Protein AF-A0A8J8IVT0-F1 (afdb_monomer)

Structure (mmCIF, N/CA/C/O backbone):
data_AF-A0A8J8IVT0-F1
#
_entry.id   AF-A0A8J8IVT0-F1
#
loop_
_atom_site.group_PDB
_atom_site.id
_atom_site.type_symbol
_atom_site.label_atom_id
_atom_site.label_alt_id
_atom_site.label_comp_id
_atom_site.label_asym_id
_atom_site.label_entity_id
_atom_site.label_seq_id
_atom_site.pdbx_PDB_ins_code
_atom_site.Cartn_x
_atom_site.Cartn_y
_atom_site.Cartn_z
_atom_site.occupancy
_atom_site.B_iso_or_equiv
_atom_site.auth_seq_id
_atom_site.auth_comp_id
_atom_site.auth_asym_id
_atom_site.auth_atom_id
_atom_site.pdbx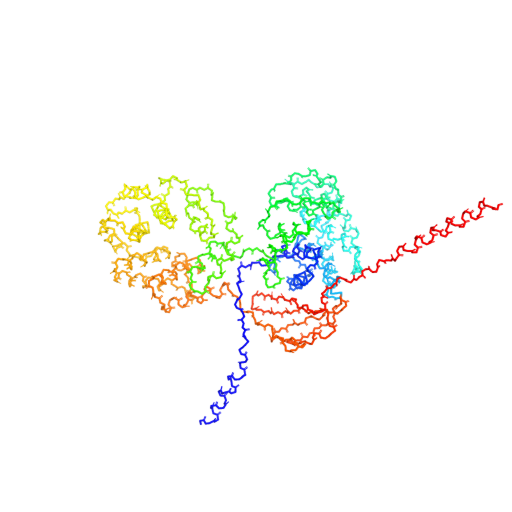_PDB_model_num
ATOM 1 N N . MET A 1 1 ? 50.350 -3.636 23.442 1.00 50.91 1 MET A N 1
ATOM 2 C CA . MET A 1 1 ? 49.594 -4.492 22.495 1.00 50.91 1 MET A CA 1
ATOM 3 C C . MET A 1 1 ? 48.552 -5.393 23.167 1.00 50.91 1 MET A C 1
ATOM 5 O O . MET A 1 1 ? 47.395 -5.283 22.792 1.00 50.91 1 MET A O 1
ATOM 9 N N . LYS A 1 2 ? 48.872 -6.195 24.201 1.00 48.41 2 LYS A N 1
ATOM 10 C CA . LYS A 1 2 ? 47.879 -7.081 24.868 1.00 48.41 2 LYS A CA 1
ATOM 11 C C . LYS A 1 2 ? 46.655 -6.365 25.487 1.00 48.41 2 LYS A C 1
ATOM 13 O O . LYS A 1 2 ? 45.554 -6.888 25.402 1.00 48.41 2 LYS A O 1
ATOM 18 N N . LYS A 1 3 ? 46.810 -5.146 26.027 1.00 49.12 3 LYS A N 1
ATOM 19 C CA . LYS A 1 3 ? 45.680 -4.342 26.553 1.00 49.12 3 LYS A CA 1
ATOM 20 C C . LYS A 1 3 ? 44.766 -3.750 25.463 1.00 49.12 3 LYS A C 1
ATOM 22 O O . LYS A 1 3 ? 43.590 -3.547 25.722 1.00 49.12 3 LYS A O 1
ATOM 27 N N . ILE A 1 4 ? 45.275 -3.523 24.247 1.00 54.12 4 ILE A N 1
ATOM 28 C CA . ILE A 1 4 ? 44.488 -2.982 23.119 1.00 54.12 4 ILE A CA 1
ATOM 29 C C . ILE A 1 4 ? 43.656 -4.097 22.467 1.00 54.12 4 ILE A C 1
ATOM 31 O O . ILE A 1 4 ? 42.489 -3.886 22.160 1.00 54.12 4 ILE A O 1
ATOM 35 N N . ALA A 1 5 ? 44.212 -5.309 22.353 1.00 50.53 5 ALA A N 1
ATOM 36 C CA . ALA A 1 5 ? 43.475 -6.481 21.875 1.00 50.53 5 ALA A CA 1
ATOM 37 C C . ALA A 1 5 ? 42.312 -6.870 22.811 1.00 50.53 5 ALA A C 1
ATOM 39 O O . ALA A 1 5 ? 41.246 -7.247 22.339 1.00 50.53 5 ALA A O 1
ATOM 40 N N . PHE A 1 6 ? 42.482 -6.714 24.129 1.00 46.53 6 PHE A N 1
ATOM 41 C CA . PHE A 1 6 ? 41.420 -6.989 25.102 1.00 46.53 6 PHE A CA 1
ATOM 42 C C . PHE A 1 6 ? 40.270 -5.969 25.027 1.00 46.53 6 PHE A C 1
ATOM 44 O O . PHE A 1 6 ? 39.111 -6.356 25.119 1.00 46.53 6 PHE A O 1
ATOM 51 N N . ILE A 1 7 ? 40.572 -4.687 24.775 1.00 53.31 7 ILE A N 1
ATOM 52 C CA . ILE A 1 7 ? 39.556 -3.644 24.548 1.00 53.31 7 ILE A CA 1
ATOM 53 C C . ILE A 1 7 ? 38.794 -3.893 23.236 1.00 53.31 7 ILE A C 1
ATOM 55 O O . ILE A 1 7 ? 37.579 -3.728 23.209 1.00 53.31 7 ILE A O 1
ATOM 59 N N . PHE A 1 8 ? 39.467 -4.355 22.176 1.00 50.19 8 PHE A N 1
ATOM 60 C CA . PHE A 1 8 ? 38.811 -4.701 20.907 1.00 50.19 8 PHE A CA 1
ATOM 61 C C . PHE A 1 8 ? 37.899 -5.934 21.030 1.00 50.19 8 PHE A C 1
ATOM 63 O O . PHE A 1 8 ? 36.804 -5.937 20.482 1.00 50.19 8 PHE A O 1
ATOM 70 N N . ILE A 1 9 ? 38.299 -6.952 21.800 1.00 50.56 9 ILE A N 1
ATOM 71 C CA . ILE A 1 9 ? 37.466 -8.138 22.064 1.00 50.56 9 ILE A CA 1
ATOM 72 C C . ILE A 1 9 ? 36.262 -7.780 22.956 1.00 50.56 9 ILE A C 1
ATOM 74 O O . ILE A 1 9 ? 35.156 -8.239 22.689 1.00 50.56 9 ILE A O 1
ATOM 78 N N . LEU A 1 10 ? 36.424 -6.894 23.947 1.00 44.91 10 LEU A N 1
ATOM 79 C CA . LEU A 1 10 ? 35.306 -6.374 24.751 1.00 44.91 10 LEU A CA 1
ATOM 80 C C . LEU A 1 10 ? 34.341 -5.482 23.949 1.00 44.91 10 LEU A C 1
ATOM 82 O O . LEU A 1 10 ? 33.144 -5.504 24.221 1.00 44.91 10 LEU A O 1
ATOM 86 N N . LEU A 1 11 ? 34.832 -4.743 22.947 1.00 44.47 11 LEU A N 1
ATOM 87 C CA . LEU A 1 11 ? 34.001 -3.965 22.014 1.00 44.47 11 LEU A CA 1
ATOM 88 C C . LEU A 1 11 ? 33.234 -4.842 21.013 1.00 44.47 11 LEU A C 1
ATOM 90 O O . LEU A 1 11 ? 32.144 -4.467 20.599 1.00 44.47 11 LEU A O 1
ATOM 94 N N . ILE A 1 12 ? 33.768 -6.012 20.648 1.00 42.94 12 ILE A N 1
ATOM 95 C CA . ILE A 1 12 ? 33.077 -6.974 19.771 1.00 42.94 12 ILE A CA 1
ATOM 96 C C . ILE A 1 12 ? 32.039 -7.797 20.559 1.00 42.94 12 ILE A C 1
ATOM 98 O O . ILE A 1 12 ? 30.990 -8.135 20.018 1.00 42.94 12 ILE A O 1
ATOM 102 N N . ILE A 1 13 ? 32.274 -8.067 21.851 1.00 41.00 13 ILE A N 1
ATOM 103 C CA . ILE A 1 13 ? 31.310 -8.765 22.727 1.00 41.00 13 ILE A CA 1
ATOM 104 C C . ILE A 1 13 ? 30.177 -7.829 23.197 1.00 41.00 13 ILE A C 1
ATOM 106 O O . ILE A 1 13 ? 29.086 -8.300 23.512 1.00 41.00 13 ILE A O 1
ATOM 110 N N . SER A 1 14 ? 30.375 -6.505 23.205 1.00 36.25 14 SER A N 1
ATOM 111 C CA . SER A 1 14 ? 29.313 -5.548 23.562 1.00 36.25 14 SER A CA 1
ATOM 112 C C . SER A 1 14 ? 28.356 -5.218 22.413 1.00 36.25 14 SER A C 1
ATOM 114 O O . SER A 1 14 ? 27.262 -4.706 22.656 1.00 36.25 14 SER A O 1
ATOM 116 N N . THR A 1 15 ? 28.694 -5.575 21.173 1.00 39.53 15 THR A N 1
ATOM 117 C CA . THR A 1 15 ? 27.726 -5.596 20.077 1.00 39.53 15 THR A CA 1
ATOM 118 C C . THR A 1 15 ? 27.062 -6.963 20.040 1.00 39.53 15 THR A C 1
ATOM 120 O O . THR A 1 15 ? 27.426 -7.822 19.241 1.00 39.53 15 THR A O 1
ATOM 123 N N . ASN A 1 16 ? 26.063 -7.168 20.902 1.00 43.44 16 ASN A N 1
ATOM 124 C CA . ASN A 1 16 ? 25.023 -8.154 20.627 1.00 43.44 16 ASN A CA 1
ATOM 125 C C . ASN A 1 16 ? 24.436 -7.791 19.258 1.00 43.44 16 ASN A C 1
ATOM 127 O O . ASN A 1 16 ? 23.570 -6.915 19.178 1.00 43.44 16 ASN A O 1
ATOM 131 N N . LEU A 1 17 ? 24.948 -8.405 18.183 1.00 47.59 17 LEU A N 1
ATOM 132 C CA . LEU A 1 17 ? 24.314 -8.369 16.875 1.00 47.59 17 LEU A CA 1
ATOM 133 C C . LEU A 1 17 ? 22.939 -8.992 17.085 1.00 47.59 17 LEU A C 1
ATOM 135 O O . LEU A 1 17 ? 22.773 -10.206 17.180 1.00 47.59 17 LEU A O 1
ATOM 139 N N . THR A 1 18 ? 21.961 -8.120 17.283 1.00 55.09 18 THR A N 1
ATOM 140 C CA . THR A 1 18 ? 20.563 -8.494 17.251 1.00 55.09 18 THR A CA 1
ATOM 141 C C . THR A 1 18 ? 20.328 -8.966 15.828 1.00 55.09 18 THR A C 1
ATOM 143 O O . THR A 1 18 ? 20.495 -8.197 14.884 1.00 55.09 18 THR A O 1
ATOM 146 N N . LEU A 1 19 ? 20.057 -10.264 15.674 1.00 68.00 19 LEU A N 1
ATOM 147 C CA . LEU A 1 19 ? 19.594 -10.803 14.405 1.00 68.00 19 LEU A CA 1
ATOM 148 C C . LEU A 1 19 ? 18.310 -10.039 14.083 1.00 68.00 19 LEU A C 1
ATOM 150 O O . LEU A 1 19 ? 17.350 -10.072 14.855 1.00 68.00 19 LEU A O 1
ATOM 154 N N . ALA A 1 20 ? 18.367 -9.231 13.032 1.00 77.00 20 ALA A N 1
ATOM 155 C CA . ALA A 1 20 ? 17.236 -8.477 12.537 1.00 77.00 20 ALA A CA 1
ATOM 156 C C . ALA A 1 20 ? 16.738 -9.150 11.267 1.00 77.00 20 ALA A C 1
ATOM 158 O O . ALA A 1 20 ? 17.532 -9.517 10.401 1.00 77.00 20 ALA A O 1
ATOM 159 N N . ILE A 1 21 ? 15.424 -9.309 11.180 1.00 83.62 21 ILE A N 1
ATOM 160 C CA . ILE A 1 21 ? 14.755 -9.762 9.973 1.00 83.62 21 ILE A CA 1
ATOM 161 C C . ILE A 1 21 ? 14.550 -8.539 9.090 1.00 83.62 21 ILE A C 1
ATOM 163 O O . ILE A 1 21 ? 14.029 -7.510 9.534 1.00 83.62 21 ILE A O 1
ATOM 167 N N . GLU A 1 22 ? 14.945 -8.672 7.829 1.00 85.06 22 GLU A N 1
ATOM 168 C CA . GLU A 1 22 ? 14.612 -7.703 6.795 1.00 85.06 22 GLU A CA 1
ATOM 169 C C . GLU A 1 22 ? 13.141 -7.895 6.415 1.00 85.06 22 GLU A C 1
ATOM 171 O O . GLU A 1 22 ? 12.747 -8.956 5.933 1.00 85.06 22 GLU A O 1
ATOM 176 N N . VAL A 1 23 ? 12.313 -6.880 6.651 1.00 87.19 23 VAL A N 1
ATOM 177 C CA . VAL A 1 23 ? 10.878 -6.933 6.347 1.00 87.19 23 VAL A CA 1
ATOM 178 C C . VAL A 1 23 ? 10.535 -5.884 5.291 1.00 87.19 23 VAL A C 1
ATOM 180 O O . VAL A 1 23 ? 10.878 -4.710 5.486 1.00 87.19 23 VAL A O 1
ATOM 183 N N . PRO A 1 24 ? 9.842 -6.255 4.196 1.00 89.06 24 PRO A N 1
ATOM 184 C CA . PRO A 1 24 ? 9.394 -5.302 3.188 1.00 89.06 24 PRO A CA 1
ATOM 185 C C . PRO A 1 24 ? 8.571 -4.143 3.776 1.00 89.06 24 PRO A C 1
ATOM 187 O O . PRO A 1 24 ? 7.580 -4.336 4.478 1.00 89.06 24 PRO A O 1
ATOM 190 N N . ASN A 1 25 ? 8.961 -2.917 3.436 1.00 89.06 25 ASN A N 1
ATOM 191 C CA . ASN A 1 25 ? 8.355 -1.650 3.844 1.00 89.06 25 ASN A CA 1
ATOM 192 C C . ASN A 1 25 ? 7.691 -0.943 2.653 1.00 89.06 25 ASN A C 1
ATOM 194 O O . ASN A 1 25 ? 8.058 0.159 2.240 1.00 89.06 25 ASN A O 1
ATOM 198 N N . VAL A 1 26 ? 6.715 -1.629 2.075 1.00 86.88 26 VAL A N 1
ATOM 199 C CA . VAL A 1 26 ? 6.023 -1.241 0.834 1.00 86.88 26 VAL A CA 1
ATOM 200 C C . VAL A 1 26 ? 4.595 -0.734 1.070 1.00 86.88 26 VAL A C 1
ATOM 202 O O . VAL A 1 26 ? 3.831 -0.545 0.122 1.00 86.88 26 VAL A O 1
ATOM 205 N N . TRP A 1 27 ? 4.256 -0.465 2.331 1.00 85.56 27 TRP A N 1
ATOM 206 C CA . TRP A 1 27 ? 2.925 -0.080 2.792 1.00 85.56 27 TRP A CA 1
ATOM 207 C C . TRP A 1 27 ? 2.934 1.286 3.446 1.00 85.56 27 TRP A C 1
ATOM 209 O O . TRP A 1 27 ? 3.843 1.619 4.207 1.00 85.56 27 TRP A O 1
ATOM 219 N N . GLU A 1 28 ? 1.924 2.081 3.119 1.00 89.38 28 GLU A N 1
ATOM 220 C CA . GLU A 1 28 ? 1.628 3.318 3.810 1.00 89.38 28 GLU A CA 1
ATOM 221 C C . GLU A 1 28 ? 0.510 3.034 4.814 1.00 89.38 28 GLU A C 1
ATOM 223 O O . GLU A 1 28 ? -0.574 2.596 4.413 1.00 89.38 28 GLU A O 1
ATOM 228 N N . PRO A 1 29 ? 0.770 3.219 6.115 1.00 88.69 29 PRO A N 1
ATOM 229 C CA . PRO A 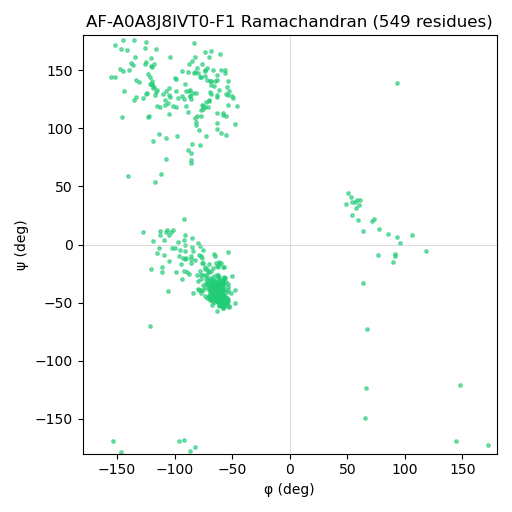1 29 ? -0.246 2.993 7.121 1.00 88.69 29 PRO A CA 1
ATOM 230 C C . PRO A 1 29 ? -1.388 3.997 7.001 1.00 88.69 29 PRO A C 1
ATOM 232 O O . PRO A 1 29 ? -1.151 5.203 6.899 1.00 88.69 29 PRO A O 1
ATOM 235 N N . THR A 1 30 ? -2.618 3.509 7.118 1.00 95.00 30 THR A N 1
ATOM 236 C CA . THR A 1 30 ? -3.815 4.348 7.077 1.00 95.00 30 THR A CA 1
ATOM 237 C C . THR A 1 30 ? -4.777 3.990 8.205 1.00 95.00 30 THR A C 1
ATOM 239 O O . THR A 1 30 ? -4.959 2.825 8.577 1.00 95.00 30 THR A O 1
ATOM 242 N N . THR A 1 31 ? -5.397 5.022 8.778 1.00 97.06 31 THR A N 1
ATOM 243 C CA . THR A 1 31 ? -6.287 4.882 9.937 1.00 97.06 31 THR A CA 1
ATOM 244 C C . THR A 1 31 ? -7.535 4.080 9.591 1.00 97.06 31 THR A C 1
ATOM 246 O O . THR A 1 31 ? -7.970 3.256 10.393 1.00 97.06 31 THR A O 1
ATOM 249 N N . LEU A 1 32 ? -8.111 4.303 8.406 1.00 97.00 32 LEU A N 1
ATOM 250 C CA . LEU A 1 32 ? -9.384 3.700 8.013 1.00 97.00 32 LEU A CA 1
ATOM 251 C C . LEU A 1 32 ? -9.254 2.182 7.826 1.00 97.00 32 LEU A C 1
ATOM 253 O O . LEU A 1 32 ? -9.993 1.416 8.442 1.00 97.00 32 LEU A O 1
ATOM 257 N N . GLU A 1 33 ? -8.275 1.747 7.031 1.00 97.56 33 GLU A N 1
ATOM 258 C CA . GLU A 1 33 ? -7.964 0.338 6.795 1.00 97.56 33 GLU A CA 1
ATOM 259 C C . GLU A 1 33 ? -7.612 -0.380 8.097 1.00 97.56 33 GLU A C 1
ATOM 261 O O . GLU A 1 33 ? -8.143 -1.461 8.341 1.00 97.56 33 GLU A O 1
ATOM 266 N N . THR A 1 34 ? -6.773 0.218 8.955 1.00 98.12 34 THR A N 1
ATOM 267 C CA . THR A 1 34 ? -6.423 -0.395 10.248 1.00 98.12 34 THR A CA 1
ATOM 268 C C . THR A 1 34 ? -7.639 -0.510 11.162 1.00 98.12 34 THR A C 1
ATOM 270 O O . THR A 1 34 ? -7.871 -1.573 11.731 1.00 98.12 34 THR A O 1
ATOM 273 N N . SER A 1 35 ? -8.456 0.539 11.268 1.00 98.62 35 SER A N 1
ATOM 274 C CA . SER A 1 35 ? -9.662 0.533 12.106 1.00 98.62 35 SER A CA 1
ATOM 275 C C . SER A 1 35 ? -10.647 -0.561 11.697 1.00 98.62 35 SER A C 1
ATOM 277 O O . SER A 1 35 ? -11.077 -1.357 12.531 1.00 98.62 35 SER A O 1
ATOM 279 N N . PHE A 1 36 ? -10.973 -0.656 10.406 1.00 98.56 36 PHE A N 1
ATOM 280 C CA . PHE A 1 36 ? -11.892 -1.689 9.929 1.00 98.56 36 PHE A CA 1
ATOM 281 C C . PHE A 1 36 ? -11.276 -3.089 9.955 1.00 98.56 36 PHE A C 1
ATOM 283 O O . PHE A 1 36 ? -12.005 -4.050 10.203 1.00 98.56 36 PHE A O 1
ATOM 290 N N . ALA A 1 37 ? -9.959 -3.229 9.760 1.00 98.62 37 ALA A N 1
ATOM 291 C CA . ALA A 1 37 ? -9.274 -4.507 9.934 1.00 98.62 37 ALA A CA 1
ATOM 292 C C . ALA A 1 37 ? -9.387 -5.000 11.380 1.00 98.62 37 ALA A C 1
ATOM 294 O O . ALA A 1 37 ? -9.788 -6.139 11.596 1.00 98.62 37 ALA A O 1
ATOM 295 N N . VAL A 1 38 ? -9.137 -4.130 12.364 1.00 98.69 38 VAL A N 1
ATOM 296 C CA . VAL A 1 38 ? -9.323 -4.443 13.789 1.00 98.69 38 VAL A CA 1
ATOM 297 C C . VAL A 1 38 ? -10.755 -4.889 14.073 1.00 98.69 38 VAL A C 1
ATOM 299 O O . VAL A 1 38 ? -10.957 -5.921 14.709 1.00 98.69 38 VAL A O 1
ATOM 302 N N . ILE A 1 39 ? -11.748 -4.132 13.598 1.00 98.62 39 ILE A N 1
ATOM 303 C CA . ILE A 1 39 ? -13.166 -4.451 13.813 1.00 98.62 39 ILE A CA 1
ATOM 304 C C . ILE A 1 39 ? -13.508 -5.819 13.199 1.00 98.62 39 ILE A C 1
ATOM 306 O O . ILE A 1 39 ? -14.129 -6.650 13.859 1.00 98.62 39 ILE A O 1
ATOM 310 N N . GLY A 1 40 ? -13.062 -6.085 11.967 1.00 98.19 40 GLY A N 1
ATOM 311 C CA . GLY A 1 40 ? -13.273 -7.367 11.292 1.00 98.19 40 GLY A CA 1
ATOM 312 C C . GLY A 1 40 ? -12.582 -8.543 11.990 1.00 98.19 40 GLY A C 1
ATOM 313 O O . GLY A 1 40 ? -13.204 -9.583 12.187 1.00 98.19 40 GLY A O 1
ATOM 314 N N . LEU A 1 41 ? -11.325 -8.377 12.409 1.00 98.62 41 LEU A N 1
ATOM 315 C CA . LEU A 1 41 ? -10.544 -9.406 13.108 1.00 98.62 41 LEU A CA 1
ATOM 316 C C . LEU A 1 41 ? -11.113 -9.720 14.490 1.00 98.62 41 LEU A C 1
ATOM 318 O O . LEU A 1 41 ? -11.203 -10.887 14.865 1.00 98.62 41 LEU A O 1
ATOM 322 N N . TYR A 1 42 ? -11.555 -8.696 15.223 1.00 98.25 42 TYR A N 1
ATOM 323 C CA . TYR A 1 42 ? -12.229 -8.878 16.504 1.00 98.25 42 TYR A CA 1
ATOM 324 C C . TYR A 1 42 ? -13.512 -9.701 16.348 1.00 98.25 42 TYR A C 1
ATOM 326 O O . TYR A 1 42 ? -13.726 -10.654 17.095 1.00 98.25 42 TYR A O 1
ATOM 334 N N . GLU A 1 43 ? -14.348 -9.370 15.359 1.00 96.88 43 GLU A N 1
ATOM 335 C CA . GLU A 1 43 ? -15.582 -10.118 15.095 1.00 96.88 43 GLU A CA 1
ATOM 336 C C . GLU A 1 43 ? -15.343 -11.543 14.602 1.00 96.88 43 GLU A C 1
ATOM 338 O O . GLU A 1 43 ? -16.178 -12.423 14.844 1.00 96.88 43 GLU A O 1
ATOM 343 N N . TYR A 1 44 ? -14.232 -11.763 13.899 1.00 97.44 44 TYR A N 1
ATOM 344 C CA . TYR A 1 44 ? -13.788 -13.083 13.472 1.00 97.44 44 TYR A CA 1
ATOM 345 C C . TYR A 1 44 ? -13.263 -13.928 14.645 1.00 97.44 44 TYR A C 1
ATOM 347 O O . TYR A 1 44 ? -13.475 -15.138 14.670 1.00 97.44 44 TYR A O 1
ATOM 355 N N . GLY A 1 45 ? -12.634 -13.287 15.636 1.00 97.19 45 GLY A N 1
ATOM 356 C CA . GLY A 1 45 ? -12.027 -13.930 16.804 1.00 97.19 45 GLY A CA 1
ATOM 357 C C . GLY A 1 45 ? -10.495 -13.969 16.792 1.00 97.19 45 GLY A C 1
ATOM 358 O O . GLY A 1 45 ? -9.910 -14.601 17.667 1.00 97.19 45 GLY A O 1
ATOM 359 N N . ASP A 1 46 ? -9.827 -13.288 15.852 1.00 97.88 46 ASP A N 1
ATOM 360 C CA . ASP A 1 46 ? -8.360 -13.148 15.844 1.00 97.88 46 ASP A CA 1
ATOM 361 C C . ASP A 1 46 ? -7.924 -11.955 16.713 1.00 97.88 46 ASP A C 1
ATOM 363 O O . ASP A 1 46 ? -7.495 -10.891 16.252 1.00 97.88 46 ASP A O 1
ATOM 367 N N . TYR A 1 47 ? -8.091 -12.133 18.022 1.00 97.81 47 TYR A N 1
ATOM 368 C CA . TYR A 1 47 ? -7.806 -11.123 19.039 1.00 97.81 47 TYR A CA 1
ATOM 369 C C . TYR A 1 47 ? -6.347 -10.630 19.089 1.00 97.81 47 TYR A C 1
ATOM 371 O O . TYR A 1 47 ? -6.166 -9.426 19.298 1.00 97.81 47 TYR A O 1
ATOM 379 N N . PRO A 1 48 ? -5.306 -11.465 18.875 1.00 97.62 48 PRO A N 1
ATOM 380 C CA . PRO A 1 48 ? -3.927 -10.983 18.789 1.00 97.62 48 PRO A CA 1
ATOM 381 C C . PRO A 1 48 ? -3.752 -9.890 17.733 1.00 97.62 48 PRO A C 1
ATOM 383 O O . PRO A 1 48 ? -3.212 -8.825 18.028 1.00 97.62 48 PRO A O 1
ATOM 386 N N . ARG A 1 49 ? -4.252 -10.124 16.513 1.00 98.06 49 ARG A N 1
ATOM 387 C CA . ARG A 1 49 ? -4.073 -9.199 15.382 1.00 98.06 49 ARG A CA 1
ATOM 388 C C . ARG A 1 49 ? -4.938 -7.955 15.558 1.00 98.06 49 ARG A C 1
ATOM 390 O O . ARG A 1 49 ? -4.506 -6.853 15.222 1.00 98.06 49 ARG A O 1
ATOM 397 N N . ALA A 1 50 ? -6.119 -8.094 16.165 1.00 98.12 50 ALA A N 1
ATOM 398 C CA . ALA A 1 50 ? -6.924 -6.945 16.575 1.00 98.12 50 ALA A CA 1
ATOM 399 C C . ALA A 1 50 ? -6.175 -6.046 17.583 1.00 98.12 50 ALA A C 1
ATOM 401 O O . ALA A 1 50 ? -6.140 -4.827 17.413 1.00 98.12 50 ALA A O 1
ATOM 402 N N . LEU A 1 51 ? -5.519 -6.628 18.596 1.00 98.25 51 LEU A N 1
ATOM 403 C CA . LEU A 1 51 ? -4.728 -5.870 19.574 1.00 98.25 51 LEU A CA 1
ATOM 404 C C . LEU A 1 51 ? -3.506 -5.178 18.955 1.00 98.25 51 LEU A C 1
ATOM 406 O O . LEU A 1 51 ? -3.190 -4.052 19.349 1.00 98.25 51 LEU A O 1
ATOM 410 N N . GLU A 1 52 ? -2.837 -5.812 17.986 1.00 98.12 52 GLU A N 1
ATOM 411 C CA . GLU A 1 52 ? -1.743 -5.185 17.232 1.00 98.12 52 GLU A CA 1
ATOM 412 C C . GLU A 1 52 ? -2.211 -3.886 16.564 1.00 98.12 52 GLU A C 1
ATOM 414 O O . GLU A 1 52 ? -1.621 -2.826 16.799 1.00 98.12 52 GLU A O 1
ATOM 419 N N . GLY A 1 53 ? -3.325 -3.948 15.825 1.00 97.88 53 GLY A N 1
ATOM 420 C CA . GLY A 1 53 ? -3.914 -2.780 15.167 1.00 97.88 53 GLY A CA 1
ATOM 421 C C . GLY A 1 53 ? -4.388 -1.708 16.147 1.00 97.88 53 GLY A C 1
ATOM 422 O O . GLY A 1 53 ? -4.173 -0.520 15.917 1.00 97.88 53 GLY A O 1
ATOM 423 N N . CYS A 1 54 ? -4.976 -2.099 17.278 1.00 98.00 54 CYS A N 1
ATOM 424 C CA . CYS A 1 54 ? -5.415 -1.158 18.308 1.00 98.00 54 CYS A CA 1
ATOM 425 C C . CYS A 1 54 ? -4.271 -0.406 18.973 1.00 98.00 54 CYS A C 1
ATOM 427 O O . CYS A 1 54 ? -4.348 0.808 19.160 1.00 98.00 54 CYS A O 1
ATOM 429 N N . GLU A 1 55 ? -3.196 -1.101 19.334 1.00 97.81 55 GLU A N 1
ATOM 430 C CA . GLU A 1 55 ? -2.038 -0.423 19.902 1.00 97.81 55 GLU A CA 1
ATOM 431 C C . GLU A 1 55 ? -1.343 0.451 18.855 1.00 97.81 55 GLU A C 1
ATOM 433 O O . GLU A 1 55 ? -0.886 1.545 19.190 1.00 97.81 55 GLU A O 1
ATOM 438 N N . TRP A 1 56 ? -1.337 0.039 17.585 1.00 96.69 56 TRP A N 1
ATOM 439 C CA . TRP A 1 56 ? -0.871 0.892 16.501 1.00 96.69 56 TRP A CA 1
ATOM 440 C C . TRP A 1 56 ? -1.702 2.184 16.388 1.00 96.69 56 TRP A C 1
ATOM 442 O O . TRP A 1 56 ? -1.136 3.279 16.451 1.00 96.69 56 TRP A O 1
ATOM 452 N N . LEU A 1 57 ? -3.038 2.087 16.339 1.00 97.81 57 LEU A N 1
ATOM 453 C CA . LEU A 1 57 ? -3.947 3.245 16.327 1.00 97.81 57 LEU A CA 1
ATOM 454 C C . LEU A 1 57 ? -3.715 4.150 17.541 1.00 97.81 57 LEU A C 1
ATOM 456 O O . LEU A 1 57 ? -3.600 5.368 17.409 1.00 97.81 57 LEU A O 1
ATOM 460 N N . ASN A 1 58 ? -3.562 3.559 18.724 1.00 97.12 58 ASN A N 1
ATOM 461 C CA . ASN A 1 58 ? -3.293 4.289 19.955 1.00 97.12 58 ASN A CA 1
ATOM 462 C C . ASN A 1 58 ? -1.951 5.047 19.925 1.00 97.12 58 ASN A C 1
ATOM 464 O O . ASN A 1 58 ? -1.788 6.051 20.621 1.00 97.12 58 ASN A O 1
ATOM 468 N N . LYS A 1 59 ? -0.970 4.591 19.140 1.00 95.12 59 LYS A N 1
ATOM 469 C CA . LYS A 1 59 ? 0.342 5.242 19.021 1.00 95.12 59 LYS A CA 1
ATOM 470 C C . LYS A 1 59 ? 0.398 6.338 17.967 1.00 95.12 59 LYS A C 1
ATOM 472 O O . LYS A 1 59 ? 1.245 7.218 18.099 1.00 95.12 59 LYS A O 1
ATOM 477 N N . ILE A 1 60 ? -0.463 6.286 16.955 1.00 93.50 60 ILE A N 1
ATOM 478 C CA . ILE A 1 60 ? -0.450 7.246 15.842 1.00 93.50 60 ILE A CA 1
ATOM 479 C C . ILE A 1 60 ? -1.482 8.368 15.957 1.00 93.50 60 ILE A C 1
ATOM 481 O O . ILE A 1 60 ? -1.509 9.244 15.095 1.00 93.50 60 ILE A O 1
ATOM 485 N N . LYS A 1 61 ? -2.318 8.349 17.001 1.00 95.62 61 LYS A N 1
ATOM 486 C CA . LYS A 1 61 ? -3.248 9.441 17.302 1.00 95.62 61 LYS A CA 1
ATOM 487 C C . LYS A 1 61 ? -2.517 10.776 17.462 1.00 95.62 61 LYS A C 1
ATOM 489 O O . LYS A 1 61 ? -1.367 10.822 17.909 1.00 95.62 61 LYS A O 1
ATOM 494 N N . THR A 1 62 ? -3.204 11.863 17.138 1.00 95.88 62 THR A N 1
ATOM 495 C CA . THR A 1 62 ? -2.708 13.221 17.370 1.00 95.88 62 THR A CA 1
ATOM 496 C C . THR A 1 62 ? -2.646 13.529 18.875 1.00 95.88 62 THR A C 1
ATOM 498 O O . THR A 1 62 ? -3.252 12.816 19.682 1.00 95.88 62 THR A O 1
ATOM 501 N N . PRO A 1 63 ? -1.961 14.612 19.291 1.00 95.38 63 PRO A N 1
ATOM 502 C CA . PRO A 1 63 ? -2.023 15.096 20.674 1.00 95.38 63 PRO A CA 1
ATOM 503 C C . PRO A 1 63 ? -3.445 15.417 21.168 1.00 95.38 63 PRO A C 1
ATOM 505 O O . PRO A 1 63 ? -3.674 15.450 22.370 1.00 95.38 63 PRO A O 1
ATOM 508 N N . GLU A 1 64 ? -4.394 15.622 20.251 1.00 94.50 64 GLU A N 1
ATOM 509 C CA . GLU A 1 64 ? -5.817 15.855 20.534 1.00 94.50 64 GLU A CA 1
ATOM 510 C C . GLU A 1 64 ? -6.617 14.554 20.712 1.00 94.50 64 GLU A C 1
ATOM 512 O O . GLU A 1 64 ? -7.835 14.598 20.842 1.00 94.50 64 GLU A O 1
ATOM 517 N N . PHE A 1 65 ? -5.949 13.393 20.708 1.00 96.31 65 PHE A N 1
ATOM 518 C CA . PHE A 1 65 ? -6.573 12.068 20.790 1.00 96.31 65 PHE A CA 1
ATOM 519 C C . PHE A 1 65 ? -7.552 11.772 19.644 1.00 96.31 65 PHE A C 1
ATOM 521 O O . PHE A 1 65 ? -8.534 11.051 19.812 1.00 96.31 65 PHE A O 1
ATOM 528 N N . ALA A 1 66 ? -7.242 12.297 18.461 1.00 97.88 66 ALA A N 1
ATOM 529 C CA . ALA A 1 66 ? -8.009 12.116 17.238 1.00 97.88 66 ALA A CA 1
ATOM 530 C C . ALA A 1 66 ? -7.120 11.563 16.111 1.00 97.88 66 ALA A C 1
ATOM 532 O O . ALA A 1 66 ? -5.903 11.422 16.274 1.00 97.88 66 ALA A O 1
ATOM 533 N N . TRP A 1 67 ? -7.712 11.231 14.961 1.00 98.44 67 TRP A N 1
ATOM 534 C CA . TRP A 1 67 ? -6.988 10.639 13.835 1.00 98.44 67 TRP A CA 1
ATOM 535 C C . TRP A 1 67 ? -7.290 11.342 12.522 1.00 98.44 67 TRP A C 1
ATOM 537 O O . TRP A 1 67 ? -8.433 11.684 12.231 1.00 98.44 67 TRP A O 1
ATOM 547 N N . GLY A 1 68 ? -6.248 11.514 11.711 1.00 97.12 68 GLY A N 1
ATOM 548 C CA . GLY A 1 68 ? -6.365 11.832 10.291 1.00 97.12 68 GLY A CA 1
ATOM 549 C C . GLY A 1 68 ? -6.278 10.574 9.428 1.00 97.12 68 GLY A C 1
ATOM 550 O O . GLY A 1 68 ? -6.272 9.450 9.938 1.00 97.12 68 GLY A O 1
ATOM 551 N N . SER A 1 69 ? -6.145 10.753 8.112 1.00 94.06 69 SER A N 1
ATOM 552 C CA . SER A 1 69 ? -5.986 9.628 7.173 1.00 94.06 69 SER A CA 1
ATOM 553 C C . SER A 1 69 ? -4.763 8.744 7.485 1.00 94.06 69 SER A C 1
ATOM 555 O O . SER A 1 69 ? -4.814 7.523 7.331 1.00 94.06 69 SER A O 1
ATOM 557 N N . ASN A 1 70 ? -3.694 9.362 7.996 1.00 91.50 70 ASN A N 1
ATOM 558 C CA . ASN A 1 70 ? -2.459 8.750 8.482 1.00 91.50 70 ASN A CA 1
ATOM 559 C C . ASN A 1 70 ? -1.891 9.575 9.662 1.00 91.50 70 ASN A C 1
ATOM 561 O O . ASN A 1 70 ? -2.463 10.596 10.048 1.00 91.50 70 ASN A O 1
ATOM 565 N N . SER A 1 71 ? -0.737 9.173 10.207 1.00 86.19 71 SER A N 1
ATOM 566 C CA . SER A 1 71 ? -0.112 9.804 11.387 1.00 86.19 71 SER A CA 1
ATOM 567 C C . SER A 1 71 ? 0.363 11.254 11.198 1.00 86.19 71 SER A C 1
ATOM 569 O O . SER A 1 71 ? 0.779 11.882 12.166 1.00 86.19 71 SER A O 1
ATOM 571 N N . HIS A 1 72 ? 0.378 11.771 9.966 1.00 88.38 72 HIS A N 1
ATOM 572 C CA . HIS A 1 72 ? 0.842 13.128 9.643 1.00 88.38 72 HIS A CA 1
ATOM 573 C C . HIS A 1 72 ? -0.290 14.037 9.151 1.00 88.38 72 HIS A C 1
ATOM 575 O O . HIS A 1 72 ? -0.056 15.210 8.865 1.00 88.38 72 HIS A O 1
ATOM 581 N N . SER A 1 73 ? -1.500 13.495 9.016 1.00 93.12 73 SER A N 1
ATOM 582 C CA . SER A 1 73 ? -2.666 14.231 8.539 1.00 93.12 73 SER A CA 1
ATOM 583 C C . SER A 1 73 ? -3.396 14.906 9.702 1.00 93.12 73 SER A C 1
ATOM 585 O O . SER A 1 73 ? -3.414 14.350 10.804 1.00 93.12 73 SER A O 1
ATOM 587 N N . PRO A 1 74 ? -4.033 16.069 9.473 1.00 96.19 74 PRO A N 1
ATOM 588 C CA . PRO A 1 74 ? -4.924 16.661 10.463 1.00 96.19 74 PRO A CA 1
ATOM 589 C C . PRO A 1 74 ? -6.085 15.703 10.786 1.00 96.19 74 PRO A C 1
ATOM 591 O O . PRO A 1 74 ? -6.468 14.902 9.926 1.00 96.19 74 PRO A O 1
ATOM 594 N N . PRO A 1 75 ? -6.629 15.752 12.012 1.00 97.44 75 PRO A N 1
ATOM 595 C CA . PRO A 1 75 ? -7.699 14.856 12.412 1.00 97.44 75 PRO A CA 1
ATOM 596 C C . PRO A 1 75 ? -9.034 15.196 11.735 1.00 97.44 75 PRO A C 1
ATOM 598 O O . PRO A 1 75 ? -9.376 16.365 11.576 1.00 97.44 75 PRO A O 1
ATOM 601 N N . GLU A 1 76 ? -9.800 14.169 11.356 1.00 98.12 76 GLU A N 1
ATOM 602 C CA . GLU A 1 76 ? -11.126 14.298 10.726 1.00 98.12 76 GLU A CA 1
ATOM 603 C C . GLU A 1 76 ? -12.095 13.245 11.292 1.00 98.12 76 GLU A C 1
ATOM 605 O O . GLU A 1 76 ? -11.692 12.133 11.649 1.00 98.12 76 GLU A O 1
ATOM 610 N N . ALA A 1 77 ? -13.393 13.564 11.337 1.00 98.31 77 ALA A N 1
ATOM 611 C CA . ALA A 1 77 ? -14.410 12.699 11.937 1.00 98.31 77 ALA A CA 1
ATOM 612 C C . ALA A 1 77 ? -14.468 11.305 11.289 1.00 98.31 77 ALA A C 1
ATOM 614 O O . ALA A 1 77 ? -14.486 10.303 12.007 1.00 98.31 77 ALA A O 1
ATOM 615 N N . LYS A 1 78 ? -14.402 11.215 9.952 1.00 97.81 78 LYS A N 1
ATOM 616 C CA . LYS A 1 78 ? -14.402 9.936 9.215 1.00 97.81 78 LYS A CA 1
ATOM 617 C C . LYS A 1 78 ? -13.229 8.998 9.524 1.00 97.81 78 LYS A C 1
ATOM 619 O O . LYS A 1 78 ? -13.310 7.822 9.180 1.00 97.81 78 LYS A O 1
ATOM 624 N N . TYR A 1 79 ? -12.159 9.475 10.165 1.00 98.38 79 TYR A N 1
ATOM 625 C CA . TYR A 1 79 ? -11.039 8.634 10.611 1.00 98.38 79 TYR A CA 1
ATOM 626 C C . TYR A 1 79 ? -11.055 8.416 12.125 1.00 98.38 79 TYR A C 1
ATOM 628 O O . TYR A 1 79 ? -10.836 7.291 12.577 1.00 98.38 79 TYR A O 1
ATOM 636 N N . THR A 1 80 ? -11.375 9.452 12.906 1.00 98.75 80 THR A N 1
ATOM 637 C CA . THR A 1 80 ? -11.506 9.348 14.366 1.00 98.75 80 THR A CA 1
ATOM 638 C C . THR A 1 80 ? -12.619 8.385 14.772 1.00 98.75 80 THR A C 1
ATOM 640 O O . THR A 1 80 ? -12.430 7.585 15.684 1.00 98.75 80 THR A O 1
ATOM 643 N N . ALA A 1 81 ? -13.763 8.4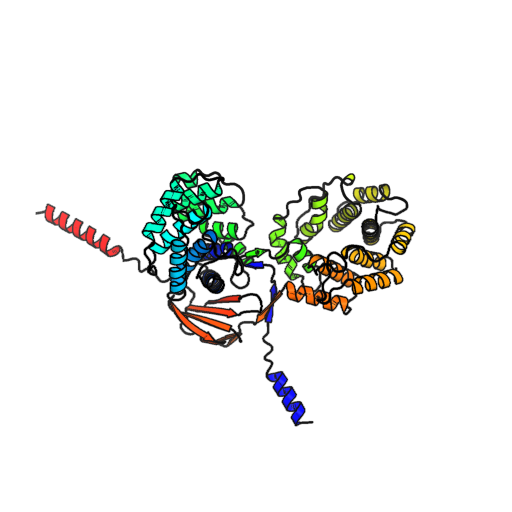10 14.085 1.00 98.75 81 ALA A N 1
ATOM 644 C CA . ALA A 1 81 ? -14.907 7.584 14.450 1.00 98.75 81 ALA A CA 1
ATOM 645 C C . ALA A 1 81 ? -14.651 6.070 14.272 1.00 98.75 81 ALA A C 1
ATOM 647 O O . ALA A 1 81 ? -14.830 5.333 15.243 1.00 98.75 81 ALA A O 1
ATOM 648 N N . PRO A 1 82 ? -14.143 5.568 13.127 1.00 98.69 82 PRO A N 1
ATOM 649 C CA . PRO A 1 82 ? -13.738 4.164 13.019 1.00 98.69 82 PRO A CA 1
ATOM 650 C C . PRO A 1 82 ? -12.622 3.768 13.996 1.00 98.69 82 PRO A C 1
ATOM 652 O O . PRO A 1 82 ? -12.653 2.654 14.520 1.00 98.69 82 PRO A O 1
ATOM 655 N N . ALA A 1 83 ? -11.664 4.659 14.286 1.00 98.81 83 ALA A N 1
ATOM 656 C CA . ALA A 1 83 ? -10.610 4.383 15.264 1.00 98.81 83 ALA A CA 1
ATOM 657 C C . ALA A 1 83 ? -11.181 4.230 16.682 1.00 98.81 83 ALA A C 1
ATOM 659 O O . ALA A 1 83 ? -10.825 3.289 17.392 1.00 98.81 83 ALA A O 1
ATOM 660 N N . LEU A 1 84 ? -12.129 5.090 17.069 1.00 98.75 84 LEU A N 1
ATOM 661 C CA . LEU A 1 84 ? -12.892 4.962 18.310 1.00 98.75 84 LEU A CA 1
ATOM 662 C C . LEU A 1 84 ? -13.632 3.617 18.366 1.00 98.75 84 LEU A C 1
ATOM 664 O O . LEU A 1 84 ? -13.485 2.880 19.341 1.00 98.75 84 LEU A O 1
ATOM 668 N N . MET A 1 85 ? -14.356 3.249 17.304 1.00 98.69 85 MET A N 1
ATOM 669 C CA . MET A 1 85 ? -15.039 1.952 17.208 1.00 98.69 85 MET A CA 1
ATOM 670 C C . MET A 1 85 ? -14.060 0.780 17.388 1.00 98.69 85 MET A C 1
ATOM 672 O O . MET A 1 85 ? -14.330 -0.143 18.158 1.00 98.69 85 MET A O 1
ATOM 676 N N . ALA A 1 86 ? -12.904 0.813 16.727 1.00 98.69 86 ALA A N 1
ATOM 677 C CA . ALA A 1 86 ? -11.868 -0.208 16.853 1.00 98.69 86 ALA A CA 1
ATOM 678 C C . ALA A 1 86 ? -11.345 -0.326 18.299 1.00 98.69 86 ALA A C 1
ATOM 680 O O . ALA A 1 86 ? -11.307 -1.423 18.863 1.00 98.69 86 ALA A O 1
ATOM 681 N N . LEU A 1 87 ? -11.020 0.801 18.939 1.00 98.62 87 LEU A N 1
ATOM 682 C CA . LEU A 1 87 ? -10.520 0.822 20.315 1.00 98.62 87 LEU A CA 1
ATOM 683 C C . LEU A 1 87 ? -11.559 0.340 21.335 1.00 98.62 87 LEU A C 1
ATOM 685 O O . LEU A 1 87 ? -11.184 -0.353 22.279 1.00 98.62 87 LEU A O 1
ATOM 689 N N . LEU A 1 88 ? -12.855 0.606 21.123 1.00 98.19 88 LEU A N 1
ATOM 690 C CA . LEU A 1 88 ? -13.929 0.065 21.968 1.00 98.19 88 LEU A CA 1
ATOM 691 C C . LEU A 1 88 ? -13.905 -1.472 22.030 1.00 98.19 88 LEU A C 1
ATOM 693 O O . LEU A 1 88 ? -14.142 -2.047 23.093 1.00 98.19 88 LEU A O 1
ATOM 697 N N . ARG A 1 89 ? -13.578 -2.153 20.921 1.00 97.12 89 ARG A N 1
ATOM 698 C CA . ARG A 1 89 ? -13.425 -3.620 20.903 1.00 97.12 89 ARG A CA 1
ATOM 699 C C . ARG A 1 89 ? -12.207 -4.042 21.711 1.00 97.12 89 ARG A C 1
ATOM 701 O O . ARG A 1 89 ? -12.302 -4.933 22.551 1.00 97.12 89 ARG A O 1
ATOM 708 N N . CYS A 1 90 ? -11.070 -3.395 21.493 1.00 96.19 90 CYS A N 1
ATOM 709 C CA . CYS A 1 90 ? -9.825 -3.763 22.162 1.00 96.19 90 CYS A CA 1
ATOM 710 C C . CYS A 1 90 ? -9.796 -3.429 23.651 1.00 96.19 90 CYS A C 1
ATOM 712 O O . CYS A 1 90 ? -9.102 -4.107 24.403 1.00 96.19 90 CYS A O 1
ATOM 714 N N . GLU A 1 91 ? -10.598 -2.472 24.109 1.00 97.19 91 GLU A N 1
ATOM 715 C CA . GLU A 1 91 ? -10.811 -2.247 25.538 1.00 97.19 91 GLU A CA 1
ATOM 716 C C . GLU A 1 91 ? -11.431 -3.476 26.221 1.00 97.19 91 GLU A C 1
ATOM 718 O O . GLU A 1 91 ? -11.141 -3.748 27.380 1.00 97.19 91 GLU A O 1
ATOM 723 N N . SER A 1 92 ? -12.198 -4.302 25.496 1.00 94.56 92 SER A N 1
ATOM 724 C CA . SER A 1 92 ? -12.665 -5.590 26.028 1.00 94.56 92 SER A CA 1
ATOM 725 C C . SER A 1 92 ? -11.567 -6.661 26.108 1.00 94.56 92 SER A C 1
ATOM 727 O O . SER A 1 92 ? -11.718 -7.612 26.872 1.00 94.56 92 SER A O 1
ATOM 729 N N . LEU A 1 93 ? -10.480 -6.520 25.340 1.00 95.88 93 LEU A N 1
ATOM 730 C CA . LEU A 1 93 ? -9.343 -7.453 25.302 1.00 95.88 93 LEU A CA 1
ATOM 731 C C . LEU A 1 93 ? -8.212 -7.046 26.258 1.00 95.88 93 LEU A C 1
ATOM 733 O O . LEU A 1 93 ? -7.472 -7.898 26.740 1.00 95.88 93 LEU A O 1
ATOM 737 N N . ALA A 1 94 ? -8.064 -5.746 26.516 1.00 96.38 94 ALA A N 1
ATOM 738 C CA . ALA A 1 94 ? -7.017 -5.168 27.350 1.00 96.38 94 ALA A CA 1
ATOM 739 C C . ALA A 1 94 ? -7.585 -4.029 28.210 1.00 96.38 94 ALA A C 1
ATOM 741 O O . ALA A 1 94 ? -7.143 -2.884 28.131 1.00 96.38 94 ALA A O 1
ATOM 742 N N . ASN A 1 95 ? -8.577 -4.346 29.039 1.00 95.50 95 ASN A N 1
ATOM 743 C CA . ASN A 1 95 ? -9.300 -3.371 29.851 1.00 95.50 95 ASN A CA 1
ATOM 744 C C . ASN A 1 95 ? -8.350 -2.495 30.681 1.00 95.50 95 ASN A C 1
ATOM 746 O O . ASN A 1 95 ? -7.463 -3.002 31.374 1.00 95.50 95 ASN A O 1
ATOM 750 N N . GLY A 1 96 ? -8.588 -1.187 30.634 1.00 94.56 96 GLY A N 1
ATOM 751 C CA . GLY A 1 96 ? -7.776 -0.125 31.214 1.00 94.56 96 GLY A CA 1
ATOM 752 C C . GLY A 1 96 ? -6.712 0.442 30.268 1.00 94.56 96 GLY A C 1
ATOM 753 O O . GLY A 1 96 ? -6.108 1.459 30.601 1.00 94.56 96 GLY A O 1
ATOM 754 N N . ARG A 1 97 ? -6.451 -0.173 29.103 1.00 96.25 97 ARG A N 1
ATOM 755 C CA . ARG A 1 97 ? -5.379 0.270 28.193 1.00 96.25 97 ARG A CA 1
ATOM 756 C C . ARG A 1 97 ? -5.766 1.479 27.352 1.00 96.25 97 ARG A C 1
ATOM 758 O O . ARG A 1 97 ? -4.894 2.316 27.091 1.00 96.25 97 ARG A O 1
ATOM 765 N N . TYR A 1 98 ? -7.010 1.528 26.882 1.00 97.75 98 TYR A N 1
ATOM 766 C CA . TYR A 1 98 ? -7.463 2.471 25.861 1.00 97.75 98 TYR A CA 1
ATOM 767 C C . TYR A 1 98 ? -8.521 3.451 26.377 1.00 97.75 98 TYR A C 1
ATOM 769 O O . TYR A 1 98 ? -8.818 4.404 25.662 1.00 97.75 98 TYR A O 1
ATOM 777 N N . SER A 1 99 ? -9.035 3.279 27.604 1.00 96.62 99 SER A N 1
ATOM 778 C CA . SER A 1 99 ? -10.105 4.110 28.188 1.00 96.62 99 SER A CA 1
ATOM 779 C C . SER A 1 99 ? -9.887 5.622 28.033 1.00 96.62 99 SER A C 1
ATOM 781 O O . SER A 1 99 ? -10.761 6.310 27.514 1.00 96.62 99 SER A O 1
ATOM 783 N N . GLU A 1 100 ? -8.711 6.146 28.400 1.00 97.31 100 GLU A N 1
ATOM 784 C CA . GLU A 1 100 ? -8.398 7.580 28.247 1.00 97.31 100 GLU A CA 1
ATOM 785 C C . GLU A 1 100 ? -8.546 8.025 26.787 1.00 97.31 100 GLU A C 1
ATOM 787 O O . GLU A 1 100 ? -9.234 8.989 26.479 1.00 97.31 100 GLU A O 1
ATOM 792 N N . THR A 1 101 ? -7.960 7.261 25.865 1.00 98.31 101 THR A N 1
ATOM 793 C CA . THR A 1 101 ? -8.002 7.575 24.435 1.00 98.31 101 THR A CA 1
ATOM 794 C C . THR A 1 101 ? -9.416 7.467 23.862 1.00 98.31 101 THR A C 1
ATOM 796 O O . THR A 1 101 ? -9.795 8.294 23.041 1.00 98.31 101 THR A O 1
ATOM 799 N N . ILE A 1 102 ? -10.210 6.493 24.308 1.00 98.62 102 ILE A N 1
ATOM 800 C CA . ILE A 1 102 ? -11.614 6.320 23.915 1.00 98.62 102 ILE A CA 1
ATOM 801 C C . ILE A 1 102 ? -12.446 7.529 24.358 1.00 98.62 102 ILE A C 1
ATOM 803 O O . ILE A 1 102 ? -13.167 8.107 23.545 1.00 98.62 102 ILE A O 1
ATOM 807 N N . ASN A 1 103 ? -12.320 7.939 25.622 1.00 98.50 103 ASN A N 1
ATOM 808 C CA . ASN A 1 103 ? -13.059 9.076 26.170 1.00 98.50 103 ASN A CA 1
ATOM 809 C C . ASN A 1 103 ? -12.642 10.400 25.518 1.00 98.50 103 ASN A C 1
ATOM 811 O O . ASN A 1 103 ? -13.503 11.188 25.129 1.00 98.50 103 ASN A O 1
ATOM 815 N N . SER A 1 104 ? -11.343 10.628 25.311 1.00 98.56 104 SER A N 1
ATOM 816 C CA . SER A 1 104 ? -10.859 11.833 24.630 1.00 98.56 104 SER A CA 1
ATOM 817 C C . SER A 1 104 ? -11.257 11.882 23.151 1.00 98.56 104 SER A C 1
ATOM 819 O O . SER A 1 104 ? -11.599 12.952 22.658 1.00 98.56 104 SER A O 1
ATOM 821 N N . ALA A 1 105 ? -11.290 10.746 22.449 1.00 98.69 105 ALA A N 1
ATOM 822 C CA . ALA A 1 105 ? -11.762 10.687 21.066 1.00 98.69 105 ALA A CA 1
ATOM 823 C C . ALA A 1 105 ? -13.266 10.987 20.953 1.00 98.69 105 ALA A C 1
ATOM 825 O O . ALA A 1 105 ? -13.685 11.725 20.060 1.00 98.69 105 ALA A O 1
ATOM 826 N N . ALA A 1 106 ? -14.079 10.452 21.873 1.00 98.69 106 ALA A N 1
ATOM 827 C CA . ALA A 1 106 ? -15.502 10.773 21.955 1.00 98.69 106 ALA A CA 1
ATOM 828 C C . ALA A 1 106 ? -15.721 12.266 22.255 1.00 98.69 106 ALA A C 1
ATOM 830 O O . ALA A 1 106 ? -16.528 12.911 21.588 1.00 98.69 106 ALA A O 1
ATOM 831 N N . TYR A 1 107 ? -14.947 12.836 23.187 1.00 98.50 107 TYR A N 1
ATOM 832 C CA . TYR A 1 107 ? -14.958 14.273 23.463 1.00 98.50 107 TYR A CA 1
ATOM 833 C C . TYR A 1 107 ? -14.597 15.103 22.229 1.00 98.50 107 TYR A C 1
ATOM 835 O O . TYR A 1 107 ? -15.302 16.054 21.904 1.00 98.50 107 TYR A O 1
ATOM 843 N N . TRP A 1 108 ? -13.526 14.734 21.519 1.00 98.62 108 TRP A N 1
ATOM 844 C CA . TRP A 1 108 ? -13.091 15.438 20.314 1.00 98.62 108 TRP A CA 1
ATOM 845 C C . TRP A 1 108 ? -14.185 15.449 19.242 1.00 98.62 108 TRP A C 1
ATOM 847 O O . TRP A 1 108 ? -14.445 16.493 18.651 1.00 98.62 108 TRP A O 1
ATOM 857 N N . LEU A 1 109 ? -14.881 14.321 19.037 1.00 98.69 109 LEU A N 1
ATOM 858 C CA . LEU A 1 109 ? -16.023 14.260 18.121 1.00 98.69 109 LEU A CA 1
ATOM 859 C C . LEU A 1 109 ? -17.125 15.245 18.531 1.00 98.69 109 LEU A C 1
ATOM 861 O O . LEU A 1 109 ? -17.596 15.995 17.685 1.00 98.69 109 LEU A O 1
ATOM 865 N N . ILE A 1 110 ? -17.513 15.292 19.808 1.00 98.25 110 ILE A N 1
ATOM 866 C CA . ILE A 1 110 ? -18.507 16.273 20.281 1.00 98.25 110 ILE A CA 1
ATOM 867 C C . ILE A 1 110 ? -18.010 17.705 20.042 1.00 98.25 110 ILE A C 1
ATOM 869 O O . ILE A 1 110 ? -18.764 18.553 19.575 1.00 98.25 110 ILE A O 1
ATOM 873 N N . TYR A 1 111 ? -16.737 17.971 20.340 1.00 98.06 111 TYR A N 1
ATOM 874 C CA . TYR A 1 111 ? -16.137 19.300 20.245 1.00 98.06 111 TYR A CA 1
ATOM 875 C C . TYR A 1 111 ? -16.111 19.853 18.813 1.00 98.06 111 TYR A C 1
ATOM 877 O O . TYR A 1 111 ? -16.348 21.041 18.613 1.00 98.06 111 TYR A O 1
ATOM 885 N N . ILE A 1 112 ? -15.837 19.008 17.816 1.00 98.19 112 ILE A N 1
ATOM 886 C CA . ILE A 1 112 ? -15.785 19.427 16.406 1.00 98.19 112 ILE A CA 1
ATOM 887 C C . ILE A 1 112 ? -17.157 19.449 15.717 1.00 98.19 112 ILE A C 1
ATOM 889 O O . ILE A 1 112 ? -17.244 19.861 14.556 1.00 98.19 112 ILE A O 1
ATOM 893 N N . GLN A 1 113 ? -18.223 18.998 16.390 1.00 98.69 113 GLN A N 1
ATOM 894 C CA . GLN A 1 113 ? -19.574 19.055 15.843 1.00 98.69 113 GLN A CA 1
ATOM 895 C C . GLN A 1 113 ? -19.983 20.516 15.621 1.00 98.69 113 GLN A C 1
ATOM 897 O O . GLN A 1 113 ? -19.922 21.348 16.525 1.00 98.69 113 GLN A O 1
ATOM 902 N N . LYS A 1 114 ? -20.427 20.835 14.406 1.00 98.56 114 LYS A N 1
ATOM 903 C CA . LYS A 1 114 ? -20.861 22.184 14.033 1.00 98.56 114 LYS A CA 1
ATOM 904 C C . LYS A 1 114 ? -22.220 22.518 14.645 1.00 98.56 114 LYS A C 1
ATOM 906 O O . LYS A 1 114 ? -22.980 21.640 15.054 1.00 98.56 114 LYS A O 1
ATOM 911 N N . ASP A 1 115 ? -22.575 23.800 14.626 1.00 98.06 115 ASP A N 1
ATOM 912 C CA . ASP A 1 115 ? -23.870 24.297 15.113 1.00 98.06 115 ASP A CA 1
ATOM 913 C C . ASP A 1 115 ? -25.070 23.646 14.402 1.00 98.06 115 ASP A C 1
ATOM 915 O O . ASP A 1 115 ? -26.099 23.396 15.029 1.00 98.06 115 ASP A O 1
ATOM 919 N N . ASP A 1 116 ? -24.917 23.278 13.125 1.00 98.25 116 ASP A N 1
ATOM 920 C CA . ASP A 1 116 ? -25.948 22.590 12.339 1.00 98.25 116 ASP A CA 1
ATOM 921 C C . ASP A 1 116 ? -26.125 21.100 12.692 1.00 98.25 116 ASP A C 1
ATOM 923 O O . ASP A 1 116 ? -27.030 20.457 12.167 1.00 98.25 116 ASP A O 1
ATOM 927 N N . GLY A 1 117 ? -25.289 20.553 13.582 1.00 98.44 117 GLY A N 1
ATOM 928 C CA . GLY A 1 117 ? -25.301 19.150 14.001 1.00 98.44 117 GLY A CA 1
ATOM 929 C C . GLY A 1 117 ? -24.396 18.231 13.175 1.00 98.44 117 GLY A C 1
ATOM 930 O O . GLY A 1 117 ? -24.178 17.086 13.573 1.00 98.44 117 GLY A O 1
ATOM 931 N N . SER A 1 118 ? -23.820 18.707 12.068 1.00 98.62 118 SER A N 1
ATOM 932 C CA . SER A 1 118 ? -22.885 17.919 11.258 1.00 98.62 118 SER A CA 1
ATOM 933 C C . SER A 1 118 ? -21.496 17.818 11.891 1.00 98.62 118 SER A C 1
ATOM 935 O O . SER A 1 118 ? -21.061 18.701 12.629 1.00 98.62 118 SER A O 1
ATOM 937 N N . PHE A 1 119 ? -20.754 16.766 11.540 1.00 98.44 119 PHE A N 1
ATOM 938 C CA . PHE A 1 119 ? -19.336 16.596 11.909 1.00 98.44 119 PHE A CA 1
ATOM 939 C C . PHE A 1 119 ? -18.390 16.865 10.723 1.00 98.44 119 PHE A C 1
ATOM 941 O O . PHE A 1 119 ? -17.195 16.593 10.799 1.00 98.44 119 PHE A O 1
ATOM 948 N N . GLY A 1 120 ? -18.916 17.368 9.602 1.00 96.62 120 GLY A N 1
ATOM 949 C CA . GLY A 1 120 ? -18.192 17.454 8.335 1.00 96.62 120 GLY A CA 1
ATOM 950 C C . GLY A 1 120 ? -19.146 17.295 7.161 1.00 96.62 120 GLY A C 1
ATOM 951 O O . GLY A 1 120 ? -20.074 18.093 7.017 1.00 96.62 120 GLY A O 1
ATOM 952 N N . ASP A 1 121 ? -18.906 16.283 6.332 1.00 97.75 121 ASP A N 1
ATOM 953 C CA . ASP A 1 121 ? -19.835 15.822 5.301 1.00 97.75 121 ASP A CA 1
ATOM 954 C C . ASP A 1 121 ? -20.766 14.688 5.801 1.00 97.75 121 ASP A C 1
ATOM 956 O O . ASP A 1 121 ? -20.889 14.423 7.004 1.00 97.75 121 ASP A O 1
ATOM 960 N N . ILE A 1 122 ? -21.482 14.031 4.879 1.00 98.50 122 ILE A N 1
ATOM 961 C CA . ILE A 1 122 ? -22.386 12.915 5.205 1.00 98.50 122 ILE A CA 1
ATOM 962 C C . ILE A 1 122 ? -21.618 11.700 5.729 1.00 98.50 122 ILE A C 1
ATOM 964 O O . ILE A 1 122 ? -22.112 11.030 6.633 1.00 98.50 122 ILE A O 1
ATOM 968 N N . ILE A 1 123 ? -20.432 11.409 5.196 1.00 98.12 123 ILE A N 1
ATOM 969 C CA . ILE A 1 123 ? -19.604 10.276 5.623 1.00 98.12 123 ILE A CA 1
ATOM 970 C C . ILE A 1 123 ? -19.068 10.545 7.030 1.00 98.12 123 ILE A C 1
ATOM 972 O O . ILE A 1 123 ? -19.219 9.691 7.905 1.00 98.12 123 ILE A O 1
ATOM 976 N N . ASP A 1 124 ? -18.517 11.740 7.256 1.00 98.56 124 ASP A N 1
ATOM 977 C CA . ASP A 1 124 ? -18.052 12.209 8.564 1.00 98.56 124 ASP A CA 1
ATOM 978 C C . ASP A 1 124 ? -19.153 12.079 9.622 1.00 98.56 124 ASP A C 1
ATOM 980 O O . ASP A 1 124 ? -18.967 11.429 10.651 1.00 98.56 124 ASP A O 1
ATOM 984 N N . THR A 1 125 ? -20.328 12.646 9.338 1.00 98.81 125 THR A N 1
ATOM 985 C CA . THR A 1 125 ? -21.460 12.670 10.274 1.00 98.81 125 THR A CA 1
ATOM 986 C C . THR A 1 125 ? -22.017 11.269 10.520 1.00 98.81 125 THR A C 1
ATOM 988 O O . THR A 1 125 ? -22.273 10.907 11.666 1.00 98.81 125 THR A O 1
ATOM 991 N N . SER A 1 126 ? -22.154 10.445 9.476 1.00 98.75 126 SER A N 1
ATOM 992 C CA . SER A 1 126 ? -22.673 9.077 9.610 1.00 98.75 126 SER A CA 1
ATOM 993 C C . SER A 1 126 ? -21.773 8.209 10.487 1.00 98.75 126 SER A C 1
ATOM 995 O O . SER A 1 126 ? -22.257 7.535 11.396 1.00 98.75 126 SER A O 1
ATOM 997 N N . LEU A 1 127 ? -20.459 8.235 10.242 1.00 98.69 127 LEU A N 1
ATOM 998 C CA . LEU A 1 127 ? -19.505 7.448 11.024 1.00 98.69 127 LEU A CA 1
ATOM 999 C C . LEU A 1 127 ? -19.392 7.971 12.461 1.00 98.69 127 LEU A C 1
ATOM 1001 O O . LEU A 1 127 ? -19.360 7.160 13.384 1.00 98.69 127 LEU A O 1
ATOM 1005 N N . ALA A 1 128 ? -19.390 9.293 12.667 1.00 98.81 128 ALA A N 1
ATOM 1006 C CA . ALA A 1 128 ? -19.370 9.890 14.002 1.00 98.81 128 ALA A CA 1
ATOM 1007 C C . ALA A 1 128 ? -20.597 9.489 14.831 1.00 98.81 128 ALA A C 1
ATOM 1009 O O . ALA A 1 128 ? -20.439 8.996 15.947 1.00 98.81 128 ALA A O 1
ATOM 1010 N N . VAL A 1 129 ? -21.807 9.613 14.273 1.00 98.88 129 VAL A N 1
ATOM 1011 C CA . VAL A 1 129 ? -23.048 9.181 14.937 1.00 98.88 129 VAL A CA 1
ATOM 1012 C C . VAL A 1 129 ? -22.989 7.692 15.284 1.00 98.88 129 VAL A C 1
ATOM 1014 O O . VAL A 1 129 ? -23.325 7.310 16.405 1.00 98.88 129 VAL A O 1
ATOM 1017 N N . LEU A 1 130 ? -22.509 6.850 14.363 1.00 98.50 130 LEU A N 1
ATOM 1018 C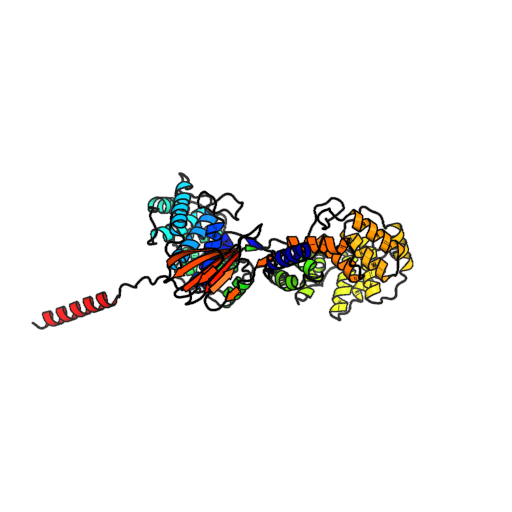 CA . LEU A 1 130 ? -22.357 5.412 14.595 1.00 98.50 130 LEU A CA 1
ATOM 1019 C C . LEU A 1 130 ? -21.405 5.115 15.766 1.00 98.50 130 LEU A C 1
ATOM 1021 O O . LEU A 1 130 ? -21.756 4.365 16.676 1.00 98.50 130 LEU A O 1
ATOM 1025 N N . ALA A 1 131 ? -20.227 5.741 15.776 1.00 98.75 131 ALA A N 1
ATOM 1026 C CA . ALA A 1 131 ? -19.227 5.545 16.820 1.00 98.75 131 ALA A CA 1
ATOM 1027 C C . ALA A 1 131 ? -19.705 6.054 18.189 1.00 98.75 131 ALA A C 1
ATOM 1029 O O . ALA A 1 131 ? -19.527 5.367 19.196 1.00 98.75 131 ALA A O 1
ATOM 1030 N N . LEU A 1 132 ? -20.367 7.215 18.238 1.00 98.81 132 LEU A N 1
ATOM 1031 C CA . LEU A 1 132 ? -20.920 7.771 19.476 1.00 98.81 132 LEU A CA 1
ATOM 1032 C C . LEU A 1 132 ? -22.057 6.902 20.038 1.00 98.81 132 LEU A C 1
ATOM 1034 O O . LEU A 1 132 ? -22.134 6.712 21.252 1.00 98.81 132 LEU A O 1
ATOM 1038 N N . LYS A 1 133 ? -22.896 6.302 19.181 1.00 98.62 133 LYS A N 1
ATOM 1039 C CA . LYS A 1 133 ? -23.928 5.331 19.595 1.00 98.62 133 LYS A CA 1
ATOM 1040 C C . LYS A 1 133 ? -23.354 4.060 20.211 1.00 98.62 133 LYS A C 1
ATOM 1042 O O . LYS A 1 133 ? -24.011 3.434 21.042 1.00 98.62 133 LYS A O 1
ATOM 1047 N N . GLU A 1 134 ? -22.183 3.617 19.772 1.00 98.00 134 GLU A N 1
ATOM 1048 C CA . GLU A 1 134 ? -21.503 2.484 20.402 1.00 98.00 134 GLU A CA 1
ATOM 1049 C C . GLU A 1 134 ? -20.823 2.884 21.699 1.00 98.00 134 GLU A C 1
ATOM 1051 O O . GLU A 1 134 ? -20.915 2.160 22.692 1.00 98.00 134 GLU A O 1
ATOM 1056 N N . TYR A 1 135 ? -20.177 4.049 21.697 1.00 98.44 135 TYR A N 1
ATOM 1057 C CA . TYR A 1 135 ? -19.558 4.612 22.882 1.00 98.44 135 TYR A CA 1
ATOM 1058 C C . TYR A 1 135 ? -20.588 4.770 24.012 1.00 98.44 135 TYR A C 1
ATOM 1060 O O . TYR A 1 135 ? -20.364 4.272 25.108 1.00 98.44 135 TYR A O 1
ATOM 1068 N N . SER A 1 136 ? -21.781 5.311 23.748 1.00 98.12 136 SER A N 1
ATOM 1069 C CA . SER A 1 136 ? -22.819 5.476 24.782 1.00 98.12 136 SER A CA 1
ATOM 1070 C C . SER A 1 136 ? -23.312 4.166 25.415 1.00 98.12 136 SER A C 1
ATOM 1072 O O . SER A 1 136 ? -23.922 4.183 26.482 1.00 98.12 136 SER A O 1
ATOM 1074 N N . LYS A 1 137 ? -23.048 3.016 24.781 1.00 96.31 137 LYS A N 1
ATOM 1075 C CA . LYS A 1 137 ? -23.428 1.683 25.273 1.00 96.31 137 LYS A CA 1
ATOM 1076 C C . LYS A 1 137 ? -22.302 0.975 26.029 1.00 96.31 137 LYS A C 1
ATOM 1078 O O . LYS A 1 137 ? -22.544 -0.091 26.602 1.00 96.31 137 LYS A O 1
ATOM 1083 N N . THR A 1 138 ? -21.075 1.499 26.007 1.00 93.25 138 THR A N 1
ATOM 1084 C CA . THR A 1 138 ? -19.938 0.862 26.683 1.00 93.25 138 THR A CA 1
ATOM 1085 C C . THR A 1 138 ? -19.852 1.246 28.159 1.00 93.25 138 THR A C 1
ATOM 1087 O O . THR A 1 138 ? -20.348 2.278 28.595 1.00 93.25 138 THR A O 1
ATOM 1090 N N . LYS A 1 139 ? -19.178 0.407 28.952 1.00 91.56 139 LYS A N 1
ATOM 1091 C CA . LYS A 1 139 ? -18.943 0.654 30.384 1.00 91.56 139 LYS A CA 1
ATOM 1092 C C . LYS A 1 139 ? -17.847 1.683 30.655 1.00 91.56 139 LYS A C 1
ATOM 1094 O O . LYS A 1 139 ? -17.742 2.138 31.786 1.00 91.56 139 LYS A O 1
ATOM 1099 N N . VAL A 1 140 ? -17.018 1.989 29.656 1.00 93.19 140 VAL A N 1
ATOM 1100 C CA . VAL A 1 140 ? -15.923 2.966 29.781 1.00 93.19 140 VAL A CA 1
ATOM 1101 C C . VAL A 1 140 ? -16.337 4.379 29.372 1.00 93.19 140 VAL A C 1
ATOM 1103 O O . VAL A 1 140 ? -15.487 5.258 29.340 1.00 93.19 140 VAL A O 1
ATOM 1106 N N . ALA A 1 141 ? -17.611 4.598 29.031 1.00 95.31 141 ALA A N 1
ATOM 1107 C CA . ALA A 1 141 ? -18.108 5.919 28.680 1.00 95.31 141 ALA A CA 1
ATOM 1108 C C . ALA A 1 141 ? -18.233 6.803 29.924 1.00 95.31 141 ALA A C 1
ATOM 1110 O O . ALA A 1 141 ? -19.000 6.502 30.838 1.00 95.31 141 ALA A O 1
ATOM 1111 N N . GLU A 1 142 ? -17.477 7.896 29.937 1.00 96.81 142 GLU A N 1
ATOM 1112 C CA . GLU A 1 142 ? -17.464 8.893 31.011 1.00 96.81 142 GLU A CA 1
ATOM 1113 C C . GLU A 1 142 ? -18.206 10.184 30.631 1.00 96.81 142 GLU A C 1
ATOM 1115 O O . GLU A 1 142 ? -18.510 11.000 31.501 1.00 96.81 142 GLU A O 1
ATOM 1120 N N . ILE A 1 143 ? -18.507 10.377 29.343 1.00 96.44 143 ILE A N 1
ATOM 1121 C CA . ILE A 1 143 ? -19.084 11.609 28.795 1.00 96.44 143 ILE A CA 1
ATOM 1122 C C . ILE A 1 143 ? -20.454 11.302 28.190 1.00 96.44 143 ILE A C 1
ATOM 1124 O O . ILE A 1 143 ? -20.617 10.318 27.467 1.00 96.44 143 ILE A O 1
ATOM 1128 N N . ASP A 1 144 ? -21.443 12.155 28.457 1.00 97.62 144 ASP A N 1
ATOM 1129 C CA . ASP A 1 144 ? -22.740 12.064 27.788 1.00 97.62 144 ASP A CA 1
ATOM 1130 C C . ASP A 1 144 ? -22.641 12.600 26.353 1.00 97.62 144 ASP A C 1
ATOM 1132 O O . ASP A 1 144 ? -22.292 13.755 26.116 1.00 97.62 144 ASP A O 1
ATOM 1136 N N . VAL A 1 145 ? -22.945 11.731 25.392 1.00 98.50 145 VAL A N 1
ATOM 1137 C CA . VAL A 1 145 ? -22.912 12.007 23.949 1.00 98.50 145 VAL A CA 1
ATOM 1138 C C . VAL A 1 145 ? -24.316 12.075 23.337 1.00 98.50 145 VAL A C 1
ATOM 1140 O O . VAL A 1 145 ? -24.446 12.203 22.120 1.00 98.50 145 VAL A O 1
ATOM 1143 N N . GLY A 1 146 ? -25.378 11.967 24.145 1.00 98.56 146 GLY A N 1
ATOM 1144 C CA . GLY A 1 146 ? -26.757 11.844 23.664 1.00 98.56 146 GLY A CA 1
ATOM 1145 C C . GLY A 1 146 ? -27.228 13.031 22.819 1.00 98.56 146 GLY A C 1
ATOM 1146 O O . GLY A 1 146 ? -27.842 12.839 21.766 1.00 98.56 146 GLY A O 1
ATOM 1147 N N . GLU A 1 147 ? -26.888 14.256 23.228 1.00 98.38 147 GLU A N 1
ATOM 1148 C CA . GLU A 1 147 ? -27.214 15.465 22.461 1.00 98.38 147 GLU A CA 1
ATOM 1149 C C . GLU A 1 147 ? -26.496 15.482 21.105 1.00 98.38 147 GLU A C 1
ATOM 1151 O O . GLU A 1 147 ? -27.121 15.736 20.073 1.00 98.38 147 GLU A O 1
ATOM 1156 N N . ALA A 1 148 ? -25.202 15.148 21.089 1.00 98.69 148 ALA A N 1
ATOM 1157 C CA . ALA A 1 148 ? -24.408 15.120 19.865 1.00 98.69 148 ALA A CA 1
ATOM 1158 C C . ALA A 1 148 ? -24.941 14.084 18.862 1.00 98.69 148 ALA A C 1
ATOM 1160 O O . ALA A 1 148 ? -25.051 14.385 17.671 1.00 98.69 148 ALA A O 1
ATOM 1161 N N . ILE A 1 149 ? -25.340 12.899 19.345 1.00 98.81 149 ILE A N 1
ATOM 1162 C CA . ILE A 1 149 ? -26.009 11.869 18.535 1.00 98.81 149 ILE A CA 1
ATOM 1163 C C . ILE A 1 149 ? -27.300 12.433 17.933 1.00 98.81 149 ILE A C 1
ATOM 1165 O O . ILE A 1 149 ? -27.451 12.417 16.715 1.00 98.81 149 ILE A O 1
ATOM 1169 N N . THR A 1 150 ? -28.179 12.997 18.767 1.00 98.81 150 THR A N 1
ATOM 1170 C CA . THR A 1 150 ? -29.496 13.507 18.342 1.00 98.81 150 THR A CA 1
ATOM 1171 C C . THR A 1 150 ? -29.364 14.593 17.271 1.00 98.81 150 THR A C 1
ATOM 1173 O O . THR A 1 150 ? -30.060 14.569 16.257 1.00 98.81 150 THR A O 1
ATOM 1176 N N . ARG A 1 151 ? -28.438 15.542 17.455 1.00 98.69 151 ARG A N 1
ATOM 1177 C CA . ARG A 1 151 ? -28.182 16.617 16.482 1.00 98.69 151 ARG A CA 1
ATOM 1178 C C . ARG A 1 151 ? -27.604 16.081 15.170 1.00 98.69 151 ARG A C 1
ATOM 1180 O O . ARG A 1 151 ? -27.992 16.549 14.101 1.00 98.69 151 ARG A O 1
ATOM 1187 N N . GLY A 1 152 ? -26.718 15.087 15.245 1.00 98.81 152 GLY A N 1
ATOM 1188 C CA . GLY A 1 152 ? -26.152 14.425 14.070 1.00 98.81 152 GLY A CA 1
ATOM 1189 C C . GLY A 1 152 ? -27.196 13.646 13.271 1.00 98.81 152 GLY A C 1
ATOM 1190 O O . GLY A 1 152 ? -27.245 13.768 12.050 1.00 98.81 152 GLY A O 1
ATOM 1191 N N . GLU A 1 153 ? -28.067 12.894 13.947 1.00 98.81 153 GLU A N 1
ATOM 1192 C CA . GLU A 1 153 ? -29.200 12.200 13.321 1.00 98.81 153 GLU A CA 1
ATOM 1193 C C . GLU A 1 153 ? -30.160 13.186 12.657 1.00 98.81 153 GLU A C 1
ATOM 1195 O O . GLU A 1 153 ? -30.477 13.024 11.480 1.00 98.81 153 GLU A O 1
ATOM 1200 N N . PHE A 1 154 ? -30.538 14.258 13.358 1.00 98.62 154 PHE A N 1
ATOM 1201 C CA . PHE A 1 154 ? -31.402 15.298 12.803 1.00 98.62 154 PHE A CA 1
ATOM 1202 C C . PHE A 1 154 ? -30.805 15.924 11.535 1.00 98.62 154 PHE A C 1
ATOM 1204 O O . PHE A 1 154 ? -31.492 16.090 10.526 1.00 98.62 154 PHE A O 1
ATOM 1211 N N . TRP A 1 155 ? -29.509 16.243 11.535 1.00 98.75 155 TRP A N 1
ATOM 1212 C CA . TRP A 1 155 ? -28.847 16.742 10.330 1.00 98.75 155 TRP A CA 1
ATOM 1213 C C . TRP A 1 155 ? -28.860 15.699 9.201 1.00 98.75 155 TRP A C 1
ATOM 1215 O O . TRP A 1 155 ? -29.183 16.026 8.053 1.00 98.75 155 TRP A O 1
ATOM 1225 N N . LEU A 1 156 ? -28.570 14.432 9.525 1.00 98.69 156 LEU A N 1
ATOM 1226 C CA . LEU A 1 156 ? -28.586 13.331 8.563 1.00 98.69 156 LEU A CA 1
ATOM 1227 C C . LEU A 1 156 ? -29.964 13.141 7.942 1.00 98.69 156 LEU A C 1
ATOM 1229 O O . LEU A 1 156 ? -30.027 12.947 6.735 1.00 98.69 156 LEU A O 1
ATOM 1233 N N . GLU A 1 157 ? -31.061 13.240 8.689 1.00 98.31 157 GLU A N 1
ATOM 1234 C CA . GLU A 1 157 ? -32.426 13.144 8.153 1.00 98.31 157 GLU A CA 1
ATOM 1235 C C . GLU A 1 157 ? -32.684 14.193 7.059 1.00 98.31 157 GLU A C 1
ATOM 1237 O O . GLU A 1 157 ? -33.238 13.873 6.001 1.00 98.31 157 GLU A O 1
ATOM 1242 N N . ASN A 1 158 ? -32.184 15.415 7.258 1.00 98.06 158 ASN A N 1
ATOM 1243 C CA . ASN A 1 158 ? -32.478 16.574 6.413 1.00 98.06 158 ASN A CA 1
ATOM 1244 C C . ASN A 1 158 ? -31.521 16.756 5.220 1.00 98.06 158 ASN A C 1
ATOM 1246 O O . ASN A 1 158 ? -31.891 17.372 4.214 1.00 98.06 158 ASN A O 1
ATOM 1250 N N . VAL A 1 159 ? -30.300 16.221 5.285 1.00 98.06 159 VAL A N 1
ATOM 1251 C CA . VAL A 1 159 ? -29.314 16.367 4.203 1.00 98.06 159 VAL A CA 1
ATOM 1252 C C . VAL A 1 159 ? -29.585 15.417 3.025 1.00 98.06 159 VAL A C 1
ATOM 1254 O O . VAL A 1 159 ? -30.000 14.262 3.188 1.00 98.06 159 VAL A O 1
ATOM 1257 N N . LYS A 1 160 ? -29.321 15.885 1.798 1.00 97.44 160 LYS A N 1
ATOM 1258 C CA . LYS A 1 160 ? -29.419 15.077 0.570 1.00 97.44 160 LYS A CA 1
ATOM 1259 C C . LYS A 1 160 ? -28.076 14.433 0.229 1.00 97.44 160 LYS A C 1
ATOM 1261 O O . LYS A 1 160 ? -27.090 15.141 0.052 1.00 97.44 160 LYS A O 1
ATOM 1266 N N . SER A 1 161 ? -28.068 13.112 0.065 1.00 97.06 161 SER A N 1
ATOM 1267 C CA . SER A 1 161 ? -26.902 12.353 -0.408 1.00 97.06 161 SER A CA 1
ATOM 1268 C C . SER A 1 161 ? -26.594 12.637 -1.878 1.00 97.06 161 SER A C 1
ATOM 1270 O O . SER A 1 161 ? -27.507 12.727 -2.701 1.00 97.06 161 SER A O 1
ATOM 1272 N N . GLN A 1 162 ? -25.310 12.733 -2.215 1.00 96.12 162 GLN A N 1
ATOM 1273 C CA . GLN A 1 162 ? -24.830 12.970 -3.580 1.00 96.12 162 GLN A CA 1
ATOM 1274 C C . GLN A 1 162 ? -24.546 11.669 -4.337 1.00 96.12 162 GLN A C 1
ATOM 1276 O O . GLN A 1 162 ? -24.529 11.647 -5.568 1.00 96.12 162 GLN A O 1
ATOM 1281 N N . ASN A 1 163 ? -24.311 10.576 -3.612 1.00 96.69 163 ASN A N 1
ATOM 1282 C CA . ASN A 1 163 ? -24.007 9.267 -4.175 1.00 96.69 163 ASN A CA 1
ATOM 1283 C C . ASN A 1 163 ? -24.566 8.127 -3.301 1.00 96.69 163 ASN A C 1
ATOM 1285 O O . ASN A 1 163 ? -25.001 8.330 -2.166 1.00 96.69 163 ASN A O 1
ATOM 1289 N N . GLU A 1 164 ? -24.550 6.905 -3.840 1.00 97.50 164 GLU A N 1
ATOM 1290 C CA . GLU A 1 164 ? -25.106 5.724 -3.165 1.00 97.50 164 GLU A CA 1
ATOM 1291 C C . GLU A 1 164 ? -24.338 5.335 -1.888 1.00 97.50 164 GLU A C 1
ATOM 1293 O O . GLU A 1 164 ? -24.936 4.764 -0.981 1.00 97.50 164 GLU A O 1
ATOM 1298 N N . LEU A 1 165 ? -23.039 5.648 -1.781 1.00 97.12 165 LEU A N 1
ATOM 1299 C CA . LEU A 1 165 ? -22.256 5.346 -0.575 1.00 97.12 165 LEU A CA 1
ATOM 1300 C C . LEU A 1 165 ? -22.657 6.261 0.588 1.00 97.12 165 LEU A C 1
ATOM 1302 O O . LEU A 1 165 ? -22.908 5.774 1.686 1.00 97.12 165 LEU A O 1
ATOM 1306 N N . GLU A 1 166 ? -22.788 7.564 0.340 1.00 98.00 166 GLU A N 1
ATOM 1307 C CA . GLU A 1 166 ? -23.320 8.517 1.323 1.00 98.00 166 GLU A CA 1
ATOM 1308 C C . GLU A 1 166 ? -24.731 8.138 1.768 1.00 98.00 166 GLU A C 1
ATOM 1310 O O . GLU A 1 166 ? -25.037 8.171 2.956 1.00 98.00 166 GLU A O 1
ATOM 1315 N N . LYS A 1 167 ? -25.585 7.740 0.818 1.00 98.06 167 LYS A N 1
ATOM 1316 C CA . LYS A 1 167 ? -26.950 7.287 1.103 1.00 98.06 167 LYS A CA 1
ATOM 1317 C C . LYS A 1 167 ? -26.959 6.051 2.004 1.00 98.06 167 LYS A C 1
ATOM 1319 O O . LYS A 1 167 ? -27.702 6.013 2.979 1.00 98.06 167 LYS A O 1
ATOM 1324 N N . LEU A 1 168 ? -26.109 5.068 1.705 1.00 98.38 168 LEU A N 1
ATOM 1325 C CA . LEU A 1 168 ? -25.951 3.864 2.518 1.00 98.38 168 LEU A CA 1
ATOM 1326 C C . LEU A 1 168 ? -25.496 4.186 3.945 1.00 98.38 168 LEU A C 1
ATOM 1328 O O . LEU A 1 168 ? -26.098 3.691 4.894 1.00 98.38 168 LEU A O 1
ATOM 1332 N N . LEU A 1 169 ? -24.437 4.987 4.097 1.00 98.12 169 LEU A N 1
ATOM 1333 C CA . LEU A 1 169 ? -23.877 5.311 5.411 1.00 98.12 169 LEU A CA 1
ATOM 1334 C C . LEU A 1 169 ? -24.840 6.161 6.244 1.00 98.12 169 LEU A C 1
ATOM 1336 O O . LEU A 1 169 ? -24.983 5.895 7.435 1.00 98.12 169 LEU A O 1
ATOM 1340 N N . LYS A 1 170 ? -25.567 7.092 5.612 1.00 98.31 170 LYS A N 1
ATOM 1341 C CA . LYS A 1 170 ? -26.660 7.839 6.247 1.00 98.31 170 LYS A CA 1
ATOM 1342 C C . LYS A 1 170 ? -27.705 6.887 6.833 1.00 98.31 170 LYS A C 1
ATOM 1344 O O . LYS A 1 170 ? -28.010 6.974 8.017 1.00 98.31 170 LYS A O 1
ATOM 1349 N N . PHE A 1 171 ? -28.226 5.955 6.033 1.00 98.44 171 PHE A N 1
ATOM 1350 C CA . PHE A 1 171 ? -29.238 5.003 6.505 1.00 98.44 171 PHE A CA 1
ATOM 1351 C C . PHE A 1 171 ? -28.709 4.058 7.584 1.00 98.44 171 PHE A C 1
ATOM 1353 O O . PHE A 1 171 ? -29.422 3.770 8.541 1.00 98.44 171 PHE A O 1
ATOM 1360 N N . LEU A 1 172 ? -27.451 3.620 7.478 1.00 98.19 172 LEU A N 1
ATOM 1361 C CA . LEU A 1 172 ? -26.797 2.838 8.527 1.00 98.19 172 LEU A CA 1
ATOM 1362 C C . LEU A 1 172 ? -26.746 3.614 9.850 1.00 98.19 172 LEU A C 1
ATOM 1364 O O . LEU A 1 172 ? -27.127 3.078 10.888 1.00 98.19 172 LEU A O 1
ATOM 1368 N N . ALA A 1 173 ? -26.309 4.875 9.813 1.00 98.06 173 ALA A N 1
ATOM 1369 C CA . ALA A 1 173 ? -26.212 5.719 10.998 1.00 98.06 173 ALA A CA 1
ATOM 1370 C C . ALA A 1 173 ? -27.581 5.975 11.646 1.00 98.06 173 ALA A C 1
ATOM 1372 O O . ALA A 1 173 ? -27.668 5.991 12.872 1.00 98.06 173 ALA A O 1
ATOM 1373 N N . LEU A 1 174 ? -28.645 6.099 10.846 1.00 98.12 174 LEU A N 1
ATOM 1374 C CA . LEU A 1 174 ? -30.032 6.243 11.309 1.00 98.12 174 LEU A CA 1
ATOM 1375 C C . LEU A 1 174 ? -30.680 4.911 11.740 1.00 98.12 174 LEU A C 1
ATOM 1377 O O . LEU A 1 174 ? -31.749 4.915 12.341 1.00 98.12 174 LEU A O 1
ATOM 1381 N N . GLY A 1 175 ? -30.039 3.765 11.488 1.00 96.50 175 GLY A N 1
ATOM 1382 C CA . GLY A 1 175 ? -30.602 2.447 11.802 1.00 96.50 175 GLY A CA 1
ATOM 1383 C C . GLY A 1 175 ? -31.741 2.012 10.870 1.00 96.50 175 GLY A C 1
ATOM 1384 O O . GLY A 1 175 ? -32.553 1.168 11.240 1.00 96.50 175 GLY A O 1
ATOM 1385 N N . GLU A 1 176 ? -31.819 2.573 9.662 1.00 96.56 176 GLU A N 1
ATOM 1386 C CA . GLU A 1 176 ? -32.887 2.305 8.694 1.00 96.56 176 GLU A CA 1
ATOM 1387 C C . GLU A 1 176 ? -32.590 1.057 7.843 1.00 96.56 176 GLU A C 1
ATOM 1389 O O . GLU A 1 176 ? -32.185 1.138 6.681 1.00 96.56 176 GLU A O 1
ATOM 1394 N N . GLU A 1 177 ? -32.816 -0.126 8.409 1.00 93.94 177 GLU A N 1
ATOM 1395 C CA . GLU A 1 177 ? -32.505 -1.420 7.778 1.00 93.94 177 GLU A CA 1
ATOM 1396 C C . GLU A 1 177 ? -33.122 -1.595 6.373 1.00 93.94 177 GLU A C 1
ATOM 1398 O O . GLU A 1 177 ? -32.426 -1.922 5.405 1.00 93.94 177 GLU A O 1
ATOM 1403 N N . VAL A 1 178 ? -34.421 -1.305 6.223 1.00 93.44 178 VAL A N 1
ATOM 1404 C CA . VAL A 1 178 ? -35.135 -1.410 4.934 1.00 93.44 178 VAL A CA 1
ATOM 1405 C C . VAL A 1 178 ? -34.509 -0.486 3.886 1.00 93.44 178 VAL A C 1
ATOM 1407 O O . VAL A 1 178 ? -34.354 -0.861 2.717 1.00 93.44 178 VAL A O 1
ATOM 1410 N N . ALA A 1 179 ? -34.104 0.714 4.306 1.00 95.31 179 ALA A N 1
ATOM 1411 C CA . ALA A 1 179 ? -33.490 1.696 3.431 1.00 95.31 179 ALA A CA 1
ATOM 1412 C C . ALA A 1 179 ? -32.081 1.250 3.010 1.00 95.31 179 ALA A C 1
ATOM 1414 O O . ALA A 1 179 ? -31.789 1.269 1.811 1.00 95.31 179 ALA A O 1
ATOM 1415 N N . VAL A 1 180 ? -31.259 0.740 3.940 1.00 95.75 180 VAL A N 1
ATOM 1416 C CA . VAL A 1 180 ? -29.942 0.126 3.666 1.00 95.75 180 VAL A CA 1
ATOM 1417 C C . VAL A 1 180 ? -30.052 -0.983 2.616 1.00 95.75 180 VAL A C 1
ATOM 1419 O O . VAL A 1 180 ? -29.283 -1.007 1.647 1.00 95.75 180 VAL A O 1
ATOM 1422 N N . ASN A 1 181 ? -31.035 -1.878 2.751 1.00 94.31 181 ASN A N 1
ATOM 1423 C CA . ASN A 1 181 ? -31.217 -2.977 1.805 1.00 94.31 181 ASN A CA 1
ATOM 1424 C C . ASN A 1 181 ? -31.582 -2.484 0.390 1.00 94.31 181 ASN A C 1
ATOM 1426 O O . ASN A 1 181 ? -31.139 -3.064 -0.608 1.00 94.31 181 ASN A O 1
ATOM 1430 N N . SER A 1 182 ? -32.321 -1.375 0.289 1.00 95.62 182 SER A N 1
ATOM 1431 C CA . SER A 1 182 ? -32.754 -0.794 -0.989 1.00 95.62 182 SER A CA 1
ATOM 1432 C C . SER A 1 182 ? -31.634 -0.118 -1.799 1.00 95.62 182 SER A C 1
ATOM 1434 O O . SER A 1 182 ? -31.765 0.025 -3.017 1.00 95.62 182 SER A O 1
ATOM 1436 N N . VAL A 1 183 ? -30.523 0.278 -1.160 1.00 96.31 183 VAL A N 1
ATOM 1437 C CA . VAL A 1 183 ? -29.422 0.992 -1.833 1.00 96.31 183 VAL A CA 1
ATOM 1438 C C . VAL A 1 183 ? -28.707 0.073 -2.829 1.00 96.31 183 VAL A C 1
ATOM 1440 O O . VAL A 1 183 ? -28.291 -1.045 -2.494 1.00 96.31 183 VAL A O 1
ATOM 1443 N N . GLN A 1 184 ? -28.527 0.540 -4.067 1.00 94.88 184 GLN A N 1
ATOM 1444 C CA . GLN A 1 184 ? -27.872 -0.229 -5.125 1.00 94.88 184 GLN A CA 1
ATOM 1445 C C . GLN A 1 184 ? -26.405 0.177 -5.269 1.00 94.88 184 GLN A C 1
ATOM 1447 O O . GLN A 1 184 ? -26.057 1.075 -6.032 1.00 94.88 184 GLN A O 1
ATOM 1452 N N . ILE A 1 185 ? -25.520 -0.541 -4.579 1.00 94.56 185 ILE A N 1
ATOM 1453 C CA . ILE A 1 185 ? -24.076 -0.306 -4.660 1.00 94.56 185 ILE A CA 1
ATOM 1454 C C . ILE A 1 185 ? -23.390 -1.288 -5.623 1.00 94.56 185 ILE A C 1
ATOM 1456 O O . ILE A 1 185 ? -23.738 -2.468 -5.708 1.00 94.56 185 ILE A O 1
ATOM 1460 N N . LYS A 1 186 ? -22.391 -0.789 -6.362 1.00 92.69 186 LYS A N 1
ATOM 1461 C CA . LYS A 1 186 ? -21.570 -1.548 -7.316 1.00 92.69 186 LYS A CA 1
ATOM 1462 C C . LYS A 1 186 ? -20.088 -1.506 -6.930 1.00 92.69 186 LYS A C 1
ATOM 1464 O O . LYS A 1 186 ? -19.647 -0.600 -6.228 1.00 92.69 186 LYS A O 1
ATOM 1469 N N . GLY A 1 187 ? -19.318 -2.461 -7.454 1.00 91.25 187 GLY A N 1
ATOM 1470 C CA . GLY A 1 187 ? -17.861 -2.515 -7.287 1.00 91.25 187 GLY A CA 1
ATOM 1471 C C . GLY A 1 187 ? -17.419 -2.738 -5.839 1.00 91.25 187 GLY A C 1
ATOM 1472 O O . GLY A 1 187 ? -18.137 -3.365 -5.062 1.00 91.25 187 GLY A O 1
ATOM 1473 N N . GLU A 1 188 ? -16.247 -2.204 -5.483 1.00 92.06 188 GLU A N 1
ATOM 1474 C CA . GLU A 1 188 ? -15.648 -2.340 -4.141 1.00 92.06 188 GLU A CA 1
ATOM 1475 C C . GLU A 1 188 ? -16.560 -1.803 -3.028 1.00 92.06 188 GLU A C 1
ATOM 1477 O O . GLU A 1 188 ? -16.605 -2.372 -1.941 1.00 92.06 188 GLU A O 1
ATOM 1482 N N . ASN A 1 189 ? -17.377 -0.783 -3.314 1.00 94.88 189 ASN A N 1
ATOM 1483 C CA . ASN A 1 189 ? -18.284 -0.202 -2.325 1.00 94.88 189 ASN A CA 1
ATOM 1484 C C . ASN A 1 189 ? -19.357 -1.196 -1.839 1.00 94.88 189 ASN A C 1
ATOM 1486 O O . ASN A 1 189 ? -19.969 -0.959 -0.800 1.00 94.88 189 ASN A O 1
ATOM 1490 N N . LYS A 1 190 ? -19.593 -2.322 -2.536 1.00 96.56 190 LYS A N 1
ATOM 1491 C CA . LYS A 1 190 ? -20.498 -3.372 -2.037 1.00 96.56 190 LYS A CA 1
ATOM 1492 C C . LYS A 1 190 ? -20.072 -3.906 -0.669 1.00 96.56 190 LYS A C 1
ATOM 1494 O O . LYS A 1 190 ? -20.941 -4.289 0.108 1.00 96.56 190 LYS A O 1
ATOM 1499 N N . ALA A 1 191 ? -18.775 -3.877 -0.352 1.00 97.38 191 ALA A N 1
ATOM 1500 C CA . ALA A 1 191 ? -18.272 -4.273 0.958 1.00 97.38 191 ALA A CA 1
ATOM 1501 C C . ALA A 1 191 ? -18.906 -3.445 2.090 1.00 97.38 191 ALA A C 1
ATOM 1503 O O . ALA A 1 191 ? -19.292 -4.007 3.111 1.00 97.38 191 ALA A O 1
ATOM 1504 N N . PHE A 1 192 ? -19.119 -2.139 1.878 1.00 97.31 192 PHE A N 1
ATOM 1505 C CA . PHE A 1 192 ? -19.834 -1.291 2.837 1.00 97.31 192 PHE A CA 1
ATOM 1506 C C . PHE A 1 192 ? -21.291 -1.711 3.009 1.00 97.31 192 PHE A C 1
ATOM 1508 O O . PHE A 1 192 ? -21.800 -1.656 4.123 1.00 97.31 192 PHE A O 1
ATOM 1515 N N . LYS A 1 193 ? -21.970 -2.147 1.939 1.00 97.25 193 LYS A N 1
ATOM 1516 C CA . LYS A 1 193 ? -23.356 -2.628 2.043 1.00 97.25 193 LYS A CA 1
ATOM 1517 C C . LYS A 1 193 ? -23.430 -3.893 2.894 1.00 97.25 193 LYS A C 1
ATOM 1519 O O . LYS A 1 193 ? -24.298 -3.993 3.753 1.00 97.25 193 LYS A O 1
ATOM 1524 N N . TYR A 1 194 ? -22.512 -4.833 2.676 1.00 97.75 194 TYR A N 1
ATOM 1525 C CA . TYR A 1 194 ? -22.441 -6.051 3.482 1.00 97.75 194 TYR A CA 1
ATOM 1526 C C . TYR A 1 194 ? -22.127 -5.755 4.942 1.00 97.75 194 TYR A C 1
ATOM 1528 O O . TYR A 1 194 ? -22.814 -6.267 5.820 1.00 97.75 194 TYR A O 1
ATOM 1536 N N . PHE A 1 195 ? -21.163 -4.869 5.190 1.00 97.75 195 PHE A N 1
ATOM 1537 C CA . PHE A 1 195 ? -20.882 -4.374 6.530 1.00 97.75 195 PHE A CA 1
ATOM 1538 C C . PHE A 1 195 ? -22.125 -3.754 7.177 1.00 97.75 195 PHE A C 1
ATOM 1540 O O . PHE A 1 195 ? -22.481 -4.155 8.275 1.00 97.75 195 PHE A O 1
ATOM 1547 N N . ALA A 1 196 ? -22.815 -2.836 6.492 1.00 97.75 196 ALA A N 1
ATOM 1548 C CA . ALA A 1 196 ? -23.989 -2.143 7.019 1.00 97.75 196 ALA A CA 1
ATOM 1549 C C . ALA A 1 196 ? -25.124 -3.107 7.397 1.00 97.75 196 ALA A C 1
ATOM 1551 O O . ALA A 1 196 ? -25.699 -2.980 8.473 1.00 97.75 196 ALA A O 1
ATOM 1552 N N . LEU A 1 197 ? -25.418 -4.093 6.544 1.00 96.62 197 LEU A N 1
ATOM 1553 C CA . LEU A 1 197 ? -26.421 -5.121 6.837 1.00 96.62 197 LEU A CA 1
ATOM 1554 C C . LEU A 1 197 ? -26.026 -5.934 8.076 1.00 96.62 197 LEU A C 1
ATOM 1556 O O . LEU A 1 197 ? -26.795 -6.014 9.029 1.00 96.62 197 LEU A O 1
ATOM 1560 N N . SER A 1 198 ? -24.801 -6.465 8.111 1.00 96.88 198 SER A N 1
ATOM 1561 C CA . SER A 1 198 ? -24.322 -7.245 9.260 1.00 96.88 198 SER A CA 1
ATOM 1562 C C . SER A 1 198 ? -24.230 -6.442 10.546 1.00 96.88 198 SER A C 1
ATOM 1564 O O . SER A 1 198 ? -24.519 -6.973 11.615 1.00 96.88 198 SER A O 1
ATOM 1566 N N . TYR A 1 199 ? -23.900 -5.159 10.445 1.00 96.50 199 TYR A N 1
ATOM 1567 C CA . TYR A 1 199 ? -23.867 -4.244 11.575 1.00 96.50 199 TYR A CA 1
ATOM 1568 C C . TYR A 1 199 ? -25.257 -4.052 12.198 1.00 96.50 199 TYR A C 1
ATOM 1570 O O . TYR A 1 199 ? -25.389 -3.998 13.418 1.00 96.50 199 TYR A O 1
ATOM 1578 N N . LEU A 1 200 ? -26.305 -4.001 11.370 1.00 96.06 200 LEU A N 1
ATOM 1579 C CA . LEU A 1 200 ? -27.699 -3.921 11.818 1.00 96.06 200 LEU A CA 1
ATOM 1580 C C . LEU A 1 200 ? -28.277 -5.278 12.265 1.00 96.06 200 LEU A C 1
ATOM 1582 O O . LEU A 1 200 ? -29.426 -5.337 12.688 1.00 96.06 200 LEU A O 1
ATOM 1586 N N . GLY A 1 201 ? -27.482 -6.354 12.235 1.00 94.25 201 GLY A N 1
ATOM 1587 C CA . GLY A 1 201 ? -27.887 -7.697 12.662 1.00 94.25 201 GLY A CA 1
ATOM 1588 C C . GLY A 1 201 ? -28.370 -8.613 11.533 1.00 94.25 201 GLY A C 1
ATOM 1589 O O . GLY A 1 201 ? -28.694 -9.772 11.796 1.00 94.25 201 GLY A O 1
ATOM 1590 N N . GLU A 1 202 ? -28.360 -8.141 10.285 1.00 93.62 202 GLU A N 1
ATOM 1591 C CA . GLU A 1 202 ? -28.794 -8.911 9.121 1.00 93.62 202 GLU A CA 1
ATOM 1592 C C . GLU A 1 202 ? -27.692 -9.828 8.573 1.00 93.62 202 GLU A C 1
ATOM 1594 O O . GLU A 1 202 ? -26.495 -9.524 8.583 1.00 93.62 202 GLU A O 1
ATOM 1599 N N . LYS A 1 203 ? -28.086 -10.980 8.024 1.00 89.75 203 LYS A N 1
ATOM 1600 C CA . LYS A 1 203 ? -27.124 -11.885 7.380 1.00 89.75 203 LYS A CA 1
ATOM 1601 C C . LYS A 1 203 ? -26.750 -11.363 5.994 1.00 89.75 203 LYS A C 1
ATOM 1603 O O . LYS A 1 203 ? -27.576 -11.345 5.085 1.00 89.75 203 LYS A O 1
ATOM 1608 N N . ALA A 1 204 ? -25.480 -11.014 5.811 1.00 89.69 204 ALA A N 1
ATOM 1609 C CA . ALA A 1 204 ? -24.928 -10.640 4.516 1.00 89.69 204 ALA A CA 1
ATOM 1610 C C . ALA A 1 204 ? -24.375 -11.871 3.776 1.00 89.69 204 ALA A C 1
ATOM 1612 O O . ALA A 1 204 ? -23.439 -12.523 4.237 1.00 89.69 204 ALA A O 1
ATOM 1613 N N . ASP A 1 205 ? -24.926 -12.174 2.601 1.00 90.75 205 ASP A N 1
ATOM 1614 C CA . ASP A 1 205 ? -24.392 -13.199 1.695 1.00 90.75 205 ASP A CA 1
ATOM 1615 C C . ASP A 1 205 ? -23.287 -12.590 0.815 1.00 90.75 205 ASP A C 1
ATOM 1617 O O . ASP A 1 205 ? -23.542 -12.051 -0.267 1.00 90.75 205 ASP A O 1
ATOM 1621 N N . VAL A 1 206 ? -22.057 -12.601 1.334 1.00 94.31 206 VAL A N 1
ATOM 1622 C CA . VAL A 1 206 ? -20.883 -12.020 0.670 1.00 94.31 206 VAL A CA 1
ATOM 1623 C C . VAL A 1 206 ? -20.324 -13.006 -0.357 1.00 94.31 206 VAL A C 1
ATOM 1625 O O . VAL A 1 206 ? -19.722 -14.016 0.010 1.00 94.31 206 VAL A O 1
ATOM 1628 N N . LYS A 1 207 ? -20.494 -12.709 -1.652 1.00 90.69 207 LYS A N 1
ATOM 1629 C CA . LYS A 1 207 ? -20.050 -13.586 -2.755 1.00 90.69 207 LYS A CA 1
ATOM 1630 C C . LYS A 1 207 ? -18.878 -13.024 -3.554 1.00 90.69 207 LYS A C 1
ATOM 1632 O O . LYS A 1 207 ? -18.158 -13.776 -4.207 1.00 90.69 207 LYS A O 1
ATOM 1637 N N . GLU A 1 208 ? -18.700 -11.710 -3.543 1.00 91.75 208 GLU A N 1
ATOM 1638 C CA . GLU A 1 208 ? -17.732 -10.998 -4.368 1.00 91.75 208 GLU A CA 1
ATOM 1639 C C . GLU A 1 208 ? -16.310 -11.053 -3.814 1.00 91.75 208 GLU A C 1
ATOM 1641 O O . GLU A 1 208 ? -16.073 -11.008 -2.612 1.00 91.75 208 GLU A O 1
ATOM 1646 N N . ASP A 1 209 ? -15.325 -11.053 -4.705 1.00 90.62 209 ASP A N 1
ATOM 1647 C CA . ASP A 1 209 ? -13.939 -10.820 -4.321 1.00 90.62 209 ASP A CA 1
ATOM 1648 C C . ASP A 1 209 ? -13.619 -9.323 -4.274 1.00 90.62 209 ASP A C 1
ATOM 1650 O O . ASP A 1 209 ? -13.791 -8.607 -5.260 1.00 90.62 209 ASP A O 1
ATOM 1654 N N . PHE A 1 210 ? -13.118 -8.873 -3.123 1.00 92.44 210 PHE A N 1
ATOM 1655 C CA . PHE A 1 210 ? -12.641 -7.509 -2.909 1.00 92.44 210 PHE A CA 1
ATOM 1656 C C . PHE A 1 210 ? -11.121 -7.445 -3.008 1.00 92.44 210 PHE A C 1
ATOM 1658 O O . PHE A 1 210 ? -10.417 -8.364 -2.573 1.00 92.44 210 PHE A O 1
ATOM 1665 N N . ASN A 1 211 ? -10.623 -6.349 -3.580 1.00 88.19 211 ASN A N 1
ATOM 1666 C CA . ASN A 1 211 ? -9.199 -6.140 -3.825 1.00 88.19 211 ASN A CA 1
ATOM 1667 C C . ASN A 1 211 ? -8.592 -5.051 -2.947 1.00 88.19 211 ASN A C 1
ATOM 1669 O O . ASN A 1 211 ? -7.371 -5.012 -2.810 1.00 88.19 211 ASN A O 1
ATOM 1673 N N . SER A 1 212 ? -9.390 -4.153 -2.371 1.00 91.31 212 SER A N 1
ATOM 1674 C CA . SER A 1 212 ? -8.902 -3.152 -1.417 1.00 91.31 212 SER A CA 1
ATOM 1675 C C . SER A 1 212 ? -8.785 -3.738 -0.007 1.00 91.31 212 SER A C 1
ATOM 1677 O O . SER A 1 212 ? -9.543 -4.629 0.368 1.00 91.31 212 SER A O 1
ATOM 1679 N N . THR A 1 213 ? -7.825 -3.249 0.785 1.00 94.06 213 THR A N 1
ATOM 1680 C CA . THR A 1 213 ? -7.641 -3.700 2.177 1.00 94.06 213 THR A CA 1
ATOM 1681 C C . THR A 1 213 ? -8.894 -3.405 3.001 1.00 94.06 213 THR A C 1
ATOM 1683 O O . THR A 1 213 ? -9.386 -4.278 3.710 1.00 94.06 213 THR A O 1
ATOM 1686 N N . LEU A 1 214 ? -9.476 -2.219 2.804 1.00 96.31 214 LEU A N 1
ATOM 1687 C CA . LEU A 1 214 ? -10.746 -1.820 3.399 1.00 96.31 214 LEU A CA 1
ATOM 1688 C C . LEU A 1 214 ? -11.905 -2.744 2.993 1.00 96.31 214 LEU A C 1
ATOM 1690 O O . LEU A 1 214 ? -12.635 -3.222 3.855 1.00 96.31 214 LEU A O 1
ATOM 1694 N N . GLY A 1 215 ? -12.056 -3.049 1.699 1.00 96.75 215 GLY A N 1
ATOM 1695 C CA . GLY A 1 215 ? -13.110 -3.945 1.216 1.00 96.75 215 GLY A CA 1
ATOM 1696 C C . GLY A 1 215 ? -13.000 -5.359 1.791 1.00 96.75 215 GLY A C 1
ATOM 1697 O O . GLY A 1 215 ? -14.009 -5.944 2.176 1.00 96.75 215 GLY A O 1
ATOM 1698 N N . ILE A 1 216 ? -11.777 -5.887 1.919 1.00 96.69 216 ILE A N 1
ATOM 1699 C CA . ILE A 1 216 ? -11.515 -7.189 2.553 1.00 96.69 216 ILE A CA 1
ATOM 1700 C C . ILE A 1 216 ? -11.874 -7.156 4.043 1.00 96.69 216 ILE A C 1
ATOM 1702 O O . ILE A 1 216 ? -12.528 -8.078 4.520 1.00 96.69 216 ILE A O 1
ATOM 1706 N N . ALA A 1 217 ? -11.496 -6.101 4.769 1.00 98.25 217 ALA A N 1
ATOM 1707 C CA . ALA A 1 217 ? -11.804 -5.958 6.191 1.00 98.25 217 ALA A CA 1
ATOM 1708 C C . ALA A 1 217 ? -13.319 -5.876 6.464 1.00 98.25 217 ALA A C 1
ATOM 1710 O O . ALA A 1 217 ? -13.842 -6.576 7.331 1.00 98.25 217 ALA A O 1
ATOM 1711 N N . LEU A 1 218 ? -14.043 -5.081 5.671 1.00 98.38 218 LEU A N 1
ATOM 1712 C CA . LEU A 1 218 ? -15.505 -4.974 5.733 1.00 98.38 218 LEU A CA 1
ATOM 1713 C C . LEU A 1 218 ? -16.190 -6.308 5.387 1.00 98.38 218 LEU A C 1
ATOM 1715 O O . LEU A 1 218 ? -17.152 -6.708 6.042 1.00 98.38 218 LEU A O 1
ATOM 1719 N N . ALA A 1 219 ? -15.677 -7.028 4.385 1.00 98.06 219 ALA A N 1
ATOM 1720 C CA . ALA A 1 219 ? -16.174 -8.350 4.017 1.00 98.06 219 ALA A CA 1
ATOM 1721 C C . ALA A 1 219 ? -15.894 -9.408 5.096 1.00 98.06 219 ALA A C 1
ATOM 1723 O O . ALA A 1 219 ? -16.747 -10.265 5.336 1.00 98.06 219 ALA A O 1
ATOM 1724 N N . LEU A 1 220 ? -14.739 -9.344 5.770 1.00 98.38 220 LEU A N 1
ATOM 1725 C CA . LEU A 1 220 ? -14.416 -10.202 6.911 1.00 98.38 220 LEU A CA 1
ATOM 1726 C C . LEU A 1 220 ? -15.414 -9.989 8.049 1.00 98.38 220 LEU A C 1
ATOM 1728 O O . LEU A 1 220 ? -15.972 -10.966 8.538 1.00 98.38 220 LEU A O 1
ATOM 1732 N N . TYR A 1 221 ? -15.693 -8.734 8.411 1.00 98.00 221 TYR A N 1
ATOM 1733 C CA . TYR A 1 221 ? -16.703 -8.409 9.420 1.00 98.00 221 TYR A CA 1
ATOM 1734 C C . TYR A 1 221 ? -18.065 -9.030 9.081 1.00 98.00 221 TYR A C 1
ATOM 1736 O O . TYR A 1 221 ? -18.667 -9.712 9.907 1.00 98.00 221 TYR A O 1
ATOM 1744 N N . ALA A 1 222 ? -18.529 -8.825 7.846 1.00 97.56 222 ALA A N 1
ATOM 1745 C CA . ALA A 1 222 ? -19.866 -9.233 7.429 1.00 97.56 222 ALA A CA 1
ATOM 1746 C C . ALA A 1 222 ? -20.029 -10.757 7.289 1.00 97.56 222 ALA A C 1
ATOM 1748 O O . ALA A 1 222 ? -21.068 -11.316 7.630 1.00 97.56 222 ALA A O 1
ATOM 1749 N N . SER A 1 223 ? -19.004 -11.442 6.776 1.00 97.00 223 SER A N 1
ATOM 1750 C CA . SER A 1 223 ? -19.083 -12.874 6.452 1.00 97.00 223 SER A CA 1
ATOM 1751 C C . SER A 1 223 ? -18.483 -13.797 7.508 1.00 97.00 223 SER A C 1
ATOM 1753 O O . SER A 1 223 ? -18.805 -14.984 7.522 1.00 97.00 223 SER A O 1
ATOM 1755 N N . LYS A 1 224 ? -17.561 -13.288 8.336 1.00 96.50 224 LYS A N 1
ATOM 1756 C CA . LYS A 1 224 ? -16.673 -14.080 9.202 1.00 96.50 224 LYS A CA 1
ATOM 1757 C C . LYS A 1 224 ? -15.983 -15.227 8.445 1.00 96.50 224 LYS A C 1
ATOM 1759 O O . LYS A 1 224 ? -15.806 -16.318 8.974 1.00 96.50 224 LYS A O 1
ATOM 1764 N N . SER A 1 225 ? -15.640 -15.003 7.173 1.00 97.00 225 SER A N 1
ATOM 1765 C CA . SER A 1 225 ? -15.052 -16.024 6.302 1.00 97.00 225 SER A CA 1
ATOM 1766 C C . SER A 1 225 ? -13.531 -16.082 6.421 1.00 97.00 225 SER A C 1
ATOM 1768 O O . SER A 1 225 ? -12.844 -15.073 6.241 1.00 97.00 225 SER A O 1
ATOM 1770 N N . GLU A 1 226 ? -13.004 -17.300 6.576 1.00 97.19 226 GLU A N 1
ATOM 1771 C CA . GLU A 1 226 ? -11.564 -17.588 6.572 1.00 97.19 226 GLU A CA 1
ATOM 1772 C C . GLU A 1 226 ? -10.866 -17.092 5.291 1.00 97.19 226 GLU A C 1
ATOM 1774 O O . GLU A 1 226 ? -9.709 -16.680 5.320 1.00 97.19 226 GLU A O 1
ATOM 1779 N N . LYS A 1 227 ? -11.586 -17.034 4.159 1.00 96.25 227 LYS A N 1
ATOM 1780 C CA . LYS A 1 227 ? -11.059 -16.490 2.897 1.00 96.25 227 LYS A CA 1
ATOM 1781 C C . LYS A 1 227 ? -10.621 -15.030 3.042 1.00 96.25 227 LYS A C 1
ATOM 1783 O O . LYS A 1 227 ? -9.545 -14.667 2.571 1.00 96.25 227 LYS A O 1
ATOM 1788 N N . TYR A 1 228 ? -11.458 -14.177 3.639 1.00 97.12 228 TYR A N 1
ATOM 1789 C CA . TYR A 1 228 ? -11.112 -12.762 3.821 1.00 97.12 228 TYR A CA 1
ATOM 1790 C C . TYR A 1 228 ? -10.134 -12.571 4.973 1.00 97.12 228 TYR A C 1
ATOM 1792 O O . TYR A 1 228 ? -9.308 -11.670 4.894 1.00 97.12 228 TYR A O 1
ATOM 1800 N N . HIS A 1 229 ? -10.179 -13.440 5.985 1.00 97.75 229 HIS A N 1
ATOM 1801 C CA . HIS A 1 229 ? -9.202 -13.458 7.067 1.00 97.75 229 HIS A CA 1
ATOM 1802 C C . HIS A 1 229 ? -7.780 -13.657 6.520 1.00 97.75 229 HIS A C 1
ATOM 1804 O O . HIS A 1 229 ? -6.939 -12.779 6.695 1.00 97.75 229 HIS A O 1
ATOM 1810 N N . GLN A 1 230 ? -7.540 -14.717 5.741 1.00 96.25 230 GLN A N 1
ATOM 1811 C CA . GLN A 1 230 ? -6.227 -14.975 5.137 1.00 96.25 230 GLN A CA 1
ATOM 1812 C C . GLN A 1 230 ? -5.768 -13.832 4.224 1.00 96.25 230 GLN A C 1
ATOM 1814 O O . GLN A 1 230 ? -4.654 -13.330 4.365 1.00 96.25 230 GLN A O 1
ATOM 1819 N N . LYS A 1 231 ? -6.658 -13.326 3.357 1.00 93.38 231 LYS A N 1
ATOM 1820 C CA . LYS A 1 231 ? -6.349 -12.163 2.509 1.00 93.38 231 LYS A CA 1
ATOM 1821 C C . LYS A 1 231 ? -6.003 -10.904 3.307 1.00 93.38 231 LYS A C 1
ATOM 1823 O O . LYS A 1 231 ? -5.254 -10.067 2.813 1.00 93.38 231 LYS A O 1
ATOM 1828 N N . LEU A 1 232 ? -6.587 -10.720 4.491 1.00 95.00 232 LEU A N 1
ATOM 1829 C CA . LEU A 1 232 ? -6.306 -9.572 5.347 1.00 95.00 232 LEU A CA 1
ATOM 1830 C C . LEU A 1 232 ? -4.961 -9.733 6.066 1.00 95.00 232 LEU A C 1
ATOM 1832 O O . LEU A 1 232 ? -4.212 -8.760 6.156 1.00 95.00 232 LEU A O 1
ATOM 1836 N N . LEU A 1 233 ? -4.625 -10.944 6.523 1.00 94.00 233 LEU A N 1
ATOM 1837 C CA . LEU A 1 233 ? -3.331 -11.249 7.146 1.00 94.00 233 LEU A CA 1
ATOM 1838 C C . LEU A 1 233 ? -2.162 -11.093 6.169 1.00 94.00 233 LEU A C 1
ATOM 1840 O O . LEU A 1 233 ? -1.124 -10.551 6.536 1.00 94.00 233 LEU A O 1
ATOM 1844 N N . GLU A 1 234 ? -2.350 -11.466 4.902 1.00 89.50 234 GLU A N 1
ATOM 1845 C CA . GLU A 1 234 ? -1.367 -11.237 3.830 1.00 89.50 234 GLU A CA 1
ATOM 1846 C C . GLU A 1 234 ? -1.027 -9.752 3.603 1.00 89.50 234 GLU A C 1
ATOM 1848 O O . GLU A 1 234 ? -0.038 -9.442 2.937 1.00 89.50 234 GLU A O 1
ATOM 1853 N N . ARG A 1 235 ? -1.852 -8.841 4.136 1.00 89.56 235 ARG A N 1
ATOM 1854 C CA . ARG A 1 235 ? -1.727 -7.379 4.020 1.00 89.56 235 ARG A CA 1
ATOM 1855 C C . ARG A 1 235 ? -1.413 -6.694 5.340 1.00 89.56 235 ARG A C 1
ATOM 1857 O O . ARG A 1 235 ? -1.494 -5.467 5.428 1.00 89.56 235 ARG A O 1
ATOM 1864 N N . GLN A 1 236 ? -1.127 -7.473 6.374 1.00 91.56 236 GLN A N 1
ATOM 1865 C CA . GLN A 1 236 ? -0.709 -6.940 7.651 1.00 91.56 236 GLN A CA 1
ATOM 1866 C C . GLN A 1 236 ? 0.780 -6.601 7.605 1.00 91.56 236 GLN A C 1
ATOM 1868 O O . GLN A 1 236 ? 1.614 -7.432 7.245 1.00 91.56 236 GLN A O 1
ATOM 1873 N N . HIS A 1 237 ? 1.133 -5.394 8.042 1.00 89.38 237 HIS A N 1
ATOM 1874 C CA . HIS A 1 237 ? 2.523 -4.953 8.103 1.00 89.38 237 HIS A CA 1
ATOM 1875 C C . HIS A 1 237 ? 2.787 -4.258 9.424 1.00 89.38 237 HIS A C 1
ATOM 1877 O O . HIS A 1 237 ? 2.109 -3.299 9.760 1.00 89.38 237 HIS A O 1
ATOM 1883 N N . PHE A 1 238 ? 3.780 -4.730 10.183 1.00 91.62 238 PHE A N 1
ATOM 1884 C CA . PHE A 1 238 ? 4.211 -4.085 11.431 1.00 91.62 238 PHE A CA 1
ATOM 1885 C C . PHE A 1 238 ? 3.067 -3.862 12.455 1.00 91.62 238 PHE A C 1
ATOM 1887 O O . PHE A 1 238 ? 3.150 -2.961 13.288 1.00 91.62 238 PHE A O 1
ATOM 1894 N N . GLY A 1 239 ? 2.000 -4.666 12.393 1.00 91.62 239 GLY A N 1
ATOM 1895 C CA . GLY A 1 239 ? 0.813 -4.531 13.243 1.00 91.62 239 GLY A CA 1
ATOM 1896 C C . GLY A 1 239 ? -0.253 -3.551 12.737 1.00 91.62 239 GLY A C 1
ATOM 1897 O O . GLY A 1 239 ? -1.190 -3.267 13.472 1.00 91.62 239 GLY A O 1
ATOM 1898 N N . PHE A 1 240 ? -0.147 -3.039 11.506 1.00 94.12 240 PHE A N 1
ATOM 1899 C CA . PHE A 1 240 ? -1.153 -2.176 10.877 1.00 94.12 240 PHE A CA 1
ATOM 1900 C C . PHE A 1 240 ? -1.621 -2.713 9.518 1.00 94.12 240 PHE A C 1
ATOM 1902 O O . PHE A 1 240 ? -1.007 -3.609 8.932 1.00 94.12 240 PHE A O 1
ATOM 1909 N N . TRP A 1 241 ? -2.690 -2.103 9.002 1.00 95.00 241 TRP A N 1
ATOM 1910 C CA . TRP A 1 241 ? -3.184 -2.289 7.638 1.00 95.00 241 TRP A CA 1
ATOM 1911 C C . TRP A 1 241 ? -3.201 -0.957 6.904 1.00 95.00 241 TRP A C 1
ATOM 1913 O O . TRP A 1 241 ? -3.434 0.100 7.489 1.00 95.00 241 TRP A O 1
ATOM 1923 N N . GLY A 1 242 ? -2.907 -1.000 5.612 1.00 90.12 242 GLY A N 1
ATOM 1924 C CA . GLY A 1 242 ? -2.684 0.219 4.858 1.00 90.12 242 GLY A CA 1
ATOM 1925 C C . GLY A 1 242 ? -2.983 0.098 3.380 1.00 90.12 242 GLY A C 1
ATOM 1926 O O . GLY A 1 242 ? -3.529 -0.899 2.887 1.00 90.12 242 GLY A O 1
ATOM 1927 N N . VAL A 1 243 ? -2.559 1.137 2.673 1.00 88.56 243 VAL A N 1
ATOM 1928 C CA . VAL A 1 243 ? -2.535 1.193 1.215 1.00 88.56 243 VAL A CA 1
ATOM 1929 C C . VAL A 1 243 ? -1.108 1.008 0.717 1.00 88.56 243 VAL A C 1
ATOM 1931 O O . VAL A 1 243 ? -0.135 1.151 1.456 1.00 88.56 243 VAL A O 1
ATOM 1934 N N . LYS A 1 244 ? -0.958 0.660 -0.558 1.00 86.88 244 LYS A N 1
ATOM 1935 C CA . LYS A 1 244 ? 0.372 0.492 -1.147 1.00 86.88 244 LYS A CA 1
ATOM 1936 C C . LYS A 1 244 ? 1.121 1.820 -1.131 1.00 86.88 244 LYS A C 1
ATOM 1938 O O . LYS A 1 244 ? 0.620 2.804 -1.667 1.00 86.88 244 LYS A O 1
ATOM 1943 N N . ARG A 1 245 ? 2.346 1.807 -0.607 1.00 87.25 245 ARG A N 1
ATOM 1944 C CA . ARG A 1 245 ? 3.255 2.962 -0.623 1.00 87.25 245 ARG A CA 1
ATOM 1945 C C . ARG A 1 245 ? 3.870 3.199 -1.997 1.00 87.25 245 ARG A C 1
ATOM 1947 O O . ARG A 1 245 ? 4.124 4.335 -2.381 1.00 87.25 245 ARG A O 1
ATOM 1954 N N . PHE A 1 246 ? 4.141 2.115 -2.720 1.00 90.75 246 PHE A N 1
ATOM 1955 C CA . PHE A 1 246 ? 4.785 2.143 -4.031 1.00 90.75 246 PHE A CA 1
ATOM 1956 C C . PHE A 1 246 ? 3.883 1.522 -5.089 1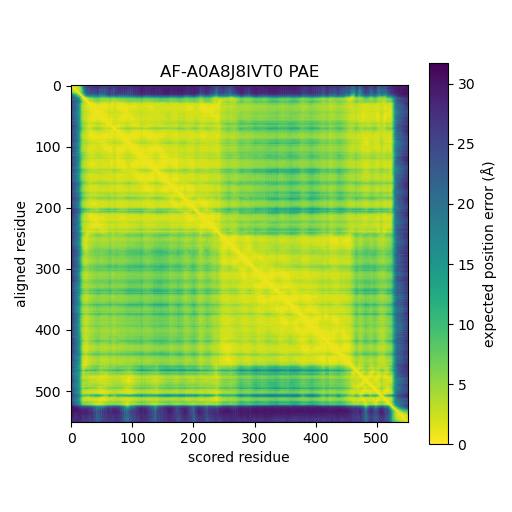.00 90.75 246 PHE A C 1
ATOM 1958 O O . PHE A 1 246 ? 3.035 0.670 -4.798 1.00 90.75 246 PHE A O 1
ATOM 1965 N N . ASN A 1 247 ? 4.062 1.938 -6.342 1.00 91.62 247 ASN A N 1
ATOM 1966 C CA . ASN A 1 247 ? 3.311 1.341 -7.433 1.00 91.62 247 ASN A CA 1
ATOM 1967 C C . ASN A 1 247 ? 3.715 -0.136 -7.581 1.00 91.62 247 ASN A C 1
ATOM 1969 O O . ASN A 1 247 ? 4.891 -0.486 -7.493 1.00 91.62 247 ASN A O 1
ATOM 1973 N N . THR A 1 248 ? 2.740 -1.004 -7.856 1.00 92.75 248 THR A N 1
ATOM 1974 C CA . THR A 1 248 ? 2.949 -2.436 -8.116 1.00 92.75 248 THR A CA 1
ATOM 1975 C C . THR A 1 248 ? 4.077 -2.691 -9.114 1.00 92.75 248 THR A C 1
ATOM 1977 O O . THR A 1 248 ? 4.881 -3.594 -8.913 1.00 92.75 248 THR A O 1
ATOM 1980 N N . VAL A 1 249 ? 4.184 -1.870 -10.158 1.00 95.12 249 VAL A N 1
ATOM 1981 C CA . VAL A 1 249 ? 5.234 -2.018 -11.167 1.00 95.12 249 VAL A CA 1
ATOM 1982 C C . VAL A 1 249 ? 6.628 -1.711 -10.618 1.00 95.12 249 VAL A C 1
ATOM 1984 O O . VAL A 1 249 ? 7.578 -2.397 -10.971 1.00 95.12 249 VAL A O 1
ATOM 1987 N N . GLU A 1 250 ? 6.764 -0.730 -9.728 1.00 95.88 250 GLU A N 1
ATOM 1988 C CA . GLU A 1 250 ? 8.056 -0.400 -9.116 1.00 95.88 250 GLU A CA 1
ATOM 1989 C C . GLU A 1 250 ? 8.545 -1.528 -8.208 1.00 95.88 250 GLU A C 1
ATOM 1991 O O . GLU A 1 250 ? 9.723 -1.877 -8.243 1.00 95.88 250 GLU A O 1
ATOM 1996 N N . ILE A 1 251 ? 7.628 -2.131 -7.446 1.00 95.75 251 ILE A N 1
ATOM 1997 C CA . ILE A 1 251 ? 7.907 -3.294 -6.595 1.00 95.75 251 ILE A CA 1
ATOM 1998 C C . ILE A 1 251 ? 8.370 -4.478 -7.458 1.00 95.75 251 ILE A C 1
ATOM 2000 O O . ILE A 1 251 ? 9.380 -5.107 -7.153 1.00 95.75 251 ILE A O 1
ATOM 2004 N N . LEU A 1 252 ? 7.675 -4.747 -8.569 1.00 97.38 252 LEU A N 1
ATOM 2005 C CA . LEU A 1 252 ? 8.034 -5.828 -9.493 1.00 97.38 252 LEU A CA 1
ATOM 2006 C C . LEU A 1 252 ? 9.306 -5.538 -10.307 1.00 97.38 252 LEU A C 1
ATOM 2008 O O . LEU A 1 252 ? 9.994 -6.466 -10.718 1.00 97.38 252 LEU A O 1
ATOM 2012 N N . ASP A 1 253 ? 9.640 -4.275 -10.573 1.00 97.62 253 ASP A N 1
ATOM 2013 C CA . ASP A 1 253 ? 10.932 -3.927 -11.168 1.00 97.62 253 ASP A CA 1
ATOM 2014 C C . ASP A 1 253 ? 12.066 -4.148 -10.163 1.00 97.62 253 ASP A C 1
ATOM 2016 O O . ASP A 1 253 ? 13.075 -4.758 -10.516 1.00 97.62 253 ASP A O 1
ATOM 2020 N N . ALA A 1 254 ? 11.886 -3.733 -8.905 1.00 97.88 254 ALA A N 1
ATOM 2021 C CA . ALA A 1 254 ? 12.850 -3.998 -7.839 1.00 97.88 254 ALA A CA 1
ATOM 2022 C C . ALA A 1 254 ? 13.060 -5.501 -7.616 1.00 97.88 254 ALA A C 1
ATOM 2024 O O . ALA A 1 254 ? 14.199 -5.923 -7.446 1.00 97.88 254 ALA A O 1
ATOM 2025 N N . SER A 1 255 ? 12.007 -6.321 -7.722 1.00 97.81 255 SER A N 1
ATOM 2026 C CA . SER A 1 255 ? 12.106 -7.774 -7.528 1.00 97.81 255 SER A CA 1
ATOM 2027 C C . SER A 1 255 ? 12.941 -8.510 -8.581 1.00 97.81 255 SER A C 1
ATOM 2029 O O . SER A 1 255 ? 13.157 -9.713 -8.457 1.00 97.81 255 SER A O 1
ATOM 2031 N N . LYS A 1 256 ? 13.364 -7.830 -9.655 1.00 97.31 256 LYS A N 1
ATOM 2032 C CA . LYS A 1 256 ? 14.287 -8.374 -10.664 1.00 97.31 256 LYS A CA 1
ATOM 2033 C C . LYS A 1 256 ? 15.753 -8.198 -10.263 1.00 97.31 256 LYS A C 1
ATOM 2035 O O . LYS A 1 256 ? 16.623 -8.774 -10.911 1.00 97.31 256 LYS A O 1
ATOM 2040 N N . VAL A 1 257 ? 16.030 -7.389 -9.240 1.00 98.06 257 VAL A N 1
ATOM 2041 C CA . VAL A 1 257 ? 17.378 -7.156 -8.722 1.00 98.06 257 VAL A CA 1
ATOM 2042 C C . VAL A 1 257 ? 17.709 -8.229 -7.689 1.00 98.06 257 VAL A C 1
ATOM 2044 O O . VAL A 1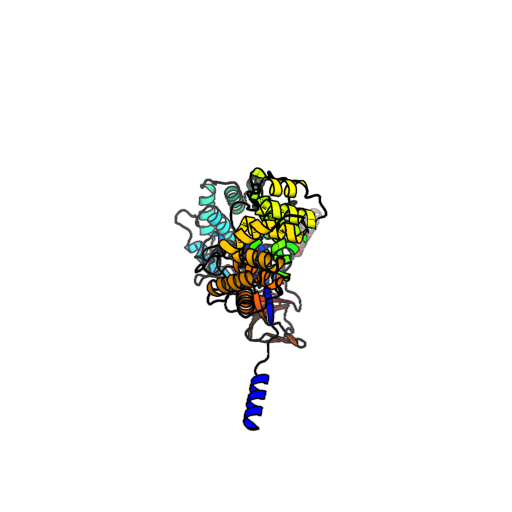 257 ? 16.954 -8.428 -6.742 1.00 98.06 257 VAL A O 1
ATOM 2047 N N . LYS A 1 258 ? 18.855 -8.902 -7.841 1.00 96.94 258 LYS A N 1
ATOM 2048 C CA . LYS A 1 258 ? 19.324 -9.914 -6.871 1.00 96.94 258 LYS A CA 1
ATOM 2049 C C . LYS A 1 258 ? 19.300 -9.398 -5.424 1.00 96.94 258 LYS A C 1
ATOM 2051 O O . LYS A 1 258 ? 19.915 -8.367 -5.126 1.00 96.94 258 LYS A O 1
ATOM 2056 N N . GLY A 1 259 ? 18.662 -10.154 -4.534 1.00 94.94 259 GLY A N 1
ATOM 2057 C CA . GLY A 1 259 ? 18.449 -9.813 -3.123 1.00 94.94 259 GLY A CA 1
ATOM 2058 C C . GLY A 1 259 ? 17.118 -9.111 -2.821 1.00 94.94 259 GLY A C 1
ATOM 2059 O O . GLY A 1 259 ? 16.941 -8.665 -1.695 1.00 94.94 259 GLY A O 1
ATOM 2060 N N . PHE A 1 260 ? 16.221 -8.985 -3.803 1.00 97.19 260 PHE A N 1
ATOM 2061 C CA . PHE A 1 260 ? 14.892 -8.363 -3.681 1.00 97.19 260 PHE A CA 1
ATOM 2062 C C . PHE A 1 260 ? 13.762 -9.275 -4.199 1.00 97.19 260 PHE A C 1
ATOM 2064 O O . PHE A 1 260 ? 12.636 -8.829 -4.423 1.00 97.19 260 PHE A O 1
ATOM 2071 N N . GLU A 1 261 ? 14.049 -10.549 -4.473 1.00 96.44 261 GLU A N 1
ATOM 2072 C CA . GLU A 1 261 ? 13.148 -11.470 -5.171 1.00 96.44 261 GLU A CA 1
ATOM 2073 C C . GLU A 1 261 ? 11.833 -11.721 -4.415 1.00 96.44 261 GLU A C 1
ATOM 2075 O O . GLU A 1 261 ? 10.796 -11.957 -5.039 1.00 96.44 261 GLU A O 1
ATOM 2080 N N . ASP A 1 262 ? 11.840 -11.621 -3.083 1.00 93.75 262 ASP A N 1
ATOM 2081 C CA . ASP A 1 262 ? 10.660 -11.756 -2.222 1.00 93.75 262 ASP A CA 1
ATOM 2082 C C . ASP A 1 262 ? 9.594 -10.680 -2.502 1.00 93.75 262 ASP A C 1
ATOM 2084 O O . ASP A 1 262 ? 8.394 -10.945 -2.368 1.00 93.75 262 ASP A O 1
ATOM 2088 N N . LEU A 1 263 ? 9.996 -9.511 -3.019 1.00 95.12 263 LEU A N 1
ATOM 2089 C CA . LEU A 1 263 ? 9.068 -8.458 -3.446 1.00 95.12 263 LEU A CA 1
ATOM 2090 C C . LEU A 1 263 ? 8.167 -8.884 -4.608 1.00 95.12 263 LEU A C 1
ATOM 2092 O O . LEU A 1 263 ? 7.117 -8.274 -4.821 1.00 95.12 263 LEU A O 1
ATOM 2096 N N . LYS A 1 264 ? 8.522 -9.943 -5.346 1.00 95.56 264 LYS A N 1
ATOM 2097 C CA . LYS A 1 264 ? 7.667 -10.492 -6.402 1.00 95.56 264 LYS A CA 1
ATOM 2098 C C . LYS A 1 264 ? 6.302 -10.890 -5.840 1.00 95.56 264 LYS A C 1
ATOM 2100 O O . LYS A 1 264 ? 5.276 -10.507 -6.399 1.00 95.56 264 LYS A O 1
ATOM 2105 N N . ASN A 1 265 ? 6.287 -11.607 -4.715 1.00 91.00 265 ASN A N 1
ATOM 2106 C CA . ASN A 1 265 ? 5.050 -12.070 -4.085 1.00 91.00 265 ASN A CA 1
ATOM 2107 C C . ASN A 1 265 ? 4.192 -10.884 -3.634 1.00 91.00 265 ASN A C 1
ATOM 2109 O O . ASN A 1 265 ? 2.996 -10.844 -3.916 1.00 91.00 265 ASN A O 1
ATOM 2113 N N . VAL A 1 266 ? 4.831 -9.874 -3.039 1.00 89.06 266 VAL A N 1
ATOM 2114 C CA . VAL A 1 266 ? 4.187 -8.621 -2.630 1.00 89.06 266 VAL A CA 1
ATOM 2115 C C . VAL A 1 266 ? 3.545 -7.910 -3.826 1.00 89.06 266 VAL A C 1
ATOM 2117 O O . VAL A 1 266 ? 2.375 -7.538 -3.779 1.00 89.06 266 VAL A O 1
ATOM 2120 N N . GLY A 1 267 ? 4.287 -7.721 -4.921 1.00 91.44 267 GLY A N 1
ATOM 2121 C CA . GLY A 1 267 ? 3.777 -7.041 -6.112 1.00 91.44 267 GLY A CA 1
ATOM 2122 C C . GLY A 1 267 ? 2.620 -7.799 -6.770 1.00 91.44 267 GLY A C 1
ATOM 2123 O O . GLY A 1 267 ? 1.609 -7.196 -7.147 1.00 91.44 267 GLY A O 1
ATOM 2124 N N . CYS A 1 268 ? 2.728 -9.126 -6.863 1.00 91.81 268 CYS A N 1
ATOM 2125 C CA . CYS A 1 268 ? 1.758 -9.962 -7.564 1.00 91.81 268 CYS A CA 1
ATOM 2126 C C . CYS A 1 268 ? 0.381 -10.041 -6.896 1.00 91.81 268 CYS A C 1
ATOM 2128 O O . CYS A 1 268 ? -0.606 -10.240 -7.605 1.00 91.81 268 CYS A O 1
ATOM 2130 N N . GLN A 1 269 ? 0.271 -9.779 -5.591 1.00 85.38 269 GLN A N 1
ATOM 2131 C CA . GLN A 1 269 ? -1.025 -9.645 -4.905 1.00 85.38 269 GLN A CA 1
ATOM 2132 C C . GLN A 1 269 ? -1.921 -8.539 -5.499 1.00 85.38 269 GLN A C 1
ATOM 2134 O O . GLN A 1 269 ? -3.134 -8.548 -5.298 1.00 85.38 269 GLN A O 1
ATOM 2139 N N . TYR A 1 270 ? -1.346 -7.585 -6.241 1.00 85.62 270 TYR A N 1
ATOM 2140 C CA . TYR A 1 270 ? -2.056 -6.403 -6.747 1.00 85.62 270 TYR A CA 1
ATOM 2141 C C . TYR A 1 270 ? -2.090 -6.288 -8.261 1.00 85.62 270 TYR A C 1
ATOM 2143 O O . TYR A 1 270 ? -2.595 -5.291 -8.782 1.00 85.62 270 TYR A O 1
ATOM 2151 N N . ILE A 1 271 ? -1.552 -7.275 -8.975 1.00 90.75 271 ILE A N 1
ATOM 2152 C CA . ILE A 1 271 ? -1.450 -7.214 -10.433 1.00 90.75 271 ILE A CA 1
ATOM 2153 C C . ILE A 1 271 ? -2.836 -7.088 -11.096 1.00 90.75 271 ILE A C 1
ATOM 2155 O O . ILE A 1 271 ? -2.972 -6.373 -12.081 1.00 90.75 271 ILE A O 1
ATOM 2159 N N . ASP A 1 272 ? -3.890 -7.658 -10.495 1.00 86.69 272 ASP A N 1
ATOM 2160 C CA . ASP A 1 272 ? -5.275 -7.574 -11.006 1.00 86.69 272 ASP A CA 1
ATOM 2161 C C . ASP A 1 272 ? -5.905 -6.185 -10.892 1.00 86.69 272 ASP A C 1
ATOM 2163 O O . ASP A 1 272 ? -6.912 -5.890 -11.541 1.00 86.69 272 ASP A O 1
ATOM 2167 N N . MET A 1 273 ? -5.328 -5.306 -10.069 1.00 85.00 273 MET A N 1
ATOM 2168 C CA . MET A 1 273 ? -5.778 -3.918 -9.997 1.00 85.00 273 MET A CA 1
ATOM 2169 C C . MET A 1 273 ? -5.345 -3.118 -11.228 1.00 85.00 273 MET A C 1
ATOM 2171 O O . MET A 1 273 ? -5.923 -2.067 -11.507 1.00 85.00 273 MET A O 1
ATOM 2175 N N . ILE A 1 274 ? -4.338 -3.595 -11.967 1.00 90.06 274 ILE A N 1
ATOM 2176 C CA . ILE A 1 274 ? -3.903 -2.978 -13.214 1.00 90.06 274 ILE A CA 1
ATOM 2177 C C . ILE A 1 274 ? -4.856 -3.439 -14.315 1.00 90.06 274 ILE A C 1
ATOM 2179 O O . ILE A 1 274 ? -4.866 -4.601 -14.708 1.00 90.06 274 ILE A O 1
ATOM 2183 N N . LYS A 1 275 ? -5.669 -2.507 -14.818 1.00 92.00 275 LYS A N 1
ATOM 2184 C CA . LYS A 1 275 ? -6.598 -2.734 -15.932 1.00 92.00 275 LYS A CA 1
ATOM 2185 C C . LYS A 1 275 ? -6.147 -1.897 -17.129 1.00 92.00 275 LYS A C 1
ATOM 2187 O O . LYS A 1 275 ? -6.491 -0.712 -17.168 1.00 92.00 275 LYS A O 1
ATOM 2192 N N . PRO A 1 276 ? -5.367 -2.473 -18.065 1.00 94.12 276 PRO A N 1
ATOM 2193 C CA . PRO A 1 276 ? -4.896 -1.753 -19.241 1.00 94.12 276 PRO A CA 1
ATOM 2194 C C . PRO A 1 276 ? -6.062 -1.158 -20.037 1.00 94.12 276 PRO A C 1
ATOM 2196 O O . PRO A 1 276 ? -7.021 -1.861 -20.358 1.00 94.12 276 PRO A O 1
ATOM 2199 N N . LYS A 1 277 ? -5.989 0.134 -20.361 1.00 94.75 277 LYS A N 1
ATOM 2200 C CA . LYS A 1 277 ? -7.063 0.871 -21.053 1.00 94.75 277 LYS A CA 1
ATOM 2201 C C . LYS A 1 277 ? -6.895 0.921 -22.570 1.00 94.75 277 LYS A C 1
ATOM 2203 O O . LYS A 1 277 ? -7.836 1.265 -23.280 1.00 94.75 277 LYS A O 1
ATOM 2208 N N . ASN A 1 278 ? -5.697 0.635 -23.071 1.00 96.00 278 ASN A N 1
ATOM 2209 C CA . ASN A 1 278 ? -5.341 0.738 -24.484 1.00 96.00 278 ASN A CA 1
ATOM 2210 C C . ASN A 1 278 ? -4.220 -0.253 -24.849 1.00 96.00 278 ASN A C 1
ATOM 2212 O O . ASN A 1 278 ? -3.615 -0.874 -23.975 1.00 96.00 278 ASN A O 1
ATOM 2216 N N . ASP A 1 279 ? -3.937 -0.373 -26.147 1.00 96.88 279 ASP A N 1
ATOM 2217 C CA . ASP A 1 279 ? -2.930 -1.292 -26.696 1.00 96.88 279 ASP A CA 1
ATOM 2218 C C . ASP A 1 279 ? -1.517 -1.050 -26.144 1.00 96.88 279 ASP A C 1
ATOM 2220 O O . ASP A 1 279 ? -0.783 -2.003 -25.903 1.00 96.88 279 ASP A O 1
ATOM 2224 N N . MET A 1 280 ? -1.134 0.207 -25.893 1.00 96.69 280 MET A N 1
ATOM 2225 C CA . MET A 1 280 ? 0.181 0.518 -25.322 1.00 96.69 280 MET A CA 1
ATOM 2226 C C . MET A 1 280 ? 0.295 -0.005 -23.889 1.00 96.69 280 MET A C 1
ATOM 2228 O O . MET A 1 280 ? 1.277 -0.657 -23.548 1.00 96.69 280 MET A O 1
ATOM 2232 N N . GLU A 1 281 ? -0.716 0.245 -23.054 1.00 96.56 281 GLU A N 1
ATOM 2233 C CA . GLU A 1 281 ? -0.752 -0.238 -21.672 1.00 96.56 281 GLU A CA 1
ATOM 2234 C C . GLU A 1 281 ? -0.764 -1.765 -21.601 1.00 96.56 281 GLU A C 1
ATOM 2236 O O . GLU A 1 281 ? -0.082 -2.330 -20.747 1.00 96.56 281 GLU A O 1
ATOM 2241 N N . LYS A 1 282 ? -1.479 -2.442 -22.512 1.00 96.94 282 LYS A N 1
ATOM 2242 C CA . LYS A 1 282 ? -1.478 -3.911 -22.584 1.00 96.94 282 LYS A CA 1
ATOM 2243 C C . LYS A 1 282 ? -0.055 -4.451 -22.710 1.00 96.94 282 LYS A C 1
ATOM 2245 O O . LYS A 1 282 ? 0.321 -5.338 -21.952 1.00 96.94 282 LYS A O 1
ATOM 2250 N N . VAL A 1 283 ? 0.753 -3.859 -23.592 1.00 97.12 283 VAL A N 1
ATOM 2251 C CA . VAL A 1 283 ? 2.148 -4.275 -23.795 1.00 97.12 283 VAL A CA 1
ATOM 2252 C C . VAL A 1 283 ? 3.052 -3.845 -22.641 1.00 97.12 283 VAL A C 1
ATOM 2254 O O . VAL A 1 283 ? 3.825 -4.660 -22.147 1.00 97.12 283 VAL A O 1
ATOM 2257 N N . ILE A 1 284 ? 2.932 -2.598 -22.162 1.00 95.62 284 ILE A N 1
ATOM 2258 C CA . ILE A 1 284 ? 3.725 -2.087 -21.027 1.00 95.62 284 ILE A CA 1
ATOM 2259 C C . ILE A 1 284 ? 3.572 -2.995 -19.803 1.00 95.62 284 ILE A C 1
ATOM 2261 O O . ILE A 1 284 ? 4.551 -3.249 -19.100 1.00 95.62 284 ILE A O 1
ATOM 2265 N N . PHE A 1 285 ? 2.354 -3.477 -19.540 1.00 97.12 285 PHE A N 1
ATOM 2266 C CA . PHE A 1 285 ? 2.073 -4.306 -18.374 1.00 97.12 285 PHE A CA 1
ATOM 2267 C C . PHE A 1 285 ? 2.249 -5.812 -18.617 1.00 97.12 285 PHE A C 1
ATOM 2269 O O . PHE A 1 285 ? 2.297 -6.572 -17.648 1.00 97.12 285 PHE A O 1
ATOM 2276 N N . ALA A 1 286 ? 2.400 -6.255 -19.869 1.00 96.94 286 ALA A N 1
ATOM 2277 C CA . ALA A 1 286 ? 2.385 -7.670 -20.235 1.00 96.94 286 ALA A CA 1
ATOM 2278 C C . ALA A 1 286 ? 3.435 -8.506 -19.490 1.00 96.94 286 ALA A C 1
ATOM 2280 O O . ALA A 1 286 ? 3.101 -9.536 -18.904 1.00 96.94 286 ALA A O 1
ATOM 2281 N N . A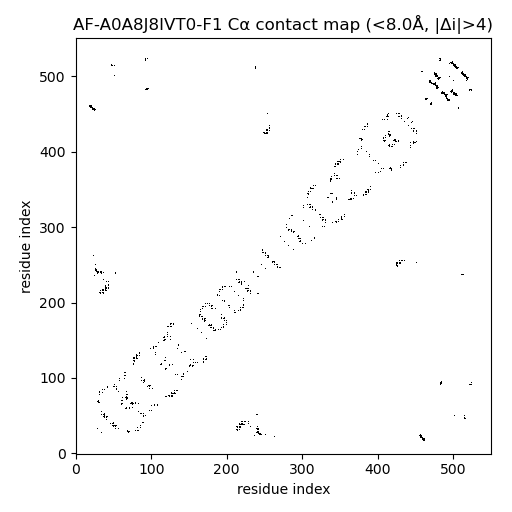RG A 1 287 ? 4.686 -8.028 -19.427 1.00 95.75 287 ARG A N 1
ATOM 2282 C CA . ARG A 1 287 ? 5.754 -8.738 -18.707 1.00 95.75 287 ARG A CA 1
ATOM 2283 C C . ARG A 1 287 ? 5.460 -8.872 -17.212 1.00 95.75 287 ARG A C 1
ATOM 2285 O O . ARG A 1 287 ? 5.826 -9.875 -16.614 1.00 95.75 287 ARG A O 1
ATOM 2292 N N . TYR A 1 288 ? 4.776 -7.904 -16.605 1.00 96.81 288 TYR A N 1
ATOM 2293 C CA . TYR A 1 288 ? 4.412 -7.969 -15.187 1.00 96.81 288 TYR A CA 1
ATOM 2294 C C . TYR A 1 288 ? 3.286 -8.976 -14.926 1.00 96.81 288 TYR A C 1
ATOM 2296 O O . TYR A 1 288 ? 3.333 -9.680 -13.920 1.00 96.81 288 TYR A O 1
ATOM 2304 N N . PHE A 1 289 ? 2.317 -9.104 -15.841 1.00 96.56 289 PHE A N 1
ATOM 2305 C CA . PHE A 1 289 ? 1.331 -10.187 -15.778 1.00 96.56 289 PHE A CA 1
ATOM 2306 C C . PHE A 1 289 ? 2.013 -11.551 -15.866 1.00 96.56 289 PHE A C 1
ATOM 2308 O O . PHE A 1 289 ? 1.791 -12.387 -14.989 1.00 96.56 289 PHE A O 1
ATOM 2315 N N . LEU A 1 290 ? 2.913 -11.734 -16.838 1.00 95.56 290 LEU A N 1
ATOM 2316 C CA . LEU A 1 290 ? 3.648 -12.986 -17.008 1.00 95.56 290 LEU A CA 1
ATOM 2317 C C . LEU A 1 290 ? 4.481 -13.328 -15.766 1.00 95.56 290 LEU A C 1
ATOM 2319 O O . LEU A 1 290 ? 4.410 -14.445 -15.259 1.00 95.56 290 LEU A O 1
ATOM 2323 N N . MET A 1 291 ? 5.196 -12.345 -15.203 1.00 95.44 291 MET A N 1
ATOM 2324 C CA . MET A 1 291 ? 5.928 -12.511 -13.942 1.00 95.44 291 MET A CA 1
ATOM 2325 C C . MET A 1 291 ? 5.029 -13.031 -12.815 1.00 95.44 291 MET A C 1
ATOM 2327 O O . MET A 1 291 ? 5.481 -13.835 -12.003 1.00 95.44 291 MET A O 1
ATOM 2331 N N . CYS A 1 292 ? 3.769 -12.605 -12.774 1.00 96.25 292 CYS A N 1
ATOM 2332 C CA . CYS A 1 292 ? 2.778 -13.018 -11.786 1.00 96.25 292 CYS A CA 1
ATOM 2333 C C . CYS A 1 292 ? 1.935 -14.227 -12.219 1.00 96.25 292 CYS A C 1
ATOM 2335 O O . CYS A 1 292 ? 0.839 -14.418 -11.690 1.00 96.25 292 CYS A O 1
ATOM 2337 N N . ASN A 1 293 ? 2.439 -15.040 -13.155 1.00 95.62 293 ASN A N 1
ATOM 2338 C CA . ASN A 1 293 ? 1.786 -16.237 -13.689 1.00 95.62 293 ASN A CA 1
ATOM 2339 C C . ASN A 1 293 ? 0.396 -15.954 -14.284 1.00 95.62 293 ASN A C 1
ATOM 2341 O O . ASN A 1 293 ? -0.533 -16.750 -14.137 1.00 95.62 293 ASN A O 1
ATOM 2345 N N . LYS A 1 294 ? 0.236 -14.800 -14.937 1.00 94.69 294 LYS A N 1
ATOM 2346 C CA . LYS A 1 294 ? -0.997 -14.401 -15.620 1.00 94.69 294 LYS A CA 1
ATOM 2347 C C . LYS A 1 294 ? -0.733 -14.198 -17.094 1.00 94.69 294 LYS A C 1
ATOM 2349 O O . LYS A 1 294 ? 0.225 -13.526 -17.465 1.00 94.69 294 LYS A O 1
ATOM 2354 N N . LYS A 1 295 ? -1.625 -14.739 -17.922 1.00 93.88 295 LYS A N 1
ATOM 2355 C CA . LYS A 1 295 ? -1.552 -14.570 -19.370 1.00 93.88 295 LYS A CA 1
ATOM 2356 C C . LYS A 1 295 ? -1.897 -13.120 -19.740 1.00 93.88 295 LYS A C 1
ATOM 2358 O O . LYS A 1 295 ? -3.012 -12.685 -19.436 1.00 93.88 295 LYS A O 1
ATOM 2363 N N . PRO A 1 296 ? -0.981 -12.359 -20.362 1.00 94.50 296 PRO A N 1
ATOM 2364 C CA . PRO A 1 296 ? -1.283 -11.011 -20.824 1.00 94.50 296 PRO A CA 1
ATOM 2365 C C . PRO A 1 296 ? -2.175 -11.033 -22.075 1.00 94.50 296 PRO A C 1
ATOM 2367 O O . PRO A 1 296 ? -2.083 -11.930 -22.910 1.00 94.50 296 PRO A O 1
ATOM 2370 N N . ASP A 1 297 ? -3.021 -10.014 -22.241 1.00 93.50 297 ASP A N 1
ATOM 2371 C CA . ASP A 1 297 ? -3.742 -9.794 -23.501 1.00 93.50 297 ASP A CA 1
ATOM 2372 C C . ASP A 1 297 ? -2.831 -9.067 -24.500 1.00 93.50 297 ASP A C 1
ATOM 2374 O O . ASP A 1 297 ? -2.621 -7.857 -24.402 1.00 93.50 297 ASP A O 1
ATOM 2378 N N . LEU A 1 298 ? -2.296 -9.817 -25.465 1.00 95.00 298 LEU A N 1
ATOM 2379 C CA . LEU A 1 298 ? -1.419 -9.311 -26.524 1.00 95.00 298 LEU A CA 1
ATOM 2380 C C . LEU A 1 298 ? -2.140 -9.118 -27.867 1.00 95.00 298 LEU A C 1
ATOM 2382 O O . LEU A 1 298 ? -1.489 -8.899 -28.891 1.00 95.00 298 LEU A O 1
ATOM 2386 N N . ASN A 1 299 ? -3.478 -9.164 -27.897 1.00 93.25 299 ASN A N 1
ATOM 2387 C CA . ASN A 1 299 ? -4.232 -8.814 -29.098 1.00 93.25 299 ASN A CA 1
ATOM 2388 C C . ASN A 1 299 ? -4.299 -7.287 -29.244 1.00 93.25 299 ASN A C 1
ATOM 2390 O O . ASN A 1 299 ? -5.232 -6.626 -28.776 1.00 93.25 299 ASN A O 1
ATOM 2394 N N . VAL A 1 300 ? -3.259 -6.734 -29.866 1.00 96.38 300 VAL A N 1
ATOM 2395 C CA . VAL A 1 300 ? -3.054 -5.293 -30.032 1.00 96.38 300 VAL A CA 1
ATOM 2396 C C . VAL A 1 300 ? -2.848 -4.915 -31.492 1.00 96.38 300 VAL A C 1
ATOM 2398 O O . VAL A 1 300 ? -2.378 -5.707 -32.317 1.00 96.38 300 VAL A O 1
ATOM 2401 N N . ASN A 1 301 ? -3.161 -3.664 -31.825 1.00 97.19 301 ASN A N 1
ATOM 2402 C CA . ASN A 1 301 ? -2.840 -3.115 -33.129 1.00 97.19 301 ASN A CA 1
ATOM 2403 C C . ASN A 1 301 ? -1.369 -2.658 -33.177 1.00 97.19 301 ASN A C 1
ATOM 2405 O O . ASN A 1 301 ? -1.019 -1.598 -32.656 1.00 97.19 301 ASN A O 1
ATOM 2409 N N . LEU A 1 302 ? -0.522 -3.435 -33.864 1.00 97.62 302 LEU A N 1
ATOM 2410 C CA . LEU A 1 302 ? 0.919 -3.173 -33.989 1.00 97.62 302 LEU A CA 1
ATOM 2411 C C . LEU A 1 302 ? 1.242 -1.788 -34.583 1.00 97.62 302 LEU A C 1
ATOM 2413 O O . LEU A 1 302 ? 2.256 -1.196 -34.226 1.00 97.62 302 LEU A O 1
ATOM 2417 N N . THR A 1 303 ? 0.372 -1.219 -35.429 1.00 96.62 303 THR A N 1
ATOM 2418 C CA . THR A 1 303 ? 0.603 0.112 -36.022 1.00 96.62 303 THR A CA 1
ATOM 2419 C C . THR A 1 303 ? 0.370 1.256 -35.033 1.00 96.62 303 THR A C 1
ATOM 2421 O O . THR A 1 303 ? 0.766 2.388 -35.307 1.00 96.62 303 THR A O 1
ATOM 2424 N N . LYS A 1 304 ? -0.307 0.993 -33.905 1.00 96.19 304 LYS A N 1
ATOM 2425 C CA . LYS A 1 304 ? -0.637 1.990 -32.873 1.00 96.19 304 LYS A CA 1
ATOM 2426 C C . LYS A 1 304 ? 0.364 2.024 -31.717 1.00 96.19 304 LYS A C 1
ATOM 2428 O O . LYS A 1 304 ? 0.232 2.872 -30.839 1.00 96.19 304 LYS A O 1
ATOM 2433 N N . ILE A 1 305 ? 1.345 1.126 -31.706 1.00 97.56 305 ILE A N 1
ATOM 2434 C CA . ILE A 1 305 ? 2.335 1.005 -30.631 1.00 97.56 305 ILE A CA 1
ATOM 2435 C C . ILE A 1 305 ? 3.753 1.304 -31.135 1.00 97.56 305 ILE A C 1
ATOM 2437 O O . ILE A 1 305 ? 4.003 1.461 -32.332 1.00 97.56 305 ILE A O 1
ATOM 2441 N N . LEU A 1 306 ? 4.692 1.468 -30.203 1.00 97.75 306 LEU A N 1
ATOM 2442 C CA . LEU A 1 306 ? 6.082 1.799 -30.522 1.00 97.75 306 LEU A CA 1
ATOM 2443 C C . LEU A 1 306 ? 6.876 0.546 -30.937 1.00 97.75 306 LEU A C 1
ATOM 2445 O O . LEU A 1 306 ? 6.571 -0.542 -30.454 1.00 97.75 306 LEU A O 1
ATOM 2449 N N . PRO A 1 307 ? 7.923 0.672 -31.774 1.00 98.25 307 PRO A N 1
ATOM 2450 C CA . PRO A 1 307 ? 8.756 -0.468 -32.161 1.00 98.25 307 PRO A CA 1
ATOM 2451 C C . PRO A 1 307 ? 9.292 -1.303 -30.988 1.00 98.25 307 PRO A C 1
ATOM 2453 O O . PRO A 1 307 ? 9.216 -2.528 -31.039 1.00 98.25 307 PRO A O 1
ATOM 2456 N N . TRP A 1 308 ? 9.752 -0.676 -29.897 1.00 98.19 308 TRP A N 1
ATOM 2457 C CA . TRP A 1 308 ? 10.203 -1.420 -28.712 1.00 98.19 308 TRP A CA 1
ATOM 2458 C C . TRP A 1 308 ? 9.084 -2.266 -28.086 1.00 98.19 308 TRP A C 1
ATOM 2460 O O . TRP A 1 308 ? 9.345 -3.353 -27.585 1.00 98.19 308 TRP A O 1
ATOM 2470 N N . MET A 1 309 ? 7.831 -1.802 -28.154 1.00 98.50 309 MET A N 1
ATOM 2471 C CA . MET A 1 309 ? 6.670 -2.544 -27.655 1.00 98.50 309 MET A CA 1
ATOM 2472 C C . MET A 1 309 ? 6.406 -3.771 -28.529 1.00 98.50 309 MET A C 1
ATOM 2474 O O . MET A 1 309 ? 6.161 -4.849 -28.005 1.00 98.50 309 MET A O 1
ATOM 2478 N N . VAL A 1 310 ? 6.517 -3.644 -29.856 1.00 98.56 310 VAL A N 1
ATOM 2479 C CA . VAL A 1 310 ? 6.392 -4.800 -30.761 1.00 98.56 310 VAL A CA 1
ATOM 2480 C C . VAL A 1 310 ? 7.492 -5.829 -30.489 1.00 98.56 310 VAL A C 1
ATOM 2482 O O . VAL A 1 310 ? 7.216 -7.025 -30.437 1.00 98.56 310 VAL A O 1
ATOM 2485 N N . ALA A 1 311 ? 8.723 -5.371 -30.245 1.00 98.50 311 ALA A N 1
ATOM 2486 C CA . ALA A 1 311 ? 9.820 -6.246 -29.845 1.00 98.50 311 ALA A CA 1
ATOM 2487 C C . ALA A 1 311 ? 9.575 -6.920 -28.483 1.00 98.50 311 ALA A C 1
ATOM 2489 O O . ALA A 1 311 ? 9.932 -8.080 -28.314 1.00 98.50 311 ALA A O 1
ATOM 2490 N N . GLU A 1 312 ? 8.929 -6.249 -27.527 1.00 98.31 312 GLU A N 1
ATOM 2491 C CA . GLU A 1 312 ? 8.554 -6.869 -26.251 1.00 98.31 312 GLU A CA 1
ATOM 2492 C C . GLU A 1 312 ? 7.454 -7.933 -26.422 1.00 98.31 312 GLU A C 1
ATOM 2494 O O . GLU A 1 312 ? 7.548 -9.000 -25.822 1.00 98.31 312 GLU A O 1
ATOM 2499 N N . ILE A 1 313 ? 6.455 -7.714 -27.290 1.00 98.31 313 ILE A N 1
ATOM 2500 C CA . ILE A 1 313 ? 5.469 -8.758 -27.643 1.00 98.31 313 ILE A CA 1
ATOM 2501 C C . ILE A 1 313 ? 6.186 -9.974 -28.236 1.00 98.31 313 ILE A C 1
ATOM 2503 O O . ILE A 1 313 ? 5.916 -11.101 -27.830 1.00 98.31 313 ILE A O 1
ATOM 2507 N N . MET A 1 314 ? 7.116 -9.741 -29.167 1.00 98.06 314 MET A N 1
ATOM 2508 C CA . MET A 1 314 ? 7.937 -10.790 -29.775 1.00 98.06 314 MET A CA 1
ATOM 2509 C C . MET A 1 314 ? 8.705 -11.589 -28.708 1.00 98.06 314 MET A C 1
ATOM 2511 O O . MET A 1 314 ? 8.683 -12.817 -28.727 1.00 98.06 314 MET A O 1
ATOM 2515 N N . MET A 1 315 ? 9.327 -10.905 -27.742 1.00 98.00 315 MET A N 1
ATOM 2516 C CA . MET A 1 315 ? 10.038 -11.534 -26.623 1.00 98.00 315 MET A CA 1
ATOM 2517 C C . MET A 1 315 ? 9.117 -12.357 -25.714 1.00 98.00 315 MET A C 1
ATOM 2519 O O . MET A 1 315 ? 9.499 -13.452 -25.312 1.00 98.00 315 MET A O 1
ATOM 2523 N N . ILE A 1 316 ? 7.933 -11.839 -25.374 1.00 97.62 316 ILE A N 1
ATOM 2524 C CA . ILE A 1 316 ? 6.966 -12.530 -24.505 1.00 97.62 316 ILE A CA 1
ATOM 2525 C C . ILE A 1 316 ? 6.421 -13.780 -25.196 1.00 97.62 316 ILE A C 1
ATOM 2527 O O . ILE A 1 316 ? 6.439 -14.855 -24.609 1.00 97.62 316 ILE A O 1
ATOM 2531 N N . LYS A 1 317 ? 6.024 -13.668 -26.466 1.00 97.44 317 LYS A N 1
ATOM 2532 C CA . LYS A 1 317 ? 5.564 -14.817 -27.253 1.00 97.44 317 LYS A CA 1
ATOM 2533 C C . LYS A 1 317 ? 6.625 -15.906 -27.350 1.00 97.44 317 LYS A C 1
ATOM 2535 O O . LYS A 1 317 ? 6.312 -17.069 -27.134 1.00 97.44 317 LYS A O 1
ATOM 2540 N N . ALA A 1 318 ? 7.880 -15.535 -27.605 1.00 97.06 318 ALA A N 1
ATOM 2541 C CA . ALA A 1 318 ? 8.980 -16.494 -27.624 1.00 97.06 318 ALA A CA 1
ATOM 2542 C C . ALA A 1 318 ? 9.172 -17.201 -26.265 1.00 97.06 318 ALA A C 1
ATOM 2544 O O . ALA A 1 318 ? 9.432 -18.400 -26.237 1.00 97.06 318 ALA A O 1
ATOM 2545 N N . GLU A 1 319 ? 9.018 -16.481 -25.146 1.00 95.56 319 GLU A N 1
ATOM 2546 C CA . GLU A 1 319 ? 9.085 -17.031 -23.781 1.00 95.56 319 GLU A CA 1
ATOM 2547 C C . GLU A 1 319 ? 7.930 -18.007 -23.487 1.00 95.56 319 GLU A C 1
ATOM 2549 O O . GLU A 1 319 ? 8.137 -19.022 -22.824 1.00 95.56 319 GLU A O 1
ATOM 2554 N N . GLU A 1 320 ? 6.739 -17.747 -24.032 1.00 95.12 320 GLU A N 1
ATOM 2555 C CA . GLU A 1 320 ? 5.560 -18.621 -23.927 1.00 95.12 320 GLU A CA 1
ATOM 2556 C C . GLU A 1 320 ? 5.521 -19.743 -24.988 1.00 95.12 320 GLU A C 1
ATOM 2558 O O . GLU A 1 320 ? 4.611 -20.573 -24.975 1.00 95.12 320 GLU A O 1
ATOM 2563 N N . GLY A 1 321 ? 6.497 -19.801 -25.904 1.00 95.56 321 GLY A N 1
ATOM 2564 C CA . GLY A 1 321 ? 6.524 -20.766 -27.010 1.00 95.56 321 GLY A CA 1
ATOM 2565 C C . GLY A 1 321 ? 5.483 -20.503 -28.110 1.00 95.56 321 GLY A C 1
ATOM 2566 O O . GLY A 1 321 ? 5.144 -21.413 -28.867 1.00 95.56 321 GLY A O 1
ATOM 2567 N N . GLU A 1 322 ? 4.959 -19.280 -28.200 1.00 96.75 322 GLU A N 1
ATOM 2568 C CA . GLU A 1 322 ? 4.008 -18.835 -29.222 1.00 96.75 322 GLU A CA 1
ATOM 2569 C C . GLU A 1 322 ? 4.714 -18.301 -30.488 1.00 96.75 322 GLU A C 1
ATOM 2571 O O . GLU A 1 322 ? 5.844 -17.807 -30.443 1.00 96.75 322 GLU A O 1
ATOM 2576 N N . ASP A 1 323 ? 4.023 -18.344 -31.635 1.00 97.19 323 ASP A N 1
ATOM 2577 C CA . ASP A 1 323 ? 4.528 -17.773 -32.891 1.00 97.19 323 ASP A CA 1
ATOM 2578 C C . ASP A 1 323 ? 4.557 -16.233 -32.858 1.00 97.19 323 ASP A C 1
ATOM 2580 O O . ASP A 1 323 ? 3.536 -15.558 -32.657 1.00 97.19 323 ASP A O 1
ATOM 2584 N N . TYR A 1 324 ? 5.743 -15.682 -33.123 1.00 97.88 324 TYR A N 1
ATOM 2585 C CA . TYR A 1 324 ? 6.027 -14.247 -33.175 1.00 97.88 324 TYR A CA 1
ATOM 2586 C C . TYR A 1 324 ? 6.385 -13.733 -34.582 1.00 97.88 324 TYR A C 1
ATOM 2588 O O . TYR A 1 324 ? 6.838 -12.594 -34.740 1.00 97.88 324 TYR A O 1
ATOM 2596 N N . SER A 1 325 ? 6.174 -14.542 -35.629 1.00 98.12 325 SER A N 1
ATOM 2597 C CA . SER A 1 325 ? 6.507 -14.186 -37.019 1.00 98.12 325 SER A CA 1
ATOM 2598 C C . SER A 1 325 ? 5.815 -12.901 -37.483 1.00 98.12 325 SER A C 1
ATOM 2600 O O . SER A 1 325 ? 6.386 -12.109 -38.233 1.00 98.12 325 SER A O 1
ATOM 2602 N N . LYS A 1 326 ? 4.591 -12.645 -37.001 1.00 98.19 326 LYS A N 1
ATOM 2603 C CA . LYS A 1 326 ? 3.841 -11.414 -37.288 1.00 98.19 326 LYS A CA 1
ATOM 2604 C C . LYS A 1 326 ? 4.568 -10.168 -36.774 1.00 98.19 326 LYS A C 1
ATOM 2606 O O . LYS A 1 326 ? 4.699 -9.190 -37.508 1.00 98.19 326 LYS A O 1
ATOM 2611 N N . GLU A 1 327 ? 5.015 -10.191 -35.522 1.00 98.56 327 GLU A N 1
ATOM 2612 C CA . GLU A 1 327 ? 5.717 -9.078 -34.882 1.00 98.56 327 GLU A CA 1
ATOM 2613 C C . GLU A 1 327 ? 7.088 -8.843 -35.525 1.00 98.56 327 GLU A C 1
ATOM 2615 O O . GLU A 1 327 ? 7.447 -7.696 -35.802 1.00 98.56 327 GLU A O 1
ATOM 2620 N N . LEU A 1 328 ? 7.811 -9.922 -35.842 1.00 98.56 328 LEU A N 1
ATOM 2621 C CA . LEU A 1 328 ? 9.085 -9.853 -36.556 1.00 98.56 328 LEU A CA 1
ATOM 2622 C C . LEU A 1 328 ? 8.923 -9.219 -37.945 1.00 98.56 328 LEU A C 1
ATOM 2624 O O . LEU A 1 328 ? 9.608 -8.246 -38.260 1.00 98.56 328 LEU A O 1
ATOM 2628 N N . ASN A 1 329 ? 7.976 -9.707 -38.752 1.00 98.44 329 ASN A N 1
ATOM 2629 C CA . ASN A 1 329 ? 7.702 -9.163 -40.086 1.00 98.44 329 ASN A CA 1
ATOM 2630 C C . ASN A 1 329 ? 7.311 -7.683 -40.027 1.00 98.44 329 ASN A C 1
ATOM 2632 O O . ASN A 1 329 ? 7.762 -6.883 -40.849 1.00 98.44 329 ASN A O 1
ATOM 2636 N N . PHE A 1 330 ? 6.519 -7.294 -39.023 1.00 98.44 330 PHE A N 1
ATOM 2637 C CA . PHE A 1 330 ? 6.192 -5.892 -38.799 1.00 98.44 330 PHE A CA 1
ATOM 2638 C C . PHE A 1 330 ? 7.453 -5.058 -38.540 1.00 98.44 330 PHE A C 1
ATOM 2640 O O . PHE A 1 330 ? 7.658 -4.052 -39.220 1.00 98.44 330 PHE A O 1
ATOM 2647 N N . LEU A 1 331 ? 8.324 -5.480 -37.616 1.00 98.50 331 LEU A N 1
ATOM 2648 C CA . LEU A 1 331 ? 9.566 -4.767 -37.302 1.00 98.50 331 LEU A CA 1
ATOM 2649 C C . LEU A 1 331 ? 10.485 -4.644 -38.523 1.00 98.50 331 LEU A C 1
ATOM 2651 O O . LEU A 1 331 ? 11.001 -3.554 -38.769 1.00 98.50 331 LEU A O 1
ATOM 2655 N N . LEU A 1 332 ? 10.638 -5.711 -39.312 1.00 98.00 332 LEU A N 1
ATOM 2656 C CA . LEU A 1 332 ? 11.443 -5.707 -40.539 1.00 98.00 332 LEU A CA 1
ATOM 2657 C C . LEU A 1 332 ? 10.871 -4.783 -41.625 1.00 98.00 332 LEU A C 1
ATOM 2659 O O . LEU A 1 332 ? 11.635 -4.184 -42.378 1.00 98.00 332 LEU A O 1
ATOM 2663 N N . SER A 1 333 ? 9.546 -4.630 -41.692 1.00 97.44 333 SER A N 1
ATOM 2664 C CA . SER A 1 333 ? 8.886 -3.703 -42.626 1.00 97.44 333 SER A CA 1
ATOM 2665 C C . SER A 1 333 ? 8.890 -2.242 -42.157 1.00 97.44 333 SER A C 1
ATOM 2667 O O . SER A 1 333 ? 8.815 -1.330 -42.976 1.00 97.44 333 SER A O 1
ATOM 2669 N N . ALA A 1 334 ? 8.966 -2.006 -40.843 1.00 96.75 334 ALA A N 1
ATOM 2670 C CA . ALA A 1 334 ? 8.834 -0.680 -40.240 1.00 96.75 334 ALA A CA 1
ATOM 2671 C C . ALA A 1 334 ? 10.170 0.064 -40.067 1.00 96.75 334 ALA A C 1
ATOM 2673 O O . ALA A 1 334 ? 10.166 1.254 -39.741 1.00 96.75 334 ALA A O 1
ATOM 2674 N N . GLN A 1 335 ? 11.304 -0.621 -40.232 1.00 97.19 335 GLN A N 1
ATOM 2675 C CA . GLN A 1 335 ? 12.629 -0.004 -40.155 1.00 97.19 335 GLN A CA 1
ATOM 2676 C C . GLN A 1 335 ? 12.918 0.890 -41.365 1.00 97.19 335 GLN A C 1
ATOM 2678 O O . GLN A 1 335 ? 12.440 0.645 -42.472 1.00 97.19 335 GLN A O 1
ATOM 2683 N N . LYS A 1 336 ? 13.756 1.907 -41.153 1.00 97.25 336 LYS A N 1
ATOM 2684 C CA . LYS A 1 336 ? 14.379 2.688 -42.225 1.00 97.25 336 LYS A CA 1
ATOM 2685 C C . LYS A 1 336 ? 15.891 2.611 -42.064 1.00 97.25 336 LYS A C 1
ATOM 2687 O O . LYS A 1 336 ? 16.418 3.155 -41.100 1.00 97.25 336 LYS A O 1
ATOM 2692 N N . ASP A 1 337 ? 16.567 1.927 -42.982 1.00 94.81 337 ASP A N 1
ATOM 2693 C CA . ASP A 1 337 ? 18.019 1.704 -42.941 1.00 94.81 337 ASP A CA 1
ATOM 2694 C C . ASP A 1 337 ? 18.523 1.094 -41.617 1.00 94.81 337 ASP A C 1
ATOM 2696 O O . ASP A 1 337 ? 19.558 1.481 -41.089 1.00 94.81 337 ASP A O 1
ATOM 2700 N N . GLY A 1 338 ? 17.784 0.134 -41.058 1.00 95.44 338 GLY A N 1
ATOM 2701 C CA . GLY A 1 338 ? 18.104 -0.513 -39.783 1.00 95.44 338 GLY A CA 1
ATOM 2702 C C . GLY A 1 338 ? 17.765 0.328 -38.548 1.00 95.44 338 GLY A C 1
ATOM 2703 O O . GLY A 1 338 ? 18.213 0.005 -37.449 1.00 95.44 338 GLY A O 1
ATOM 2704 N N . ILE A 1 339 ? 16.989 1.405 -38.696 1.00 98.12 339 ILE A N 1
ATOM 2705 C CA . ILE A 1 339 ? 16.640 2.322 -37.604 1.00 98.12 339 ILE A CA 1
ATOM 2706 C C . ILE A 1 339 ? 15.132 2.273 -37.341 1.00 98.12 339 ILE A C 1
ATOM 2708 O O . ILE A 1 339 ? 14.315 2.402 -38.257 1.00 98.12 339 ILE A O 1
ATOM 2712 N N . TRP A 1 340 ? 14.753 2.158 -36.065 1.00 98.06 340 TRP A N 1
ATOM 2713 C CA . TRP A 1 340 ? 13.361 2.167 -35.608 1.00 98.06 340 TRP A CA 1
ATOM 2714 C C . TRP A 1 340 ? 13.038 3.482 -34.898 1.00 98.06 340 TRP A C 1
ATOM 2716 O O . TRP A 1 340 ? 12.878 3.528 -33.684 1.00 98.06 340 TRP A O 1
ATOM 2726 N N . LYS A 1 341 ? 12.899 4.567 -35.664 1.00 94.69 341 LYS A N 1
ATOM 2727 C CA . LYS A 1 341 ? 12.614 5.937 -35.186 1.00 94.69 341 LYS A CA 1
ATOM 2728 C C . LYS A 1 341 ? 13.743 6.575 -34.370 1.00 94.69 341 LYS A C 1
ATOM 2730 O O . LYS A 1 341 ? 14.374 7.503 -34.858 1.00 94.69 341 LYS A O 1
ATOM 2735 N N . GLU A 1 342 ? 13.962 6.136 -33.134 1.00 95.81 342 GLU A N 1
ATOM 2736 C CA . GLU A 1 342 ? 14.895 6.778 -32.199 1.00 95.81 342 GLU A CA 1
ATOM 2737 C C . GLU A 1 342 ? 15.792 5.773 -31.463 1.00 95.81 342 GLU A C 1
ATOM 2739 O O . GLU A 1 342 ? 15.678 4.557 -31.654 1.00 95.81 342 GLU A O 1
ATOM 2744 N N . PHE A 1 343 ? 16.718 6.304 -30.663 1.00 98.06 343 PHE A N 1
ATOM 2745 C CA . PHE A 1 343 ? 17.784 5.575 -29.982 1.00 98.06 343 PHE A CA 1
ATOM 2746 C C . PHE A 1 343 ? 17.283 4.378 -29.162 1.00 98.06 343 PHE A C 1
ATOM 2748 O O . PHE A 1 343 ? 17.758 3.264 -29.365 1.00 98.06 343 PHE A O 1
ATOM 2755 N N . TYR A 1 344 ? 16.307 4.568 -28.272 1.00 98.00 344 TYR A N 1
ATOM 2756 C CA . TYR A 1 344 ? 15.811 3.507 -27.395 1.00 98.00 344 TYR A CA 1
ATOM 2757 C C . TYR A 1 344 ? 15.066 2.418 -28.155 1.00 98.00 344 TYR A C 1
ATOM 2759 O O . TYR A 1 344 ? 15.348 1.238 -27.960 1.00 98.00 344 TYR A O 1
ATOM 2767 N N . ASN A 1 345 ? 14.162 2.800 -29.057 1.00 98.25 345 ASN A N 1
ATOM 2768 C CA . ASN A 1 345 ? 13.471 1.873 -29.944 1.00 98.25 345 ASN A CA 1
ATOM 2769 C C . ASN A 1 345 ? 14.460 1.009 -30.730 1.00 98.25 345 ASN A C 1
ATOM 2771 O O . ASN A 1 345 ? 14.335 -0.212 -30.731 1.00 98.25 345 ASN A O 1
ATOM 2775 N N . THR A 1 346 ? 15.461 1.631 -31.354 1.00 98.62 346 THR A N 1
ATOM 2776 C CA . THR A 1 346 ? 16.474 0.913 -32.137 1.00 98.62 346 THR A CA 1
ATOM 2777 C C . THR A 1 346 ? 17.291 -0.021 -31.245 1.00 98.62 346 THR A C 1
ATOM 2779 O O . THR A 1 346 ? 17.422 -1.200 -31.565 1.00 98.62 346 THR A O 1
ATOM 2782 N N . ALA A 1 347 ? 17.762 0.460 -30.088 1.00 98.69 347 ALA A N 1
ATOM 2783 C CA . ALA A 1 347 ? 18.535 -0.337 -29.138 1.00 98.69 347 ALA A CA 1
ATOM 2784 C C . ALA A 1 347 ? 17.759 -1.548 -28.606 1.00 98.69 347 ALA A C 1
ATOM 2786 O O . ALA A 1 347 ? 18.324 -2.639 -28.502 1.00 98.69 347 ALA A O 1
ATOM 2787 N N . TYR A 1 348 ? 16.480 -1.369 -28.271 1.00 98.62 348 TYR A N 1
ATOM 2788 C CA . TYR A 1 348 ? 15.632 -2.435 -27.748 1.00 98.62 348 TYR A CA 1
ATOM 2789 C C . TYR A 1 348 ? 15.311 -3.480 -28.821 1.00 98.62 348 TYR A C 1
ATOM 2791 O O . TYR A 1 348 ? 15.439 -4.676 -28.563 1.00 98.62 348 TYR A O 1
ATOM 2799 N N . VAL A 1 349 ? 14.932 -3.045 -30.030 1.00 98.75 349 VAL A N 1
ATOM 2800 C CA . VAL A 1 349 ? 14.564 -3.954 -31.127 1.00 98.75 349 VAL A CA 1
ATOM 2801 C C . VAL A 1 349 ? 15.731 -4.865 -31.496 1.00 98.75 349 VAL A C 1
ATOM 2803 O O . VAL A 1 349 ? 15.560 -6.084 -31.510 1.00 98.75 349 VAL A O 1
ATOM 2806 N N . ILE A 1 350 ? 16.928 -4.312 -31.724 1.00 98.62 350 ILE A N 1
ATOM 2807 C CA . ILE A 1 350 ? 18.073 -5.147 -32.109 1.00 98.62 350 ILE A CA 1
ATOM 2808 C C . ILE A 1 350 ? 18.555 -6.041 -30.966 1.00 98.62 350 ILE A C 1
ATOM 2810 O O . ILE A 1 350 ? 19.033 -7.143 -31.218 1.00 98.62 350 ILE A O 1
ATOM 2814 N N . TRP A 1 351 ? 18.399 -5.608 -29.710 1.00 98.62 351 TRP A N 1
ATOM 2815 C CA . TRP A 1 351 ? 18.677 -6.457 -28.552 1.00 98.62 351 TRP A CA 1
ATOM 2816 C C . TRP A 1 351 ? 17.721 -7.651 -28.490 1.00 98.62 351 TRP A C 1
ATOM 2818 O O . TRP A 1 351 ? 18.173 -8.777 -28.287 1.00 98.62 351 TRP A O 1
ATOM 2828 N N . ALA A 1 352 ? 16.423 -7.427 -28.708 1.00 98.50 352 ALA A N 1
ATOM 2829 C CA . ALA A 1 352 ? 15.424 -8.490 -28.737 1.00 98.50 352 ALA A CA 1
ATOM 2830 C C . ALA A 1 352 ? 15.687 -9.477 -29.887 1.00 98.50 352 ALA A C 1
ATOM 2832 O O . ALA A 1 352 ? 15.761 -10.681 -29.658 1.00 98.50 352 ALA A O 1
ATOM 2833 N N . MET A 1 353 ? 15.920 -8.972 -31.103 1.00 98.62 353 MET A N 1
ATOM 2834 C CA . MET A 1 353 ? 16.269 -9.795 -32.270 1.00 98.62 353 MET A CA 1
ATOM 2835 C C . MET A 1 353 ? 17.538 -10.622 -32.029 1.00 98.62 353 MET A C 1
ATOM 2837 O O . MET A 1 353 ? 17.537 -11.832 -32.258 1.00 98.62 353 MET A O 1
ATOM 2841 N N . LYS A 1 354 ? 18.590 -10.005 -31.473 1.00 98.25 354 LYS A N 1
ATOM 2842 C CA . LYS A 1 354 ? 19.832 -10.698 -31.115 1.00 98.25 354 LYS A CA 1
ATOM 2843 C C . LYS A 1 354 ? 19.600 -11.794 -30.080 1.00 98.25 354 LYS A C 1
ATOM 2845 O O . LYS A 1 354 ? 20.139 -12.886 -30.227 1.00 98.25 354 LYS A O 1
ATOM 2850 N N . LYS A 1 355 ? 18.798 -11.517 -29.047 1.00 97.75 355 LYS A N 1
ATOM 2851 C CA . LYS A 1 355 ? 18.474 -12.476 -27.982 1.00 97.75 355 LYS A CA 1
ATOM 2852 C C . LYS A 1 355 ? 17.668 -13.676 -28.496 1.00 97.75 355 LYS A C 1
ATOM 2854 O O . LYS A 1 355 ? 17.830 -14.769 -27.963 1.00 97.75 355 LYS A O 1
ATOM 2859 N N . LEU A 1 356 ? 16.851 -13.483 -29.531 1.00 98.06 356 LEU A N 1
ATOM 2860 C CA . LEU A 1 356 ? 16.092 -14.542 -30.205 1.00 98.06 356 LEU A CA 1
ATOM 2861 C C . LEU A 1 356 ? 16.833 -15.177 -31.396 1.00 98.06 356 LEU A C 1
ATOM 2863 O O . LEU A 1 356 ? 16.239 -15.970 -32.119 1.00 98.06 356 LEU A O 1
ATOM 2867 N N . ASN A 1 357 ? 18.114 -14.853 -31.606 1.00 97.94 357 ASN A N 1
ATOM 2868 C CA . ASN A 1 357 ? 18.926 -15.349 -32.725 1.00 97.94 357 ASN A CA 1
ATOM 2869 C C . ASN A 1 357 ? 18.302 -15.098 -34.113 1.00 97.94 357 ASN A C 1
ATOM 2871 O O . ASN A 1 357 ? 18.418 -15.929 -35.010 1.00 97.94 357 ASN A O 1
ATOM 2875 N N . VAL A 1 358 ? 17.641 -13.953 -34.296 1.00 98.06 358 VAL A N 1
ATOM 2876 C CA . VAL A 1 358 ? 17.111 -13.537 -35.601 1.00 98.06 358 VAL A CA 1
ATOM 2877 C C . VAL A 1 358 ? 18.268 -13.186 -36.541 1.00 98.06 358 VAL A C 1
ATOM 2879 O O . VAL A 1 358 ? 19.162 -12.416 -36.172 1.00 98.06 358 VAL A O 1
ATOM 2882 N N . ASP A 1 359 ? 18.226 -13.725 -37.759 1.00 96.56 359 ASP A N 1
ATOM 2883 C CA . ASP A 1 359 ? 19.162 -13.385 -38.832 1.00 96.56 359 ASP A CA 1
ATOM 2884 C C . ASP A 1 359 ? 18.796 -12.022 -39.447 1.00 96.56 359 ASP A C 1
ATOM 2886 O O . ASP A 1 359 ? 17.738 -11.856 -40.056 1.00 96.56 359 ASP A O 1
ATOM 2890 N N . PHE A 1 360 ? 19.637 -11.015 -39.207 1.00 96.75 360 PHE A N 1
ATOM 2891 C CA . PHE A 1 360 ? 19.441 -9.626 -39.626 1.00 96.75 360 PHE A CA 1
ATOM 2892 C C . PHE A 1 360 ? 20.804 -8.926 -39.739 1.00 96.75 360 PHE A C 1
ATOM 2894 O O . PHE A 1 360 ? 21.701 -9.178 -38.933 1.00 96.75 360 PHE A O 1
ATOM 2901 N N . ASP A 1 361 ? 20.973 -8.021 -40.708 1.00 97.25 361 ASP A N 1
ATOM 2902 C CA . ASP A 1 361 ? 22.179 -7.190 -40.799 1.00 97.25 361 ASP A CA 1
ATOM 2903 C C . ASP A 1 361 ? 22.114 -6.031 -39.793 1.00 97.25 361 ASP A C 1
ATOM 2905 O O . ASP A 1 361 ? 21.493 -4.993 -40.027 1.00 97.25 361 ASP A O 1
ATOM 2909 N N . TYR A 1 362 ? 22.782 -6.215 -38.656 1.00 98.25 362 TYR A N 1
ATOM 2910 C CA . TYR A 1 362 ? 22.794 -5.253 -37.556 1.00 98.25 362 TYR A CA 1
ATOM 2911 C C . TYR A 1 362 ? 23.706 -4.036 -37.793 1.00 98.25 362 TYR A C 1
ATOM 2913 O O . TYR A 1 362 ? 23.653 -3.097 -36.999 1.00 98.25 362 TYR A O 1
ATOM 2921 N N . ASN A 1 363 ? 24.544 -4.015 -38.838 1.00 98.12 363 ASN A N 1
ATOM 2922 C CA . ASN A 1 363 ? 25.638 -3.040 -38.957 1.00 98.12 363 ASN A CA 1
ATOM 2923 C C . ASN A 1 363 ? 25.157 -1.584 -38.912 1.00 98.12 363 ASN A C 1
ATOM 2925 O O . ASN A 1 363 ? 25.645 -0.803 -38.092 1.00 98.12 363 ASN A O 1
ATOM 2929 N N . LYS A 1 364 ? 24.145 -1.237 -39.719 1.00 98.25 364 LYS A N 1
ATOM 2930 C CA . LYS A 1 364 ? 23.583 0.125 -39.751 1.00 98.25 364 LYS A CA 1
ATOM 2931 C C . LYS A 1 364 ? 22.965 0.535 -38.412 1.00 98.25 364 LYS A C 1
ATOM 2933 O O . LYS A 1 364 ? 23.103 1.679 -37.983 1.00 98.25 364 LYS A O 1
ATOM 2938 N N . SER A 1 365 ? 22.306 -0.398 -37.721 1.00 98.62 365 SER A N 1
ATOM 2939 C CA . SER A 1 365 ? 21.727 -0.142 -36.400 1.00 98.62 365 SER A CA 1
ATOM 2940 C C . SER A 1 365 ? 22.809 0.142 -35.358 1.00 98.62 365 SER A C 1
ATOM 2942 O O . SER A 1 365 ? 22.660 1.058 -34.552 1.00 98.62 365 SER A O 1
ATOM 2944 N N . LEU A 1 366 ? 23.900 -0.631 -35.367 1.00 98.62 366 LEU A N 1
ATOM 2945 C CA . LEU A 1 366 ? 25.006 -0.473 -34.419 1.00 98.62 366 LEU A CA 1
ATOM 2946 C C . LEU A 1 366 ? 25.784 0.827 -34.666 1.00 98.62 366 LEU A C 1
ATOM 2948 O O . LEU A 1 366 ? 26.120 1.512 -33.701 1.00 98.62 366 LEU A O 1
ATOM 2952 N N . GLU A 1 367 ? 26.012 1.197 -35.930 1.00 98.50 367 GLU A N 1
ATOM 2953 C CA . GLU A 1 367 ? 26.595 2.492 -36.313 1.00 98.50 367 GLU A CA 1
ATOM 2954 C C . GLU A 1 367 ? 25.728 3.653 -35.808 1.00 98.50 367 GLU A C 1
ATOM 2956 O O . GLU A 1 367 ? 26.205 4.508 -35.062 1.00 98.50 367 GLU A O 1
ATOM 2961 N N . TYR A 1 368 ? 24.419 3.611 -36.084 1.00 98.62 368 TYR A N 1
ATOM 2962 C CA . TYR A 1 368 ? 23.477 4.612 -35.586 1.00 98.62 368 TYR A CA 1
ATOM 2963 C C . TYR A 1 368 ? 23.519 4.753 -34.056 1.00 98.62 368 TYR A C 1
ATOM 2965 O O . TYR A 1 368 ? 23.549 5.873 -33.537 1.00 98.62 368 TYR A O 1
ATOM 2973 N N . LEU A 1 369 ? 23.521 3.638 -33.315 1.00 98.56 369 LEU A N 1
ATOM 2974 C CA . LEU A 1 369 ? 23.562 3.668 -31.850 1.00 98.56 369 LEU A CA 1
ATOM 2975 C C . LEU A 1 369 ? 24.888 4.213 -31.313 1.00 98.56 369 LEU A C 1
ATOM 2977 O O . LEU A 1 369 ? 24.869 4.975 -30.346 1.00 98.56 369 LEU A O 1
ATOM 2981 N N . ARG A 1 370 ? 26.023 3.868 -31.930 1.00 98.44 370 ARG A N 1
ATOM 2982 C CA . ARG A 1 370 ? 27.339 4.417 -31.571 1.00 98.44 370 ARG A CA 1
ATOM 2983 C C . ARG A 1 370 ? 27.351 5.938 -31.719 1.00 98.44 370 ARG A C 1
ATOM 2985 O O . ARG A 1 370 ? 27.690 6.644 -30.764 1.00 98.44 370 ARG A O 1
ATOM 2992 N N . ASP A 1 371 ? 26.912 6.434 -32.871 1.00 98.12 371 ASP A N 1
ATOM 2993 C CA . ASP A 1 371 ? 26.952 7.860 -33.208 1.00 98.12 371 ASP A CA 1
ATOM 2994 C C . ASP A 1 371 ? 25.984 8.691 -32.359 1.00 98.12 371 ASP A C 1
ATOM 2996 O O . ASP A 1 371 ? 26.237 9.858 -32.053 1.00 98.12 371 ASP A O 1
ATOM 3000 N N . ASN A 1 372 ? 24.881 8.080 -31.920 1.00 98.12 372 ASN A N 1
ATOM 3001 C CA . ASN A 1 372 ? 23.858 8.744 -31.117 1.00 98.12 372 ASN A CA 1
ATOM 3002 C C . ASN A 1 372 ? 24.005 8.514 -29.607 1.00 98.12 372 ASN A C 1
ATOM 3004 O O . ASN A 1 372 ? 23.186 9.040 -28.845 1.00 98.12 372 ASN A O 1
ATOM 3008 N N . LEU A 1 373 ? 25.035 7.790 -29.146 1.00 98.12 373 LEU A N 1
ATOM 3009 C CA . LEU A 1 373 ? 25.331 7.614 -27.723 1.00 98.12 373 LEU A CA 1
ATOM 3010 C C . LEU A 1 373 ? 25.893 8.914 -27.126 1.00 98.12 373 LEU A C 1
ATOM 3012 O O . LEU A 1 373 ? 27.101 9.173 -27.148 1.00 98.12 373 LEU A O 1
ATOM 3016 N N . ARG A 1 374 ? 25.001 9.727 -26.555 1.00 96.06 374 ARG A N 1
ATOM 3017 C CA . ARG A 1 374 ? 25.290 11.015 -25.905 1.00 96.06 374 ARG A CA 1
ATOM 3018 C C . ARG A 1 374 ? 24.566 11.145 -24.567 1.00 96.06 374 ARG A C 1
ATOM 3020 O O . ARG A 1 374 ? 23.589 10.438 -24.322 1.00 96.06 374 ARG A O 1
ATOM 3027 N N . ALA A 1 375 ? 25.030 12.056 -23.712 1.00 94.19 375 ALA A N 1
ATOM 3028 C CA . ALA A 1 375 ? 24.310 12.453 -22.503 1.00 94.19 375 ALA A CA 1
ATOM 3029 C C . ALA A 1 375 ? 23.000 13.188 -22.864 1.00 94.19 375 ALA A C 1
ATOM 3031 O O . ALA A 1 375 ? 22.928 13.858 -23.894 1.00 94.19 375 ALA A O 1
ATOM 3032 N N . GLY A 1 376 ? 21.981 13.081 -22.010 1.00 94.25 376 GLY A N 1
ATOM 3033 C CA . GLY A 1 376 ? 20.714 13.816 -22.112 1.00 94.25 376 GLY A CA 1
ATOM 3034 C C . GLY A 1 376 ? 19.472 12.938 -22.283 1.00 94.25 376 GLY A C 1
ATOM 3035 O O . GLY A 1 376 ? 18.360 13.459 -22.262 1.00 94.25 376 GLY A O 1
ATOM 3036 N N . TYR A 1 377 ? 19.630 11.622 -22.436 1.00 97.06 377 TYR A N 1
ATOM 3037 C CA . TYR A 1 377 ? 18.498 10.698 -22.495 1.00 97.06 377 TYR A CA 1
ATOM 3038 C C . TYR A 1 377 ? 17.985 10.330 -21.095 1.00 97.06 377 TYR A C 1
ATOM 3040 O O . TYR A 1 377 ? 18.711 10.464 -20.106 1.00 97.06 377 TYR A O 1
ATOM 3048 N N . PRO A 1 378 ? 16.745 9.823 -20.986 1.00 97.75 378 PRO A N 1
ATOM 3049 C CA . PRO A 1 378 ? 16.271 9.206 -19.756 1.00 97.75 378 PRO A CA 1
ATOM 3050 C C . PRO A 1 378 ? 17.174 8.054 -19.300 1.00 97.75 378 PRO A C 1
ATOM 3052 O O . PRO A 1 378 ? 17.697 7.296 -20.114 1.00 97.75 378 PRO A O 1
ATOM 3055 N N . THR A 1 379 ? 17.299 7.852 -17.991 1.00 97.81 379 THR A N 1
ATOM 3056 C CA . THR A 1 379 ? 18.174 6.835 -17.386 1.00 97.81 379 THR A CA 1
ATOM 3057 C C . THR A 1 379 ? 17.913 5.427 -17.934 1.00 97.81 379 THR A C 1
ATOM 3059 O O . THR A 1 379 ? 18.848 4.669 -18.196 1.00 97.81 379 THR A O 1
ATOM 3062 N N . TYR A 1 380 ? 16.645 5.072 -18.163 1.00 96.56 380 TYR A N 1
ATOM 3063 C CA . TYR A 1 380 ? 16.284 3.748 -18.675 1.00 96.56 380 TYR A CA 1
ATOM 3064 C C . TYR A 1 380 ? 16.762 3.501 -20.118 1.00 96.56 380 TYR A C 1
ATOM 3066 O O . TYR A 1 380 ? 16.913 2.342 -20.508 1.00 96.56 380 TYR A O 1
ATOM 3074 N N . TYR A 1 381 ? 17.065 4.555 -20.891 1.00 98.12 381 TYR A N 1
ATOM 3075 C CA . TYR A 1 381 ? 17.686 4.409 -22.211 1.00 98.12 381 TYR A CA 1
ATOM 3076 C C . TYR A 1 381 ? 19.091 3.838 -22.078 1.00 98.12 381 TYR A C 1
ATOM 3078 O O . TYR A 1 381 ? 19.456 2.933 -22.821 1.00 98.12 381 TYR A O 1
ATOM 3086 N N . TYR A 1 382 ? 19.862 4.322 -21.104 1.00 98.44 382 TYR A N 1
ATOM 3087 C CA . TYR A 1 382 ? 21.216 3.836 -20.854 1.00 98.44 382 TYR A CA 1
ATOM 3088 C C . TYR A 1 382 ? 21.221 2.428 -20.260 1.00 98.44 382 TYR A C 1
ATOM 3090 O O . TYR A 1 382 ? 22.077 1.630 -20.625 1.00 98.44 382 TYR A O 1
ATOM 3098 N N . ALA A 1 383 ? 20.238 2.082 -19.420 1.00 98.00 383 ALA A N 1
ATOM 3099 C CA . ALA A 1 383 ? 20.059 0.705 -18.955 1.00 98.00 383 ALA A CA 1
ATOM 3100 C C . ALA A 1 383 ? 19.835 -0.263 -20.135 1.00 98.00 383 ALA A C 1
ATOM 3102 O O . ALA A 1 383 ? 20.478 -1.309 -20.217 1.00 98.00 383 ALA A O 1
ATOM 3103 N N . GLN A 1 384 ? 18.979 0.106 -21.094 1.00 98.31 384 GLN A N 1
ATOM 3104 C CA . GLN A 1 384 ? 18.774 -0.699 -22.298 1.00 98.31 384 GLN A CA 1
ATOM 3105 C C . GLN A 1 384 ? 20.010 -0.714 -23.206 1.00 98.31 384 GLN A C 1
ATOM 3107 O O . GLN A 1 384 ? 20.418 -1.781 -23.656 1.00 98.31 384 GLN A O 1
ATOM 3112 N N . ALA A 1 385 ? 20.633 0.442 -23.448 1.00 98.25 385 ALA A N 1
ATOM 3113 C CA . ALA A 1 385 ? 21.823 0.553 -24.287 1.00 98.25 385 ALA A CA 1
ATOM 3114 C C . ALA A 1 385 ? 22.975 -0.307 -23.759 1.00 98.25 385 ALA A C 1
ATOM 3116 O O . ALA A 1 385 ? 23.642 -0.978 -24.539 1.00 98.25 385 ALA A O 1
ATOM 3117 N N . LEU A 1 386 ? 23.159 -0.357 -22.437 1.00 98.12 386 LEU A N 1
ATOM 3118 C CA . LEU A 1 386 ? 24.167 -1.189 -21.792 1.00 98.12 386 LEU A CA 1
ATOM 3119 C C . LEU A 1 386 ? 23.988 -2.675 -22.141 1.00 98.12 386 LEU A C 1
ATOM 3121 O O . LEU A 1 386 ? 24.946 -3.335 -22.542 1.00 98.12 386 LEU A O 1
ATOM 3125 N N . LYS A 1 387 ? 22.751 -3.180 -22.057 1.00 98.12 387 LYS A N 1
ATOM 3126 C CA . LYS A 1 387 ? 22.401 -4.557 -22.440 1.00 98.12 387 LYS A CA 1
ATOM 3127 C C . LYS A 1 387 ? 22.625 -4.804 -23.927 1.00 98.12 387 LYS A C 1
ATOM 3129 O O . LYS A 1 387 ? 23.151 -5.850 -24.301 1.00 98.12 387 LYS A O 1
ATOM 3134 N N . THR A 1 388 ? 22.228 -3.849 -24.767 1.00 98.50 388 THR A N 1
ATOM 3135 C CA . THR A 1 388 ? 22.394 -3.930 -26.219 1.00 98.50 388 THR A CA 1
ATOM 3136 C C . THR A 1 388 ? 23.875 -3.980 -26.595 1.00 98.50 388 THR A C 1
ATOM 3138 O O . THR A 1 388 ? 24.306 -4.958 -27.193 1.00 98.50 388 THR A O 1
ATOM 3141 N N . PHE A 1 389 ? 24.682 -2.994 -26.197 1.00 98.69 389 PHE A N 1
ATOM 3142 C CA . PHE A 1 389 ? 26.108 -2.943 -26.535 1.00 98.69 389 PHE A CA 1
ATOM 3143 C C . PHE A 1 389 ? 26.879 -4.158 -26.016 1.00 98.69 389 PHE A C 1
ATOM 3145 O O . PHE A 1 389 ? 27.718 -4.701 -26.733 1.00 98.69 389 PHE A O 1
ATOM 3152 N N . TYR A 1 390 ? 26.547 -4.646 -24.818 1.00 98.25 390 TYR A N 1
ATOM 3153 C CA . TYR A 1 390 ? 27.140 -5.873 -24.293 1.00 98.25 390 TYR A CA 1
ATOM 3154 C C . TYR A 1 390 ? 26.806 -7.101 -25.153 1.00 98.25 390 TYR A C 1
ATOM 3156 O O . TYR A 1 390 ? 27.703 -7.864 -25.497 1.00 98.25 390 TYR A O 1
ATOM 3164 N N . ALA A 1 391 ? 25.547 -7.264 -25.580 1.00 97.88 391 ALA A N 1
ATOM 3165 C CA . ALA A 1 391 ? 25.125 -8.383 -26.432 1.00 97.88 391 ALA A CA 1
ATOM 3166 C C . ALA A 1 391 ? 25.814 -8.413 -27.815 1.00 97.88 391 ALA A C 1
ATOM 3168 O O . ALA A 1 391 ? 25.848 -9.461 -28.466 1.00 97.88 391 ALA A O 1
ATOM 3169 N N . PHE A 1 392 ? 26.370 -7.279 -28.254 1.00 98.31 392 PHE A N 1
ATOM 3170 C CA . PHE A 1 392 ? 27.123 -7.131 -29.503 1.00 98.31 392 PHE A CA 1
ATOM 3171 C C . PHE A 1 392 ? 28.639 -6.954 -29.298 1.00 98.31 392 PHE A C 1
ATOM 3173 O O . PHE A 1 392 ? 29.344 -6.654 -30.256 1.00 98.31 392 PHE A O 1
ATOM 3180 N N . ASN A 1 393 ? 29.164 -7.166 -28.084 1.00 98.00 393 ASN A N 1
ATOM 3181 C CA . ASN A 1 393 ? 30.591 -7.020 -27.753 1.00 98.00 393 ASN A CA 1
ATOM 3182 C C . ASN A 1 393 ? 31.180 -5.619 -28.056 1.00 98.00 393 ASN A C 1
ATOM 3184 O O . ASN A 1 393 ? 32.364 -5.480 -28.367 1.00 98.00 393 ASN A O 1
ATOM 3188 N N . MET A 1 394 ? 30.367 -4.567 -27.941 1.00 98.25 394 MET A N 1
ATOM 3189 C CA . MET A 1 394 ? 30.748 -3.168 -28.184 1.00 98.25 394 MET A CA 1
ATOM 3190 C C . MET A 1 394 ? 31.370 -2.541 -26.924 1.00 98.25 394 MET A C 1
ATOM 3192 O O . MET A 1 394 ? 30.740 -1.775 -26.194 1.00 98.25 394 MET A O 1
ATOM 3196 N N . THR A 1 395 ? 32.605 -2.950 -26.613 1.00 97.88 395 THR A N 1
ATOM 3197 C CA . THR A 1 395 ? 33.278 -2.640 -25.336 1.00 97.88 395 THR A CA 1
ATOM 3198 C C . THR A 1 395 ? 33.448 -1.139 -25.078 1.00 97.88 395 THR A C 1
ATOM 3200 O O . THR A 1 395 ? 33.264 -0.697 -23.944 1.00 97.88 395 THR A O 1
ATOM 3203 N N . GLU A 1 396 ? 33.779 -0.342 -26.096 1.00 98.31 396 GLU A N 1
ATOM 3204 C CA . GLU A 1 396 ? 33.971 1.107 -25.940 1.00 98.31 396 GLU A CA 1
ATOM 3205 C C . GLU A 1 396 ? 32.657 1.802 -25.551 1.00 98.31 396 GLU A C 1
ATOM 3207 O O . GLU A 1 396 ? 32.604 2.606 -24.618 1.00 98.31 396 GLU A O 1
ATOM 3212 N N . GLU A 1 397 ? 31.566 1.426 -26.208 1.00 98.56 397 GLU A N 1
ATOM 3213 C CA . GLU A 1 397 ? 30.229 1.958 -25.986 1.00 98.56 397 GLU A CA 1
ATOM 3214 C C . GLU A 1 397 ? 29.658 1.511 -24.638 1.00 98.56 397 GLU A C 1
ATOM 3216 O O . GLU A 1 397 ? 28.992 2.301 -23.961 1.00 98.56 397 GLU A O 1
ATOM 3221 N N . VAL A 1 398 ? 29.985 0.293 -24.186 1.00 98.56 398 VAL A N 1
ATOM 3222 C CA . VAL A 1 398 ? 29.722 -0.152 -22.809 1.00 98.56 398 VAL A CA 1
ATOM 3223 C C . VAL A 1 398 ? 30.418 0.777 -21.810 1.00 98.56 398 VAL A C 1
ATOM 3225 O O . VAL A 1 398 ? 29.755 1.300 -20.914 1.00 98.56 398 VAL A O 1
ATOM 3228 N N . GLN A 1 399 ? 31.717 1.055 -21.972 1.00 98.38 399 GLN A N 1
ATOM 3229 C CA . GLN A 1 399 ? 32.451 1.942 -21.055 1.00 98.38 399 GLN A CA 1
ATOM 3230 C C . GLN A 1 399 ? 31.910 3.377 -21.076 1.00 98.38 399 GLN A C 1
ATOM 3232 O O . GLN A 1 399 ? 31.720 3.988 -20.021 1.00 98.38 399 GLN A O 1
ATOM 3237 N N . LYS A 1 400 ? 31.583 3.905 -22.260 1.00 98.56 400 LYS A N 1
ATOM 3238 C CA . LYS A 1 400 ? 30.962 5.228 -22.407 1.00 98.56 400 LYS A CA 1
ATOM 3239 C C . LYS A 1 400 ? 29.595 5.289 -21.718 1.00 98.56 400 LYS A C 1
ATOM 3241 O O . LYS A 1 400 ? 29.309 6.259 -21.019 1.00 98.56 400 LYS A O 1
ATOM 3246 N N . THR A 1 401 ? 28.779 4.242 -21.848 1.00 98.56 401 THR A N 1
ATOM 3247 C CA . THR A 1 401 ? 27.467 4.142 -21.185 1.00 98.56 401 THR A CA 1
ATOM 3248 C C . THR A 1 401 ? 27.609 4.073 -19.663 1.00 98.56 401 THR A C 1
ATOM 3250 O O . THR A 1 401 ? 26.899 4.781 -18.950 1.00 98.56 401 THR A O 1
ATOM 3253 N N . LEU A 1 402 ? 28.559 3.283 -19.150 1.00 98.50 402 LEU A N 1
ATOM 3254 C CA . LEU A 1 402 ? 28.849 3.195 -17.714 1.00 98.50 402 LEU A CA 1
ATOM 3255 C C . LEU A 1 402 ? 29.322 4.530 -17.137 1.00 98.50 402 LEU A C 1
ATOM 3257 O O . LEU A 1 402 ? 28.916 4.891 -16.034 1.00 98.50 402 LEU A O 1
ATOM 3261 N N . LYS A 1 403 ? 30.139 5.282 -17.882 1.00 98.38 403 LYS A N 1
ATOM 3262 C CA . LYS A 1 403 ? 30.559 6.628 -17.481 1.00 98.38 403 LYS A CA 1
ATOM 3263 C C . LYS A 1 403 ? 29.358 7.568 -17.343 1.00 98.38 403 LYS A C 1
ATOM 3265 O O . LYS A 1 403 ? 29.214 8.197 -16.300 1.00 98.38 403 LYS A O 1
ATOM 3270 N N . ILE A 1 404 ? 28.468 7.605 -18.340 1.00 98.44 404 ILE A N 1
ATOM 3271 C CA . ILE A 1 404 ? 27.248 8.431 -18.292 1.00 98.44 404 ILE A CA 1
ATOM 3272 C C . ILE A 1 404 ? 26.371 8.035 -17.097 1.00 98.44 404 ILE A C 1
ATOM 3274 O O . ILE A 1 404 ? 25.935 8.897 -16.339 1.00 98.44 404 ILE A O 1
ATOM 3278 N N . LEU A 1 405 ? 26.143 6.735 -16.881 1.00 98.38 405 LEU A N 1
ATOM 3279 C CA . LEU A 1 405 ? 25.378 6.255 -15.726 1.00 98.38 405 LEU A CA 1
ATOM 3280 C C . LEU A 1 405 ? 26.037 6.656 -14.399 1.00 98.38 405 LEU A C 1
ATOM 3282 O O . LEU A 1 405 ? 25.344 7.094 -13.486 1.00 98.38 405 LEU A O 1
ATOM 3286 N N . SER A 1 406 ? 27.365 6.581 -14.293 1.00 98.12 406 SER A N 1
ATOM 3287 C CA . SER A 1 406 ? 28.078 7.028 -13.093 1.00 98.12 406 SER A CA 1
ATOM 3288 C C . SER A 1 406 ? 27.867 8.515 -12.800 1.00 98.12 406 SER A C 1
ATOM 3290 O O . SER A 1 406 ? 27.821 8.891 -11.632 1.00 98.12 406 SER A O 1
ATOM 3292 N N . GLU A 1 407 ? 27.755 9.353 -13.832 1.00 97.69 407 GLU A N 1
ATOM 3293 C CA . GLU A 1 407 ? 27.480 10.791 -13.700 1.00 97.69 407 GLU A CA 1
ATOM 3294 C C . GLU A 1 407 ? 26.008 11.071 -13.341 1.00 97.69 407 GLU A C 1
ATOM 3296 O O . GLU A 1 407 ? 25.714 12.091 -12.725 1.00 97.69 407 GLU A O 1
ATOM 3301 N N . TYR A 1 408 ? 25.088 10.167 -13.695 1.00 98.19 408 TYR A N 1
ATOM 3302 C CA . TYR A 1 408 ? 23.647 10.283 -13.421 1.00 98.19 408 TYR A CA 1
ATOM 3303 C C . TYR A 1 408 ? 23.248 9.753 -12.036 1.00 98.19 408 TYR A C 1
ATOM 3305 O O . TYR A 1 408 ? 22.126 9.999 -11.584 1.00 98.19 408 TYR A O 1
ATOM 3313 N N . GLN A 1 409 ? 24.117 8.983 -11.375 1.00 98.56 409 GLN A N 1
ATOM 3314 C CA . GLN A 1 409 ? 23.833 8.425 -10.058 1.00 98.56 409 GLN A CA 1
ATOM 3315 C C . GLN A 1 409 ? 23.827 9.534 -8.998 1.00 98.56 409 GLN A C 1
ATOM 3317 O O . GLN A 1 409 ? 24.823 10.227 -8.788 1.00 98.56 409 GLN A O 1
ATOM 3322 N N . ASN A 1 410 ? 22.717 9.669 -8.274 1.00 98.50 410 ASN A N 1
ATOM 3323 C CA . ASN A 1 410 ? 22.590 10.666 -7.216 1.00 98.50 410 ASN A CA 1
ATOM 3324 C C . ASN A 1 410 ? 23.468 10.316 -5.996 1.00 98.50 410 ASN A C 1
ATOM 3326 O O . ASN A 1 410 ? 23.802 9.146 -5.783 1.00 98.50 410 ASN A O 1
ATOM 3330 N N . PRO A 1 411 ? 23.770 11.285 -5.105 1.00 97.69 411 PRO A N 1
ATOM 3331 C CA . PRO A 1 411 ? 24.587 11.043 -3.908 1.00 97.69 411 PRO A CA 1
ATOM 3332 C C . PRO A 1 411 ? 24.054 9.947 -2.973 1.00 97.69 411 PRO A C 1
ATOM 3334 O O . PRO A 1 411 ? 24.831 9.292 -2.281 1.00 97.69 411 PRO A O 1
ATOM 3337 N N . ASN A 1 412 ? 22.736 9.717 -2.961 1.00 97.31 412 ASN A N 1
ATOM 3338 C CA . ASN A 1 412 ? 22.106 8.645 -2.184 1.00 97.31 412 ASN A CA 1
ATOM 3339 C C . ASN A 1 412 ? 22.245 7.247 -2.823 1.00 97.31 412 ASN A C 1
ATOM 3341 O O . ASN A 1 412 ? 21.758 6.277 -2.249 1.00 97.31 412 ASN A O 1
ATOM 3345 N N . GLY A 1 413 ? 22.879 7.145 -3.995 1.00 98.06 413 GLY A N 1
ATOM 3346 C CA . GLY A 1 413 ? 23.109 5.912 -4.743 1.00 98.06 413 GLY A CA 1
ATOM 3347 C C . GLY A 1 413 ? 22.010 5.537 -5.736 1.00 98.06 413 GLY A C 1
ATOM 3348 O O . GLY A 1 413 ? 22.241 4.701 -6.605 1.00 98.06 413 GLY A O 1
ATOM 3349 N N . GLY A 1 414 ? 20.830 6.144 -5.646 1.00 98.19 414 GLY A N 1
ATOM 3350 C CA . GLY A 1 414 ? 19.739 5.870 -6.575 1.00 98.19 414 GLY A CA 1
ATOM 3351 C C . GLY A 1 414 ? 19.844 6.655 -7.884 1.00 98.19 414 GLY A C 1
ATOM 3352 O O . GLY A 1 414 ? 20.680 7.546 -8.042 1.00 98.19 414 GLY A O 1
ATOM 3353 N N . PHE A 1 415 ? 18.946 6.336 -8.810 1.00 98.56 415 PHE A N 1
ATOM 3354 C CA . PHE A 1 415 ? 18.824 6.988 -10.109 1.00 98.56 415 PHE A CA 1
ATOM 3355 C C . PHE A 1 415 ? 17.448 7.621 -10.279 1.00 98.56 415 PHE A C 1
ATOM 3357 O O . PHE A 1 415 ? 16.434 7.015 -9.927 1.00 98.56 415 PHE A O 1
ATOM 3364 N N . GLY A 1 416 ? 17.404 8.827 -10.842 1.00 97.56 416 GLY A N 1
ATOM 3365 C CA . GLY A 1 416 ? 16.162 9.484 -11.247 1.00 97.56 416 GLY A CA 1
ATOM 3366 C C . GLY A 1 416 ? 15.711 9.094 -12.655 1.00 97.56 416 GLY A C 1
ATOM 3367 O O . GLY A 1 416 ? 16.331 8.267 -13.328 1.00 97.56 416 GLY A O 1
ATOM 3368 N N . TYR A 1 417 ? 14.611 9.688 -13.128 1.00 96.94 417 TYR A N 1
ATOM 3369 C CA . TYR A 1 417 ? 14.155 9.521 -14.518 1.00 96.94 417 TYR A CA 1
ATOM 3370 C C . TYR A 1 417 ? 15.207 9.997 -15.537 1.00 96.94 417 TYR A C 1
ATOM 3372 O O . TYR A 1 417 ? 15.412 9.350 -16.560 1.00 96.94 417 TYR A O 1
ATOM 3380 N N . SER A 1 418 ? 15.898 11.090 -15.218 1.00 96.75 418 SER A N 1
ATOM 3381 C CA . SER A 1 418 ? 17.002 11.701 -15.966 1.00 96.75 418 SER A CA 1
ATOM 3382 C C . SER A 1 418 ? 18.022 12.292 -14.986 1.00 96.75 418 SER A C 1
ATOM 3384 O O . SER A 1 418 ? 17.794 12.267 -13.772 1.00 96.75 418 SER A O 1
ATOM 3386 N N . ASN A 1 419 ? 19.141 12.816 -15.495 1.00 96.88 419 ASN A N 1
ATOM 3387 C CA . ASN A 1 419 ? 20.160 13.458 -14.663 1.00 96.88 419 ASN A CA 1
ATOM 3388 C C . ASN A 1 419 ? 19.571 14.582 -13.798 1.00 96.88 419 ASN A C 1
ATOM 3390 O O . ASN A 1 419 ? 18.802 15.402 -14.293 1.00 96.88 419 ASN A O 1
ATOM 3394 N N . GLY A 1 420 ? 19.950 14.625 -12.521 1.00 95.19 420 GLY A N 1
ATOM 3395 C CA . GLY A 1 420 ? 19.489 15.628 -11.559 1.00 95.19 420 GLY A CA 1
ATOM 3396 C C . GLY A 1 420 ? 18.071 15.415 -11.015 1.00 95.19 420 GLY A C 1
ATOM 3397 O O . GLY A 1 420 ? 17.687 16.086 -10.059 1.00 95.19 420 GLY A O 1
ATOM 3398 N N . ASN A 1 421 ? 17.287 14.477 -11.558 1.00 97.50 421 ASN A N 1
ATOM 3399 C CA . ASN A 1 421 ? 15.979 14.146 -10.993 1.00 97.50 421 ASN A CA 1
ATOM 3400 C C . ASN A 1 421 ? 16.133 13.348 -9.683 1.00 97.50 421 ASN A C 1
ATOM 3402 O O . ASN A 1 421 ? 17.072 12.554 -9.557 1.00 97.50 421 ASN A O 1
ATOM 3406 N N . PRO A 1 422 ? 15.179 13.469 -8.736 1.00 97.75 422 PRO A N 1
ATOM 3407 C CA . PRO A 1 422 ? 15.165 12.659 -7.523 1.00 97.75 422 PRO A CA 1
ATOM 3408 C C . PRO A 1 422 ? 15.230 11.161 -7.826 1.00 97.75 422 PRO A C 1
ATOM 3410 O O . PRO A 1 422 ? 14.603 10.680 -8.773 1.00 97.75 422 PRO A O 1
ATOM 3413 N N . SER A 1 423 ? 15.978 10.427 -7.005 1.00 98.00 423 SER A N 1
ATOM 3414 C CA . SER A 1 423 ? 16.108 8.977 -7.140 1.00 98.00 423 SER A CA 1
ATOM 3415 C C . SER A 1 423 ? 14.761 8.273 -6.982 1.00 98.00 423 SER A C 1
ATOM 3417 O O . SER A 1 423 ? 14.043 8.528 -6.018 1.00 98.00 423 SER A O 1
ATOM 3419 N N . GLY A 1 424 ? 14.454 7.347 -7.890 1.00 97.00 424 GLY A N 1
ATOM 3420 C CA . GLY A 1 424 ? 13.240 6.532 -7.871 1.00 97.00 424 GLY A CA 1
ATOM 3421 C C . GLY A 1 424 ? 13.545 5.036 -7.904 1.00 97.00 424 GLY A C 1
ATOM 3422 O O . GLY A 1 424 ? 14.609 4.614 -8.371 1.00 97.00 424 GLY A O 1
ATOM 3423 N N . ILE A 1 425 ? 12.599 4.224 -7.424 1.00 97.69 425 ILE A N 1
ATOM 3424 C CA . ILE A 1 425 ? 12.734 2.760 -7.367 1.00 97.69 425 ILE A CA 1
ATOM 3425 C C . ILE A 1 425 ? 12.900 2.196 -8.777 1.00 97.69 425 ILE A C 1
ATOM 3427 O O . ILE A 1 425 ? 13.889 1.519 -9.044 1.00 97.69 425 ILE A O 1
ATOM 3431 N N . ARG A 1 426 ? 11.991 2.537 -9.701 1.00 97.19 426 ARG A N 1
ATOM 3432 C CA . ARG A 1 426 ? 11.999 2.001 -11.071 1.00 97.19 426 ARG A CA 1
ATOM 3433 C C . ARG A 1 426 ? 13.297 2.286 -11.818 1.00 97.19 426 ARG A C 1
ATOM 3435 O O . ARG A 1 426 ? 13.924 1.360 -12.319 1.00 97.19 426 ARG A O 1
ATOM 3442 N N . SER A 1 427 ? 13.712 3.551 -11.897 1.00 98.00 427 SER A N 1
ATOM 3443 C CA . SER A 1 427 ? 14.946 3.919 -12.604 1.00 98.00 427 SER A CA 1
ATOM 3444 C C . SER A 1 427 ? 16.165 3.221 -12.011 1.00 98.00 427 SER A C 1
ATOM 3446 O O . SER A 1 427 ? 17.003 2.722 -12.758 1.00 98.00 427 SER A O 1
ATOM 3448 N N . THR A 1 428 ? 16.243 3.141 -10.679 1.00 98.62 428 THR A N 1
ATOM 3449 C CA . THR A 1 428 ? 17.340 2.443 -10.005 1.00 98.62 428 THR A CA 1
ATOM 3450 C C . THR A 1 428 ? 17.316 0.952 -10.323 1.00 98.62 428 THR A C 1
ATOM 3452 O O . THR A 1 428 ? 18.327 0.412 -10.760 1.00 98.62 428 THR A O 1
ATOM 3455 N N . ALA A 1 429 ? 16.164 0.296 -10.180 1.00 98.50 429 ALA A N 1
ATOM 3456 C CA . ALA A 1 429 ? 16.010 -1.130 -10.440 1.00 98.50 429 ALA A CA 1
ATOM 3457 C C . ALA A 1 429 ? 16.359 -1.504 -11.887 1.00 98.50 429 ALA A C 1
ATOM 3459 O O . ALA A 1 429 ? 17.081 -2.471 -12.103 1.00 98.50 429 ALA A O 1
ATOM 3460 N N . LEU A 1 430 ? 15.937 -0.706 -12.875 1.00 98.19 430 LEU A N 1
ATOM 3461 C CA . LEU A 1 430 ? 16.262 -0.947 -14.285 1.00 98.19 430 LEU A CA 1
ATOM 3462 C C . LEU A 1 430 ? 17.769 -0.852 -14.566 1.00 98.19 430 LEU A C 1
ATOM 3464 O O . LEU A 1 430 ? 18.302 -1.675 -15.310 1.00 98.19 430 LEU A O 1
ATOM 3468 N N . VAL A 1 431 ? 18.469 0.119 -13.966 1.00 98.62 431 VAL A N 1
ATOM 3469 C CA . VAL A 1 431 ? 19.932 0.235 -14.101 1.00 98.62 431 VAL A CA 1
ATOM 3470 C C . VAL A 1 431 ? 20.636 -0.935 -13.424 1.00 98.62 431 VAL A C 1
ATOM 3472 O O . VAL A 1 431 ? 21.526 -1.535 -14.023 1.00 98.62 431 VAL A O 1
ATOM 3475 N N . LEU A 1 432 ? 20.236 -1.289 -12.200 1.00 98.69 432 LEU A N 1
ATOM 3476 C CA . LEU A 1 432 ? 20.828 -2.413 -11.474 1.00 98.69 432 LEU A CA 1
ATOM 3477 C C . LEU A 1 432 ? 20.606 -3.734 -12.208 1.00 98.69 432 LEU A C 1
ATOM 3479 O O . LEU A 1 432 ? 21.559 -4.486 -12.376 1.00 98.69 432 LEU A O 1
ATOM 3483 N N . GLN A 1 433 ? 19.398 -3.971 -12.719 1.00 98.12 433 GLN A N 1
ATOM 3484 C CA . GLN A 1 433 ? 19.102 -5.143 -13.533 1.00 98.12 433 GLN A CA 1
ATOM 3485 C C . GLN A 1 433 ? 20.000 -5.190 -14.778 1.00 98.12 433 GLN A C 1
ATOM 3487 O O . GLN A 1 433 ? 20.579 -6.229 -15.077 1.00 98.12 433 GLN A O 1
ATOM 3492 N N . ALA A 1 434 ? 20.170 -4.069 -15.488 1.00 98.25 434 ALA A N 1
ATOM 3493 C CA . ALA A 1 434 ? 21.052 -4.017 -16.652 1.00 98.25 434 ALA A CA 1
ATOM 3494 C C . ALA A 1 434 ? 22.517 -4.314 -16.295 1.00 98.25 434 ALA A C 1
ATOM 3496 O O . ALA A 1 434 ? 23.177 -5.058 -17.015 1.00 98.25 434 ALA A O 1
ATOM 3497 N N . LEU A 1 435 ? 23.019 -3.776 -15.178 1.00 98.50 435 LEU A N 1
ATOM 3498 C CA . LEU A 1 435 ? 24.363 -4.068 -14.672 1.00 98.50 435 LEU A CA 1
ATOM 3499 C C . LEU A 1 435 ? 24.529 -5.557 -14.327 1.00 98.50 435 LEU A C 1
ATOM 3501 O O . LEU A 1 435 ? 25.562 -6.143 -14.645 1.00 98.50 435 LEU A O 1
ATOM 3505 N N . GLN A 1 436 ? 23.509 -6.186 -13.740 1.00 97.69 436 GLN A N 1
ATOM 3506 C CA . GLN A 1 436 ? 23.510 -7.619 -13.425 1.00 97.69 436 GLN A CA 1
ATOM 3507 C C . GLN A 1 436 ? 23.487 -8.497 -14.667 1.00 97.69 436 GLN A C 1
ATOM 3509 O O . GLN A 1 436 ? 24.265 -9.449 -14.744 1.00 97.69 436 GLN A O 1
ATOM 3514 N N . ASP A 1 437 ? 22.654 -8.150 -15.650 1.00 96.06 437 ASP A N 1
ATOM 3515 C CA . ASP A 1 437 ? 22.564 -8.854 -16.932 1.00 96.06 437 ASP A CA 1
ATOM 3516 C C . ASP A 1 437 ? 23.936 -8.926 -17.626 1.00 96.06 437 ASP A C 1
ATOM 3518 O O . ASP A 1 437 ? 24.247 -9.914 -18.292 1.00 96.06 437 ASP A O 1
ATOM 3522 N N . ILE A 1 438 ? 24.781 -7.908 -17.424 1.00 96.44 438 ILE A N 1
ATOM 3523 C CA . ILE A 1 438 ? 26.138 -7.834 -17.980 1.00 96.44 438 ILE A CA 1
ATOM 3524 C C . ILE A 1 438 ? 27.251 -8.154 -16.964 1.00 96.44 438 ILE A C 1
ATOM 3526 O O . ILE A 1 438 ? 28.431 -7.963 -17.257 1.00 96.44 438 ILE A O 1
ATOM 3530 N N . ARG A 1 439 ? 26.888 -8.665 -15.778 1.00 96.88 439 ARG A N 1
ATOM 3531 C CA . ARG A 1 439 ? 27.793 -9.126 -14.705 1.00 96.88 439 ARG A CA 1
ATOM 3532 C C . ARG A 1 439 ? 28.732 -8.050 -14.136 1.00 96.88 439 ARG A C 1
ATOM 3534 O O . ARG A 1 439 ? 29.881 -8.341 -13.802 1.00 96.88 439 ARG A O 1
ATOM 3541 N N . ILE A 1 440 ? 28.252 -6.815 -13.992 1.00 95.12 440 ILE A N 1
ATOM 3542 C CA . ILE A 1 440 ? 28.982 -5.711 -13.351 1.00 95.12 440 ILE A CA 1
ATOM 3543 C C . ILE A 1 440 ? 28.427 -5.437 -11.946 1.00 95.12 440 ILE A C 1
ATOM 3545 O O . ILE A 1 440 ? 27.333 -4.907 -11.790 1.00 95.12 440 ILE A O 1
ATOM 3549 N N . GLU A 1 441 ? 29.235 -5.711 -10.917 1.00 93.88 441 GLU A N 1
ATOM 3550 C CA . GLU A 1 441 ? 28.929 -5.434 -9.499 1.00 93.88 441 GLU A CA 1
ATOM 3551 C C . GLU A 1 441 ? 29.918 -4.417 -8.888 1.00 93.88 441 GLU A C 1
ATOM 3553 O O . GLU A 1 441 ? 30.584 -4.655 -7.878 1.00 93.88 441 GLU A O 1
ATOM 3558 N N . ASN A 1 442 ? 30.065 -3.260 -9.536 1.00 94.62 442 ASN A N 1
ATOM 3559 C CA . ASN A 1 442 ? 30.959 -2.189 -9.084 1.00 94.62 442 ASN A CA 1
ATOM 3560 C C . ASN A 1 442 ? 30.323 -1.306 -7.982 1.00 94.62 442 ASN A C 1
ATOM 3562 O O . ASN A 1 442 ? 29.216 -1.553 -7.503 1.00 94.62 442 ASN A O 1
ATOM 3566 N N . GLU A 1 443 ? 31.011 -0.234 -7.578 1.00 97.19 443 GLU A N 1
ATOM 3567 C CA . GLU A 1 443 ? 30.500 0.697 -6.558 1.00 97.19 443 GLU A CA 1
ATOM 3568 C C . GLU A 1 443 ? 29.179 1.378 -6.948 1.00 97.19 443 GLU A C 1
ATOM 3570 O O . GLU A 1 443 ? 28.355 1.650 -6.076 1.00 97.19 443 GLU A O 1
ATOM 3575 N N . MET A 1 444 ? 28.933 1.604 -8.243 1.00 97.56 444 MET A N 1
ATOM 3576 C CA . MET A 1 444 ? 27.653 2.129 -8.728 1.00 97.56 444 MET A CA 1
ATOM 3577 C C . MET A 1 444 ? 26.519 1.148 -8.410 1.00 97.56 444 MET A C 1
ATOM 3579 O O . MET A 1 444 ? 25.505 1.549 -7.835 1.00 97.56 444 MET A O 1
ATOM 3583 N N . TYR A 1 445 ? 26.727 -0.142 -8.699 1.00 98.31 445 TYR A N 1
ATOM 3584 C CA . TYR A 1 445 ? 25.776 -1.202 -8.371 1.00 98.31 445 TYR A CA 1
ATOM 3585 C C . TYR A 1 445 ? 25.513 -1.269 -6.860 1.00 98.31 445 TYR A C 1
ATOM 3587 O O . TYR A 1 445 ? 24.364 -1.192 -6.429 1.00 98.31 445 TYR A O 1
ATOM 3595 N N . LYS A 1 446 ? 26.565 -1.321 -6.031 1.00 98.31 446 LYS A N 1
ATOM 3596 C CA . LYS A 1 446 ? 26.426 -1.420 -4.564 1.00 98.31 446 LYS A CA 1
ATOM 3597 C C . LYS A 1 446 ? 25.680 -0.230 -3.957 1.00 98.31 446 LYS A C 1
ATOM 3599 O O . LYS A 1 446 ? 24.850 -0.412 -3.066 1.00 98.31 446 LYS A O 1
ATOM 3604 N N . LYS A 1 447 ? 25.946 0.989 -4.437 1.00 98.44 447 LYS A N 1
ATOM 3605 C CA . LYS A 1 447 ? 25.242 2.202 -3.993 1.00 98.44 447 LYS A CA 1
ATOM 3606 C C . LYS A 1 447 ? 23.761 2.174 -4.372 1.00 98.44 447 LYS A C 1
ATOM 3608 O O . LYS A 1 447 ? 22.926 2.477 -3.522 1.00 98.44 447 LYS A O 1
ATOM 3613 N N . GLY A 1 448 ? 23.432 1.771 -5.600 1.00 98.44 448 GLY A N 1
ATOM 3614 C CA . GLY A 1 448 ? 22.038 1.630 -6.028 1.00 98.44 448 GLY A CA 1
ATOM 3615 C C . GLY A 1 448 ? 21.306 0.516 -5.282 1.00 98.44 448 GLY A C 1
ATOM 3616 O O . GLY A 1 448 ? 20.169 0.709 -4.856 1.00 98.44 448 GLY A O 1
ATOM 3617 N N . TRP A 1 449 ? 21.972 -0.614 -5.040 1.00 98.44 449 TRP A N 1
ATOM 3618 C CA . TRP A 1 449 ? 21.430 -1.708 -4.234 1.00 98.44 449 TRP A CA 1
ATOM 3619 C C . TRP A 1 449 ? 21.109 -1.230 -2.811 1.00 98.44 449 TRP A C 1
ATOM 3621 O O . TRP A 1 449 ? 19.998 -1.421 -2.319 1.00 98.44 449 TRP A O 1
ATOM 3631 N N . ARG A 1 450 ? 22.038 -0.499 -2.176 1.00 97.81 450 ARG A N 1
ATOM 3632 C CA . ARG A 1 450 ? 21.827 0.096 -0.847 1.00 97.81 450 ARG A CA 1
ATOM 3633 C C . ARG A 1 450 ? 20.669 1.095 -0.836 1.00 97.81 450 ARG A C 1
ATOM 3635 O O . ARG A 1 450 ? 19.911 1.117 0.131 1.00 97.81 450 ARG A O 1
ATOM 3642 N N . PHE A 1 451 ? 20.523 1.907 -1.884 1.00 98.00 451 PHE A N 1
ATOM 3643 C CA . PHE A 1 451 ? 19.386 2.816 -2.033 1.00 98.00 451 PHE A CA 1
ATOM 3644 C C . PHE A 1 451 ? 18.053 2.054 -2.022 1.00 98.00 451 PHE A C 1
ATOM 3646 O O . PHE A 1 451 ? 17.176 2.389 -1.224 1.00 98.00 451 PHE A O 1
ATOM 3653 N N . LEU A 1 452 ? 17.921 1.005 -2.846 1.00 97.81 452 LEU A N 1
ATOM 3654 C CA . LEU A 1 452 ? 16.718 0.167 -2.862 1.00 97.81 452 LEU A CA 1
ATOM 3655 C C . LEU A 1 452 ? 16.469 -0.464 -1.490 1.00 97.81 452 LEU A C 1
ATOM 3657 O O . LEU A 1 452 ? 15.351 -0.398 -0.985 1.00 97.81 452 LEU A O 1
ATOM 3661 N N . ARG A 1 453 ? 17.514 -0.994 -0.844 1.00 95.75 453 ARG A N 1
ATOM 3662 C CA . ARG A 1 453 ? 17.401 -1.668 0.455 1.00 95.75 453 ARG A CA 1
ATOM 3663 C C . ARG A 1 453 ? 16.889 -0.748 1.562 1.00 95.75 453 ARG A C 1
ATOM 3665 O O . ARG A 1 453 ? 16.058 -1.164 2.363 1.00 95.75 453 ARG A O 1
ATOM 3672 N N . VAL A 1 454 ? 17.368 0.495 1.603 1.00 93.00 454 VAL A N 1
ATOM 3673 C CA . VAL A 1 454 ? 16.956 1.497 2.604 1.00 93.00 454 VAL A CA 1
ATOM 3674 C C . VAL A 1 454 ? 15.507 1.945 2.406 1.00 93.00 454 VAL A C 1
ATOM 3676 O O . VAL A 1 454 ? 14.830 2.278 3.376 1.00 93.00 454 VAL A O 1
ATOM 3679 N N . ILE A 1 455 ? 15.027 1.979 1.162 1.00 93.44 455 ILE A N 1
ATOM 3680 C CA . ILE A 1 455 ? 13.663 2.423 0.853 1.00 93.44 455 ILE A CA 1
ATOM 3681 C C . ILE A 1 455 ? 12.649 1.295 1.027 1.00 93.44 455 ILE A C 1
ATOM 3683 O O . ILE A 1 455 ? 11.560 1.535 1.548 1.00 93.44 455 ILE A O 1
ATOM 3687 N N . LEU A 1 456 ? 12.997 0.090 0.576 1.00 94.12 456 LEU A N 1
ATOM 3688 C CA . LEU A 1 456 ? 12.061 -1.022 0.426 1.00 94.12 456 LEU A CA 1
ATOM 3689 C C . LEU A 1 456 ? 11.985 -1.940 1.641 1.00 94.12 456 LEU A C 1
ATOM 3691 O O . LEU A 1 456 ? 11.067 -2.747 1.687 1.00 94.12 456 LEU A O 1
ATOM 3695 N N . TYR A 1 457 ? 12.889 -1.830 2.616 1.00 92.12 457 TYR A N 1
ATOM 3696 C CA . TYR A 1 457 ? 12.918 -2.725 3.774 1.00 92.12 457 TYR A CA 1
ATOM 3697 C C . TYR A 1 457 ? 13.185 -1.980 5.075 1.00 92.12 457 TYR A C 1
ATOM 3699 O O . TYR A 1 457 ? 13.797 -0.910 5.103 1.00 92.12 457 TYR A O 1
ATOM 3707 N N . LEU A 1 458 ? 12.754 -2.600 6.167 1.00 89.69 458 LEU A N 1
ATOM 3708 C CA . LEU A 1 458 ? 13.106 -2.234 7.530 1.00 89.69 458 LEU A CA 1
ATOM 3709 C C . LEU A 1 458 ? 13.732 -3.426 8.243 1.00 89.69 458 LEU A C 1
ATOM 3711 O O . LEU A 1 458 ? 13.342 -4.567 8.019 1.00 89.69 458 LEU A O 1
ATOM 3715 N N . ASP A 1 459 ? 14.667 -3.125 9.135 1.00 87.62 459 ASP A N 1
ATOM 3716 C CA . ASP A 1 459 ? 15.255 -4.106 10.039 1.00 87.62 459 ASP A CA 1
ATOM 3717 C C . ASP A 1 459 ? 14.399 -4.181 11.301 1.00 87.62 459 ASP A C 1
ATOM 3719 O O . ASP A 1 459 ? 14.310 -3.204 12.053 1.00 87.62 459 ASP A O 1
ATOM 3723 N N . ILE A 1 460 ? 13.757 -5.328 11.527 1.00 85.88 460 ILE A N 1
ATOM 3724 C CA . ILE A 1 460 ? 13.054 -5.610 12.781 1.00 85.88 460 ILE A CA 1
ATOM 3725 C C . ILE A 1 460 ? 13.862 -6.648 13.560 1.00 85.88 460 ILE A C 1
ATOM 3727 O O . ILE A 1 460 ? 14.046 -7.758 13.062 1.00 85.88 460 ILE A O 1
ATOM 3731 N N . PRO A 1 461 ? 14.336 -6.342 14.778 1.00 85.88 461 PRO A N 1
ATOM 3732 C CA . PRO A 1 461 ? 15.025 -7.328 15.589 1.00 85.88 461 PRO A CA 1
ATOM 3733 C C . PRO A 1 461 ? 14.100 -8.496 15.951 1.00 85.88 461 PRO A C 1
ATOM 3735 O O . PRO A 1 461 ? 12.913 -8.314 16.234 1.00 85.88 461 PRO A O 1
ATOM 3738 N N . GLU A 1 462 ? 14.658 -9.703 15.941 1.00 87.81 462 GLU A N 1
ATOM 3739 C CA . GLU A 1 462 ? 13.934 -10.911 16.315 1.00 87.81 462 GLU A CA 1
ATOM 3740 C C . GLU A 1 462 ? 13.612 -10.933 17.807 1.00 87.81 462 GLU A C 1
ATOM 3742 O O . GLU A 1 462 ? 14.453 -10.631 18.660 1.00 87.81 462 GLU A O 1
ATOM 3747 N N . ILE A 1 463 ? 12.386 -11.349 18.121 1.00 89.00 463 ILE A N 1
ATOM 3748 C CA . ILE A 1 463 ? 11.977 -11.640 19.491 1.00 89.00 463 ILE A CA 1
ATOM 3749 C C . ILE A 1 463 ? 12.587 -12.983 19.888 1.00 89.00 463 ILE A C 1
ATOM 3751 O O . ILE A 1 463 ? 12.272 -14.008 19.282 1.00 89.00 463 ILE A O 1
ATOM 3755 N N . LYS A 1 464 ? 13.422 -12.988 20.928 1.00 90.88 464 LYS A N 1
ATOM 3756 C CA . LYS A 1 464 ? 13.993 -14.213 21.494 1.00 90.88 464 LYS A CA 1
ATOM 3757 C C . LYS A 1 464 ? 13.093 -14.743 22.601 1.00 90.88 464 LYS A C 1
ATOM 3759 O O . LYS A 1 464 ? 12.606 -13.972 23.426 1.00 90.88 464 LYS A O 1
ATOM 3764 N N . LYS A 1 465 ? 12.894 -16.060 22.625 1.00 87.56 465 LYS A N 1
ATOM 3765 C CA . LYS A 1 465 ? 12.222 -16.765 23.719 1.00 87.56 465 LYS A CA 1
ATOM 3766 C C . LYS A 1 465 ? 13.240 -17.652 24.432 1.00 87.56 465 LYS A C 1
ATOM 3768 O O . LYS A 1 465 ? 13.807 -18.550 23.813 1.00 87.56 465 LYS A O 1
ATOM 3773 N N . GLU A 1 466 ? 13.472 -17.384 25.710 1.00 88.31 466 GLU A N 1
ATOM 3774 C CA . GLU A 1 466 ? 14.404 -18.103 26.581 1.00 88.31 466 GLU A CA 1
ATOM 3775 C C . GLU A 1 466 ? 13.597 -18.714 27.738 1.00 88.31 466 GLU A C 1
ATOM 3777 O O . GLU A 1 466 ? 13.357 -18.082 28.763 1.00 88.31 466 GLU A O 1
ATOM 3782 N N . GLY A 1 467 ? 13.093 -19.939 27.543 1.00 86.12 467 GLY A N 1
ATOM 3783 C CA . GLY A 1 467 ? 12.107 -20.533 28.454 1.00 86.12 467 GLY A CA 1
ATOM 3784 C C . GLY A 1 467 ? 10.781 -19.765 28.418 1.00 86.12 467 GLY A C 1
ATOM 3785 O O . GLY A 1 467 ? 10.197 -19.597 27.344 1.00 86.12 467 GLY A O 1
ATOM 3786 N N . ASP A 1 468 ? 10.332 -19.284 29.579 1.00 87.44 468 ASP A N 1
ATOM 3787 C CA . ASP A 1 468 ? 9.134 -18.443 29.729 1.00 87.44 468 ASP A CA 1
ATOM 3788 C C . ASP A 1 468 ? 9.444 -16.938 29.648 1.00 87.44 468 ASP A C 1
ATOM 3790 O O . ASP A 1 468 ? 8.538 -16.104 29.706 1.00 87.44 468 ASP A O 1
ATOM 3794 N N . GLU A 1 469 ? 10.716 -16.566 29.463 1.00 93.19 469 GLU A N 1
ATOM 3795 C CA . GLU A 1 469 ? 11.127 -15.180 29.258 1.00 93.19 469 GLU A CA 1
ATOM 3796 C C . GLU A 1 469 ? 11.129 -14.825 27.765 1.00 93.19 469 GLU A C 1
ATOM 3798 O O . GLU A 1 469 ? 11.673 -15.533 26.913 1.00 93.19 469 GLU A O 1
ATOM 3803 N N . LEU A 1 470 ? 10.517 -13.690 27.440 1.00 93.00 470 LEU A N 1
ATOM 3804 C CA . LEU A 1 470 ? 10.554 -13.073 26.123 1.00 93.00 470 LEU A CA 1
ATOM 3805 C C . LEU A 1 470 ? 11.490 -11.871 26.175 1.00 93.00 470 LEU A C 1
ATOM 3807 O O . LEU A 1 470 ? 11.312 -11.002 27.027 1.00 93.00 470 LEU A O 1
ATOM 3811 N N . VAL A 1 471 ? 12.450 -11.799 25.250 1.00 92.81 471 VAL A N 1
ATOM 3812 C CA . VAL A 1 471 ? 13.481 -10.754 25.200 1.00 92.81 471 VAL A CA 1
ATOM 3813 C C . VAL A 1 471 ? 13.529 -10.097 23.819 1.00 92.81 471 VAL A C 1
ATOM 3815 O O . VAL A 1 471 ? 13.709 -10.757 22.796 1.00 92.81 471 VAL A O 1
ATOM 3818 N N . LEU A 1 472 ? 13.427 -8.769 23.795 1.00 90.56 472 LEU A N 1
ATOM 3819 C CA . LEU A 1 472 ? 13.680 -7.924 22.632 1.00 90.56 472 LEU A CA 1
ATOM 3820 C C . LEU A 1 472 ? 14.283 -6.587 23.083 1.00 90.56 472 LEU A C 1
ATOM 3822 O O . LEU A 1 472 ? 13.593 -5.748 23.653 1.00 90.56 472 LEU A O 1
ATOM 3826 N N . ASN A 1 473 ? 15.561 -6.347 22.799 1.00 87.88 473 ASN A N 1
ATOM 3827 C CA . ASN A 1 473 ? 16.219 -5.092 23.178 1.00 87.88 473 ASN A CA 1
ATOM 3828 C C . ASN A 1 473 ? 15.595 -3.871 22.478 1.00 87.88 473 ASN A C 1
ATOM 3830 O O . ASN A 1 473 ? 15.215 -3.938 21.311 1.00 87.88 473 ASN A O 1
ATOM 3834 N N . ASN A 1 474 ? 15.563 -2.736 23.181 1.00 88.88 474 ASN A N 1
ATOM 3835 C CA . ASN A 1 474 ? 14.954 -1.475 22.748 1.00 88.88 474 ASN A CA 1
ATOM 3836 C C . ASN A 1 474 ? 13.459 -1.605 22.419 1.00 88.88 474 ASN A C 1
ATOM 3838 O O . ASN A 1 474 ? 12.966 -0.984 21.475 1.00 88.88 474 ASN A O 1
ATOM 3842 N N . SER A 1 475 ? 12.740 -2.412 23.202 1.00 92.81 475 SER A N 1
ATOM 3843 C CA . SER A 1 475 ? 11.299 -2.608 23.051 1.00 92.81 475 SER A CA 1
ATOM 3844 C C . SER A 1 475 ? 10.518 -2.210 24.300 1.00 92.81 475 SER A C 1
ATOM 3846 O O . SER A 1 475 ? 11.023 -2.239 25.426 1.00 92.81 475 SER A O 1
ATOM 3848 N N . THR A 1 476 ? 9.263 -1.828 24.077 1.00 96.31 476 THR A N 1
ATOM 3849 C CA . THR A 1 476 ? 8.250 -1.663 25.124 1.00 96.31 476 THR A CA 1
ATOM 3850 C C . THR A 1 476 ? 7.316 -2.860 25.062 1.00 96.31 476 THR A C 1
ATOM 3852 O O . THR A 1 476 ? 6.784 -3.152 23.996 1.00 96.31 476 THR A O 1
ATOM 3855 N N . ILE A 1 477 ? 7.105 -3.543 26.182 1.00 97.12 477 ILE A N 1
ATOM 3856 C CA . ILE A 1 477 ? 6.267 -4.739 26.247 1.00 97.12 477 ILE A CA 1
ATOM 3857 C C . ILE A 1 477 ? 5.060 -4.452 27.138 1.00 97.12 477 ILE A C 1
ATOM 3859 O O . ILE A 1 477 ? 5.217 -4.126 28.313 1.00 97.12 477 ILE A O 1
ATOM 3863 N N . LEU A 1 478 ? 3.858 -4.555 26.578 1.00 97.69 478 LEU A N 1
ATOM 3864 C CA . LEU A 1 478 ? 2.594 -4.379 27.288 1.00 97.69 478 LEU A CA 1
ATOM 3865 C C . LEU A 1 478 ? 2.090 -5.739 27.759 1.00 97.69 478 LEU A C 1
ATOM 3867 O O . LEU A 1 478 ? 1.988 -6.667 26.959 1.00 97.69 478 LEU A O 1
ATOM 3871 N N . MET A 1 479 ? 1.768 -5.849 29.043 1.00 97.69 479 MET A N 1
ATOM 3872 C CA . MET A 1 479 ? 1.326 -7.098 29.659 1.00 97.69 479 MET A CA 1
ATOM 3873 C C . MET A 1 479 ? -0.194 -7.139 29.776 1.00 97.69 479 MET A C 1
ATOM 3875 O O . MET A 1 479 ? -0.808 -6.177 30.248 1.00 97.69 479 MET A O 1
ATOM 3879 N N . ILE A 1 480 ? -0.786 -8.258 29.353 1.00 97.50 480 ILE A N 1
ATOM 3880 C CA . ILE A 1 480 ? -2.227 -8.499 29.427 1.00 97.50 480 ILE A CA 1
ATOM 3881 C C . ILE A 1 480 ? -2.468 -9.792 30.206 1.00 97.50 480 ILE A C 1
ATOM 3883 O O . ILE A 1 480 ? -1.862 -10.829 29.925 1.00 97.50 480 ILE A O 1
ATOM 3887 N N . LYS A 1 481 ? -3.358 -9.721 31.193 1.00 96.56 481 LYS A N 1
ATOM 3888 C CA . LYS A 1 481 ? -3.762 -10.847 32.034 1.00 96.56 481 LYS A CA 1
ATOM 3889 C C . LYS A 1 481 ? -5.242 -10.743 32.366 1.00 96.56 481 LYS A C 1
ATOM 3891 O O . LYS A 1 481 ? -5.687 -9.687 32.814 1.00 96.56 481 LYS A O 1
ATOM 3896 N N . ASP A 1 482 ? -5.973 -11.842 32.210 1.00 94.75 482 ASP A N 1
ATOM 3897 C CA . ASP A 1 482 ? -7.414 -11.915 32.450 1.00 94.75 482 ASP A CA 1
ATOM 3898 C C . ASP A 1 482 ? -8.177 -10.781 31.723 1.00 94.75 482 ASP A C 1
ATOM 3900 O O . ASP A 1 482 ? -9.018 -10.090 32.312 1.00 94.75 482 ASP A O 1
ATOM 3904 N N . SER A 1 483 ? -7.815 -10.537 30.458 1.00 93.88 483 SER A N 1
ATOM 3905 C CA . SER A 1 483 ? -8.326 -9.455 29.597 1.00 93.88 483 SER A CA 1
ATOM 3906 C C . SER A 1 483 ? -8.095 -8.035 30.138 1.00 93.88 483 SER A C 1
ATOM 3908 O O . SER A 1 483 ? -8.808 -7.097 29.772 1.00 93.88 483 SER A O 1
ATOM 3910 N N . LYS A 1 484 ? -7.131 -7.848 31.047 1.00 95.69 484 LYS A N 1
ATOM 3911 C CA . LYS A 1 484 ? -6.783 -6.553 31.650 1.00 95.69 484 LYS A CA 1
ATOM 3912 C C . LYS A 1 484 ? -5.343 -6.191 31.355 1.00 95.69 484 LYS A C 1
ATOM 3914 O O . LYS A 1 484 ? -4.449 -7.030 31.435 1.00 95.69 484 LYS A O 1
ATOM 3919 N N . PHE A 1 485 ? -5.114 -4.915 31.082 1.00 96.81 485 PHE A N 1
ATOM 3920 C CA . PHE A 1 485 ? -3.765 -4.378 31.013 1.00 96.81 485 PHE A CA 1
ATOM 3921 C C . PHE A 1 485 ? -3.170 -4.275 32.421 1.00 96.81 485 PHE A C 1
ATOM 3923 O O . PHE A 1 485 ? -3.744 -3.628 33.296 1.00 96.81 485 PHE A O 1
ATOM 3930 N N . THR A 1 486 ? -2.026 -4.923 32.651 1.00 97.06 486 THR A N 1
ATOM 3931 C CA . THR A 1 486 ? -1.405 -5.004 33.987 1.00 97.06 486 THR A CA 1
ATOM 3932 C C . THR A 1 486 ? -0.132 -4.183 34.131 1.00 97.06 486 THR A C 1
ATOM 3934 O O . THR A 1 486 ? 0.372 -4.039 35.244 1.00 97.06 486 THR A O 1
ATOM 3937 N N . GLY A 1 487 ? 0.395 -3.631 33.037 1.00 96.50 487 GLY A N 1
ATOM 3938 C CA . GLY A 1 487 ? 1.545 -2.737 33.074 1.00 96.50 487 GLY A CA 1
ATOM 3939 C C . GLY A 1 487 ? 2.483 -2.891 31.886 1.00 96.50 487 GLY A C 1
ATOM 3940 O O . GLY A 1 487 ? 2.180 -3.547 30.887 1.00 96.50 487 GLY A O 1
ATOM 3941 N N . ILE A 1 488 ? 3.644 -2.256 32.017 1.00 97.12 488 ILE A N 1
ATOM 3942 C CA . ILE A 1 488 ? 4.670 -2.166 30.980 1.00 97.12 488 ILE A CA 1
ATOM 3943 C C . ILE A 1 488 ? 5.967 -2.760 31.515 1.00 97.12 488 ILE A C 1
ATOM 3945 O O . ILE A 1 488 ? 6.356 -2.479 32.646 1.00 97.12 488 ILE A O 1
ATOM 3949 N N . SER A 1 489 ? 6.655 -3.531 30.680 1.00 96.75 489 SER A N 1
ATOM 3950 C CA . SER A 1 489 ? 8.049 -3.910 30.885 1.00 96.75 489 SER A CA 1
ATOM 3951 C C . SER A 1 489 ? 8.922 -3.383 29.748 1.00 96.75 489 SER A C 1
ATOM 3953 O O . SER A 1 489 ? 8.448 -3.145 28.635 1.00 96.75 489 SER A O 1
ATOM 3955 N N . LEU A 1 490 ? 10.210 -3.194 30.023 1.00 95.81 490 LEU A N 1
ATOM 3956 C CA . LEU A 1 490 ? 11.200 -2.801 29.026 1.00 95.81 490 LEU A CA 1
ATOM 3957 C C . LEU A 1 490 ? 12.098 -3.985 28.705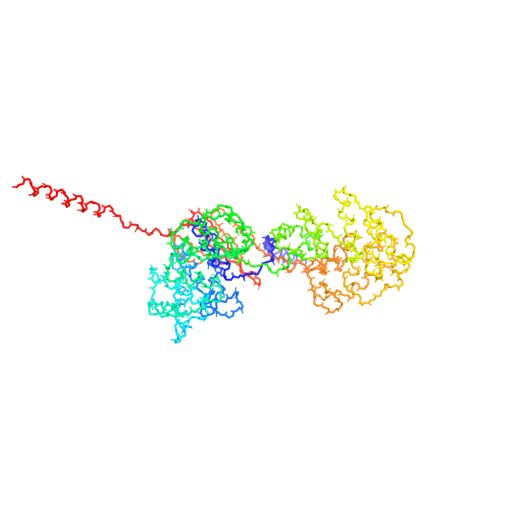 1.00 95.81 490 LEU A C 1
ATOM 3959 O O . LEU A 1 490 ? 12.646 -4.619 29.605 1.00 95.81 490 LEU A O 1
ATOM 3963 N N . ASN A 1 491 ? 12.299 -4.225 27.413 1.00 92.94 491 ASN A N 1
ATOM 3964 C CA . ASN A 1 491 ? 13.206 -5.217 26.837 1.00 92.94 491 ASN A CA 1
ATOM 3965 C C . ASN A 1 491 ? 12.916 -6.693 27.125 1.00 92.94 491 ASN A C 1
ATOM 3967 O O . ASN A 1 491 ? 13.233 -7.524 26.281 1.00 92.94 491 ASN A O 1
ATOM 3971 N N . LYS A 1 492 ? 12.370 -7.044 28.291 1.00 95.12 492 LYS A N 1
ATOM 3972 C CA . LYS A 1 492 ? 12.129 -8.432 28.678 1.00 95.12 492 LYS A CA 1
ATOM 3973 C C . LYS A 1 492 ? 10.893 -8.597 29.546 1.00 95.12 492 LYS A C 1
ATOM 3975 O O . LYS A 1 492 ? 10.531 -7.683 30.286 1.00 95.12 492 LYS A O 1
ATOM 3980 N N . VAL A 1 493 ? 10.246 -9.751 29.474 1.00 96.38 493 VAL A N 1
ATOM 3981 C CA . VAL A 1 493 ? 9.072 -10.074 30.293 1.00 96.38 493 VAL A CA 1
ATOM 3982 C C . VAL A 1 493 ? 8.986 -11.578 30.521 1.00 96.38 493 VAL A C 1
ATOM 3984 O O . VAL A 1 493 ? 9.294 -12.349 29.618 1.00 96.38 493 VAL A O 1
ATOM 3987 N N . ASN A 1 494 ? 8.545 -11.994 31.706 1.00 95.06 494 ASN A N 1
ATOM 3988 C CA . ASN A 1 494 ? 8.144 -13.378 31.940 1.00 95.06 494 ASN A CA 1
ATOM 3989 C C . ASN A 1 494 ? 6.662 -13.536 31.548 1.00 95.06 494 ASN A C 1
ATOM 3991 O O . ASN A 1 494 ? 5.820 -12.747 31.980 1.00 95.06 494 ASN A O 1
ATOM 3995 N N . LEU A 1 495 ? 6.362 -14.524 30.706 1.00 93.56 495 LEU A N 1
ATOM 3996 C CA . LEU A 1 495 ? 5.018 -14.818 30.210 1.00 93.56 495 LEU A CA 1
ATOM 3997 C C . LEU A 1 495 ? 4.126 -15.529 31.243 1.00 93.56 495 LEU A C 1
ATOM 3999 O O . LEU A 1 495 ? 2.911 -15.615 31.041 1.00 93.56 495 LEU A O 1
ATOM 4003 N N . ASP A 1 496 ? 4.691 -16.008 32.350 1.00 92.44 496 ASP A N 1
ATOM 4004 C CA . ASP A 1 496 ? 3.980 -16.692 33.425 1.00 92.44 496 ASP A CA 1
ATOM 4005 C C . ASP A 1 496 ? 2.741 -15.917 33.871 1.00 92.44 496 ASP A C 1
ATOM 4007 O O . ASP A 1 496 ? 2.786 -14.756 34.278 1.00 92.44 496 ASP A O 1
ATOM 4011 N N . ASN A 1 497 ? 1.603 -16.608 33.850 1.00 91.56 497 ASN A N 1
ATOM 4012 C CA . ASN A 1 497 ? 0.301 -16.067 34.240 1.00 91.56 497 ASN A CA 1
ATOM 4013 C C . ASN A 1 497 ? -0.239 -14.908 33.390 1.00 91.56 497 ASN A C 1
ATOM 4015 O O . ASN A 1 497 ? -1.236 -14.318 33.802 1.00 91.56 497 ASN A O 1
ATOM 4019 N N . LEU A 1 498 ? 0.352 -14.616 32.231 1.00 96.00 498 LEU A N 1
ATOM 4020 C CA . LEU A 1 498 ? -0.191 -13.670 31.257 1.00 96.00 498 LEU A CA 1
ATOM 4021 C C . LEU A 1 498 ? -1.049 -14.390 30.210 1.00 96.00 498 LEU A C 1
ATOM 4023 O O . LEU A 1 498 ? -0.766 -15.533 29.843 1.00 96.00 498 LEU A O 1
ATOM 4027 N N . ASP A 1 499 ? -2.062 -13.695 29.697 1.00 95.50 499 ASP A N 1
ATOM 4028 C CA . ASP A 1 499 ? -2.815 -14.116 28.507 1.00 95.50 499 ASP A CA 1
ATOM 4029 C C . ASP A 1 499 ? -1.903 -14.038 27.279 1.00 95.50 499 ASP A C 1
ATOM 4031 O O . ASP A 1 499 ? -1.864 -14.938 26.436 1.00 95.50 499 ASP A O 1
ATOM 4035 N N . GLY A 1 500 ? -1.104 -12.973 27.246 1.00 96.44 500 GLY A N 1
ATOM 4036 C CA . GLY A 1 500 ? -0.094 -12.681 26.249 1.00 96.44 500 GLY A CA 1
ATOM 4037 C C . GLY A 1 500 ? 0.480 -11.282 26.460 1.00 96.44 500 GLY A C 1
ATOM 4038 O O . GLY A 1 500 ? 0.195 -10.604 27.453 1.00 96.44 500 GLY A O 1
ATOM 4039 N N . VAL A 1 501 ? 1.300 -10.841 25.511 1.00 97.44 501 VAL A N 1
ATOM 4040 C CA . VAL A 1 501 ? 1.931 -9.518 25.534 1.00 97.44 501 VAL A CA 1
ATOM 4041 C C . VAL A 1 501 ? 1.875 -8.838 24.173 1.00 97.44 501 VAL A C 1
ATOM 4043 O O . VAL A 1 501 ? 1.836 -9.508 23.143 1.00 97.44 501 VAL A O 1
ATOM 4046 N N . LEU A 1 502 ? 1.917 -7.505 24.165 1.00 97.12 502 LEU A N 1
ATOM 4047 C CA . LEU A 1 502 ? 2.156 -6.713 22.956 1.00 97.12 502 LEU A CA 1
ATOM 4048 C C . LEU A 1 502 ? 3.571 -6.154 22.999 1.00 97.12 502 LEU A C 1
ATOM 4050 O O . LEU A 1 502 ? 3.934 -5.432 23.924 1.00 97.12 502 LEU A O 1
ATOM 4054 N N . VAL A 1 503 ? 4.368 -6.473 21.991 1.00 96.00 503 VAL A N 1
ATOM 4055 C CA . VAL A 1 503 ? 5.749 -6.026 21.853 1.00 96.00 503 VAL A CA 1
ATOM 4056 C C . VAL A 1 503 ? 5.793 -4.881 20.854 1.00 96.00 503 VAL A C 1
ATOM 4058 O O . VAL A 1 503 ? 5.424 -5.042 19.692 1.00 96.00 503 VAL A O 1
ATOM 4061 N N . LEU A 1 504 ? 6.249 -3.720 21.313 1.00 95.31 504 LEU A N 1
ATOM 4062 C CA . LEU A 1 504 ? 6.391 -2.519 20.509 1.00 95.31 504 LEU A CA 1
ATOM 4063 C C . LEU A 1 504 ? 7.867 -2.246 20.261 1.00 95.31 504 LEU A C 1
ATOM 4065 O O . LEU A 1 504 ? 8.650 -2.058 21.197 1.00 95.31 504 LEU A O 1
ATOM 4069 N N . TYR A 1 505 ? 8.218 -2.141 18.989 1.00 91.94 505 TYR A N 1
ATOM 4070 C CA . TYR A 1 505 ? 9.537 -1.743 18.530 1.00 91.94 505 TYR A CA 1
ATOM 4071 C C . TYR A 1 505 ? 9.394 -0.556 17.582 1.00 91.94 505 TYR A C 1
ATOM 4073 O O . TYR A 1 505 ? 8.590 -0.595 16.655 1.00 91.94 505 TYR A O 1
ATOM 4081 N N . LYS A 1 506 ? 10.154 0.517 17.805 1.00 87.31 506 LYS A N 1
ATOM 4082 C CA . LYS A 1 506 ? 10.089 1.724 16.973 1.00 87.31 506 LYS A CA 1
ATOM 4083 C C . LYS A 1 506 ? 11.335 1.826 16.091 1.00 87.31 506 LYS A C 1
ATOM 4085 O O . LYS A 1 506 ? 12.326 2.417 16.530 1.00 87.31 506 LYS A O 1
ATOM 4090 N N . PRO A 1 507 ? 11.321 1.288 14.855 1.00 75.69 507 PRO A N 1
ATOM 4091 C CA . PRO A 1 507 ? 12.309 1.682 13.860 1.00 75.69 507 PRO A CA 1
ATOM 4092 C C . PRO A 1 507 ? 12.197 3.189 13.575 1.00 75.69 507 PRO A C 1
ATOM 4094 O O . PRO A 1 507 ? 11.204 3.836 13.898 1.00 75.69 507 PRO A O 1
ATOM 4097 N N . LYS A 1 508 ? 13.219 3.782 12.947 1.00 74.88 508 LYS A N 1
ATOM 4098 C CA . LYS A 1 508 ? 13.330 5.246 12.758 1.00 74.88 508 LYS A CA 1
ATOM 4099 C C . LYS A 1 508 ? 12.084 5.937 12.173 1.00 74.88 508 LYS A C 1
ATOM 4101 O O . LYS A 1 508 ? 11.912 7.126 12.415 1.00 74.88 508 LYS A O 1
ATOM 4106 N N . VAL A 1 509 ? 11.260 5.231 11.392 1.00 72.81 509 VAL A N 1
ATOM 4107 C CA . VAL A 1 509 ? 10.179 5.823 10.579 1.00 72.81 509 VAL A CA 1
ATOM 4108 C C . VAL A 1 509 ? 8.784 5.283 10.926 1.00 72.81 509 VAL A C 1
ATOM 4110 O O . VAL A 1 509 ? 7.794 5.942 10.633 1.00 72.81 509 VAL A O 1
ATOM 4113 N N . LEU A 1 510 ? 8.676 4.109 11.553 1.00 84.38 510 LEU A N 1
ATOM 4114 C CA . LEU A 1 510 ? 7.398 3.436 11.823 1.00 84.38 510 LEU A CA 1
ATOM 4115 C C . LEU A 1 510 ? 7.428 2.771 13.203 1.00 84.38 510 LEU A C 1
ATOM 4117 O O . LEU A 1 510 ? 8.482 2.667 13.819 1.00 84.38 510 LEU A O 1
ATOM 4121 N N . ILE A 1 511 ? 6.275 2.337 13.703 1.00 89.50 511 ILE A N 1
ATOM 4122 C CA . ILE A 1 511 ? 6.174 1.506 14.908 1.00 89.50 511 ILE A CA 1
ATOM 4123 C C . ILE A 1 511 ? 5.745 0.116 14.455 1.00 89.50 511 ILE A C 1
ATOM 4125 O O . ILE A 1 511 ? 4.780 -0.012 13.709 1.00 89.50 511 ILE A O 1
ATOM 4129 N N . SER A 1 512 ? 6.474 -0.898 14.909 1.00 92.69 512 SER A N 1
ATOM 4130 C CA . SER A 1 512 ? 6.105 -2.300 14.796 1.00 92.69 512 SER A CA 1
ATOM 4131 C C . SER A 1 512 ? 5.448 -2.747 16.086 1.00 92.69 512 SER A C 1
ATOM 4133 O O . SER A 1 512 ? 6.040 -2.612 17.157 1.00 92.69 512 SER A O 1
ATOM 4135 N N . VAL A 1 513 ? 4.250 -3.304 15.970 1.00 94.94 513 VAL A N 1
ATOM 4136 C CA . VAL A 1 513 ? 3.522 -3.933 17.070 1.00 94.94 513 VAL A CA 1
ATOM 4137 C C . VAL A 1 513 ? 3.363 -5.412 16.750 1.00 94.94 513 VAL A C 1
ATOM 4139 O O . VAL A 1 513 ? 2.973 -5.759 15.638 1.00 94.94 513 VAL A O 1
ATOM 4142 N N . LYS A 1 514 ? 3.690 -6.276 17.712 1.00 95.69 514 LYS A N 1
ATOM 4143 C CA . LYS A 1 514 ? 3.482 -7.719 17.600 1.00 95.69 514 LYS A CA 1
ATOM 4144 C C . LYS A 1 514 ? 2.848 -8.279 18.865 1.00 95.69 514 LYS A C 1
ATOM 4146 O O . LYS A 1 514 ? 3.378 -8.076 19.955 1.00 95.69 514 LYS A O 1
ATOM 4151 N N . ALA A 1 515 ? 1.748 -8.999 18.723 1.00 96.25 515 ALA A N 1
ATOM 4152 C CA . ALA A 1 515 ? 1.102 -9.738 19.787 1.00 96.25 515 ALA A CA 1
ATOM 4153 C C . ALA A 1 515 ? 1.722 -11.129 19.903 1.00 96.25 515 ALA A C 1
ATOM 4155 O O . ALA A 1 515 ? 1.926 -11.833 18.913 1.00 96.25 515 ALA A O 1
ATOM 4156 N N . ILE A 1 516 ? 2.033 -11.521 21.133 1.00 95.44 516 ILE A N 1
ATOM 4157 C CA . ILE A 1 516 ? 2.562 -12.839 21.460 1.00 95.44 516 ILE A CA 1
ATOM 4158 C C . ILE A 1 516 ? 1.626 -13.460 22.482 1.00 95.44 516 ILE A C 1
ATOM 4160 O O . ILE A 1 516 ? 1.550 -13.012 23.627 1.00 95.44 516 ILE A O 1
ATOM 4164 N N . GLU A 1 517 ? 0.894 -14.476 22.044 1.00 93.94 517 GLU A N 1
ATOM 4165 C CA . GLU A 1 517 ? -0.017 -15.229 22.897 1.00 93.94 517 GLU A CA 1
ATOM 4166 C C . GLU A 1 517 ? 0.746 -16.152 23.846 1.00 93.94 517 GLU A C 1
ATOM 4168 O O . GLU A 1 517 ? 1.779 -16.725 23.489 1.00 93.94 517 GLU A O 1
ATOM 4173 N N . ASN A 1 518 ? 0.203 -16.316 25.052 1.00 93.38 518 ASN A N 1
ATOM 4174 C CA . ASN A 1 518 ? 0.614 -17.352 25.989 1.00 93.38 518 ASN A CA 1
ATOM 4175 C C . ASN A 1 518 ? -0.566 -18.267 26.351 1.00 93.38 518 ASN A C 1
ATOM 4177 O O . ASN A 1 518 ? -0.623 -19.404 25.893 1.00 93.38 518 ASN A O 1
ATOM 4181 N N . LYS A 1 519 ? -1.545 -17.766 27.116 1.00 91.88 519 LYS A N 1
ATOM 4182 C CA . LYS A 1 519 ? -2.805 -18.484 27.404 1.00 91.88 519 LYS A CA 1
ATOM 4183 C C . LYS A 1 519 ? -3.919 -18.180 26.393 1.00 91.88 519 LYS A C 1
ATOM 4185 O O . LYS A 1 519 ? -4.969 -18.814 26.447 1.00 91.88 519 LYS A O 1
ATOM 4190 N N . GLY A 1 520 ? -3.663 -17.248 25.475 1.00 91.69 520 GLY A N 1
ATOM 4191 C CA . GLY A 1 520 ? -4.604 -16.764 24.470 1.00 91.69 520 GLY A CA 1
ATOM 4192 C C . GLY A 1 520 ? -5.341 -15.522 24.959 1.00 91.69 520 GLY A C 1
ATOM 4193 O O . GLY A 1 520 ? -5.732 -15.433 26.124 1.00 91.69 520 GLY A O 1
ATOM 4194 N N . PHE A 1 521 ? -5.524 -14.547 24.072 1.00 95.06 521 PHE A N 1
ATOM 4195 C CA . PHE A 1 521 ? -6.344 -13.381 24.398 1.00 95.06 521 PHE A CA 1
ATOM 4196 C C . PHE A 1 521 ? -7.820 -13.756 24.315 1.00 95.06 521 PHE A C 1
ATOM 4198 O O . PHE A 1 521 ? -8.237 -14.529 23.457 1.00 95.06 521 PHE A O 1
ATOM 4205 N N . SER A 1 522 ? -8.635 -13.185 25.194 1.00 93.31 522 SER A N 1
ATOM 4206 C CA . SER A 1 522 ? -10.085 -13.342 25.128 1.00 93.31 522 SER A CA 1
ATOM 4207 C C . SER A 1 522 ? -10.772 -12.055 25.570 1.00 93.31 522 SER A C 1
ATOM 4209 O O . SER A 1 522 ? -10.209 -11.312 26.380 1.00 93.31 522 SER A O 1
ATOM 4211 N N . PRO A 1 523 ? -11.965 -11.743 25.041 1.00 91.31 523 PRO A N 1
ATOM 4212 C CA . PRO A 1 523 ? -12.735 -10.609 25.513 1.00 91.31 523 PRO A CA 1
ATOM 4213 C C . PRO A 1 523 ? -13.223 -10.884 26.928 1.00 91.31 523 PRO A C 1
ATOM 4215 O O . PRO A 1 523 ? -13.661 -11.992 27.252 1.00 91.31 523 PRO A O 1
ATOM 4218 N N . MET A 1 524 ? -13.192 -9.851 27.765 1.00 87.06 524 MET A N 1
ATOM 4219 C CA . MET A 1 524 ? -13.721 -9.924 29.115 1.00 87.06 524 MET A CA 1
ATOM 4220 C C . MET A 1 524 ? -15.159 -10.429 29.044 1.00 87.06 524 MET A C 1
ATOM 4222 O O . MET A 1 524 ? -16.010 -9.802 28.406 1.00 87.06 524 MET A O 1
ATOM 4226 N N . SER A 1 525 ? -15.440 -11.569 29.691 1.00 65.62 525 SER A N 1
ATOM 4227 C CA . SER A 1 525 ? -16.792 -12.115 29.685 1.00 65.62 525 SER A CA 1
ATOM 4228 C C . SER A 1 525 ? -17.714 -11.046 30.264 1.00 65.62 525 SER A C 1
ATOM 4230 O O . SER A 1 525 ? -17.667 -10.742 31.463 1.00 65.62 525 SER A O 1
ATOM 4232 N N . ILE A 1 526 ? -18.576 -10.469 29.430 1.00 54.59 526 ILE A N 1
ATOM 4233 C CA . ILE A 1 526 ? -19.785 -9.850 29.938 1.00 54.59 526 ILE A CA 1
ATOM 4234 C C . ILE A 1 526 ? -20.511 -11.043 30.533 1.00 54.59 526 ILE A C 1
ATOM 4236 O O . ILE A 1 526 ? -21.046 -11.857 29.781 1.00 54.59 526 ILE A O 1
ATOM 4240 N N . ARG A 1 527 ? -20.432 -11.228 31.860 1.00 39.09 527 ARG A N 1
ATOM 4241 C CA . ARG A 1 527 ? -21.272 -12.198 32.561 1.00 39.09 527 ARG A CA 1
ATOM 4242 C C . ARG A 1 527 ? -22.674 -11.944 32.031 1.00 39.09 527 ARG A C 1
ATOM 4244 O O . ARG A 1 527 ? -23.281 -10.936 32.391 1.00 39.09 527 ARG A O 1
ATOM 4251 N N . LYS A 1 528 ? -23.157 -12.807 31.132 1.00 36.69 528 LYS A N 1
ATOM 4252 C CA . LYS A 1 528 ? -24.567 -12.842 30.777 1.00 36.69 528 LYS A CA 1
ATOM 4253 C C . LYS A 1 528 ? -25.229 -13.032 32.127 1.00 36.69 528 LYS A C 1
ATOM 4255 O O . LYS A 1 528 ? -25.000 -14.062 32.763 1.00 36.69 528 LYS A O 1
ATOM 4260 N N . LEU A 1 529 ? -25.927 -12.006 32.617 1.00 32.81 529 LEU A N 1
ATOM 4261 C CA . LEU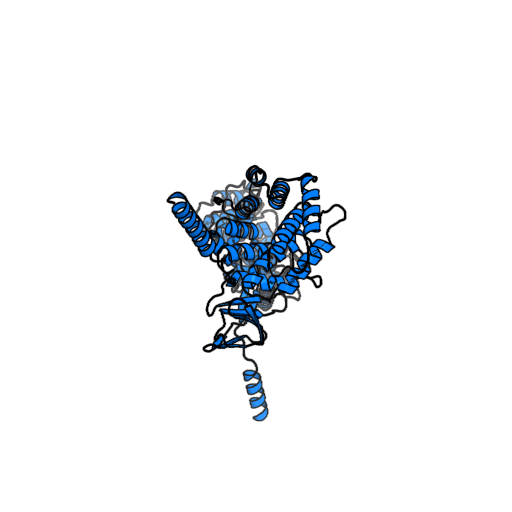 A 1 529 ? -26.808 -12.164 33.764 1.00 32.81 529 LEU A CA 1
ATOM 4262 C C . LEU A 1 529 ? -27.590 -13.447 33.480 1.00 32.81 529 LEU A C 1
ATOM 4264 O O . LEU A 1 529 ? -28.169 -13.548 32.394 1.00 32.81 529 LEU A O 1
ATOM 4268 N N . PRO A 1 530 ? -27.490 -14.480 34.331 1.00 36.66 530 PRO A N 1
ATOM 4269 C CA . PRO A 1 530 ? -28.087 -15.755 34.012 1.00 36.66 530 PRO A CA 1
ATOM 4270 C C . PRO A 1 530 ? -29.595 -15.527 33.926 1.00 36.66 530 PRO A C 1
ATOM 4272 O O . PRO A 1 530 ? -30.280 -15.411 34.939 1.00 36.66 530 PRO A O 1
ATOM 4275 N N . TYR A 1 531 ? -30.111 -15.497 32.694 1.00 41.75 531 TYR A N 1
ATOM 4276 C CA . TYR A 1 531 ? -31.539 -15.499 32.355 1.00 41.75 531 TYR A CA 1
ATOM 4277 C C . TYR A 1 531 ? -32.296 -16.678 33.014 1.00 41.75 531 TYR A C 1
ATOM 4279 O O . TYR A 1 531 ? -33.523 -16.724 33.000 1.00 41.75 531 TYR A O 1
ATOM 4287 N N . ILE A 1 532 ? -31.569 -17.591 33.668 1.00 42.12 532 ILE A N 1
ATOM 4288 C CA . ILE A 1 532 ? -32.049 -18.657 34.549 1.00 42.12 532 ILE A CA 1
ATOM 4289 C C . ILE A 1 532 ? -32.955 -18.116 35.676 1.00 42.12 532 ILE A C 1
ATOM 4291 O O . ILE A 1 532 ? -33.938 -18.773 36.010 1.00 42.12 532 ILE A O 1
ATOM 4295 N N . TYR A 1 533 ? -32.727 -16.908 36.213 1.00 47.16 533 TYR A N 1
ATOM 4296 C CA . TYR A 1 533 ? -33.598 -16.370 37.276 1.00 47.16 533 TYR A CA 1
ATOM 4297 C C . TYR A 1 533 ? -34.944 -15.828 36.772 1.00 47.16 533 TYR A C 1
ATOM 4299 O O . TYR A 1 533 ? -35.928 -15.876 37.507 1.00 47.16 533 TYR A O 1
ATOM 4307 N N . ILE A 1 534 ? -35.032 -15.390 35.510 1.00 50.66 534 ILE A N 1
ATOM 4308 C CA . ILE A 1 534 ? -36.307 -14.963 34.909 1.00 50.66 534 ILE A CA 1
ATOM 4309 C C . ILE A 1 534 ? -37.158 -16.197 34.571 1.00 50.66 534 ILE A C 1
ATOM 4311 O O . ILE A 1 534 ? -38.354 -16.216 34.850 1.00 50.66 534 ILE A O 1
ATOM 4315 N N . GLY A 1 535 ? -36.532 -17.272 34.076 1.00 46.69 535 GLY A N 1
ATOM 4316 C CA . GLY A 1 535 ? -37.203 -18.558 33.856 1.00 46.69 535 GLY A CA 1
ATOM 4317 C C . GLY A 1 535 ? -37.724 -19.192 35.151 1.00 46.69 535 GLY A C 1
ATOM 4318 O O . GLY A 1 535 ? -38.877 -19.614 35.200 1.00 46.69 535 GLY A O 1
ATOM 4319 N N . ALA A 1 536 ? -36.922 -19.197 36.222 1.00 52.66 536 ALA A N 1
ATOM 4320 C CA . ALA A 1 536 ? -37.341 -19.710 37.529 1.00 52.66 536 ALA A CA 1
ATOM 4321 C C . ALA A 1 536 ? -38.447 -18.853 38.174 1.00 52.66 536 ALA A C 1
ATOM 4323 O O . ALA A 1 536 ? -39.376 -19.402 38.764 1.00 52.66 536 ALA A O 1
ATOM 4324 N N . GLY A 1 537 ? -38.390 -17.525 38.010 1.00 60.09 537 GLY A N 1
ATOM 4325 C CA . GLY A 1 537 ? -39.431 -16.607 38.476 1.00 60.09 537 GLY A CA 1
ATOM 4326 C C . GLY A 1 537 ? -40.770 -16.821 37.767 1.00 60.09 537 GLY A C 1
ATOM 4327 O O . GLY A 1 537 ? -41.797 -16.926 38.431 1.00 60.09 537 GLY A O 1
ATOM 4328 N N . ILE A 1 538 ? -40.767 -16.971 36.438 1.00 67.25 538 ILE A N 1
ATOM 4329 C CA . ILE A 1 538 ? -41.981 -17.244 35.650 1.00 67.25 538 ILE A CA 1
ATOM 4330 C C . ILE A 1 538 ? -42.539 -18.639 35.966 1.00 67.25 538 ILE A C 1
ATOM 4332 O O . ILE A 1 538 ? -43.748 -18.786 36.137 1.00 67.25 538 ILE A O 1
ATOM 4336 N N . LEU A 1 539 ? -41.681 -19.654 36.116 1.00 66.38 539 LEU A N 1
ATOM 4337 C CA . LEU A 1 539 ? -42.115 -21.007 36.474 1.00 66.38 539 LEU A CA 1
ATOM 4338 C C . LEU A 1 539 ? -42.737 -21.045 37.881 1.00 66.38 539 LEU A C 1
ATOM 4340 O O . LEU A 1 539 ? -43.790 -21.651 38.068 1.00 66.38 539 LEU A O 1
ATOM 4344 N N . ALA A 1 540 ? -42.146 -20.342 38.853 1.00 75.31 540 ALA A N 1
ATOM 4345 C CA . ALA A 1 540 ? -42.712 -20.194 40.191 1.00 75.31 540 ALA A CA 1
ATOM 4346 C C . ALA A 1 540 ? -44.060 -19.455 40.164 1.00 75.31 540 ALA A C 1
ATOM 4348 O O . ALA A 1 540 ? -44.998 -19.869 40.844 1.00 75.31 540 ALA A O 1
ATOM 4349 N N . LEU A 1 541 ? -44.207 -18.418 39.334 1.00 77.31 541 LEU A N 1
ATOM 4350 C CA . LEU A 1 541 ? -45.460 -17.668 39.194 1.00 77.31 541 LEU A CA 1
ATOM 4351 C C . LEU A 1 541 ? -46.568 -18.521 38.554 1.00 77.31 541 LEU A C 1
ATOM 4353 O O . LEU A 1 541 ? -47.700 -18.518 39.034 1.00 77.31 541 LEU A O 1
ATOM 4357 N N . ILE A 1 542 ? -46.232 -19.332 37.546 1.00 81.12 542 ILE A N 1
ATOM 4358 C CA . ILE A 1 542 ? -47.151 -20.298 36.924 1.00 81.12 542 ILE A CA 1
ATOM 4359 C C . ILE A 1 542 ? -47.563 -21.386 37.927 1.00 81.12 542 ILE A C 1
ATOM 4361 O O . ILE A 1 542 ? -48.749 -21.693 38.035 1.00 81.12 542 ILE A O 1
ATOM 4365 N N . ILE A 1 543 ? -46.626 -21.937 38.708 1.00 82.31 543 ILE A N 1
ATOM 4366 C CA . ILE A 1 543 ? -46.928 -22.950 39.734 1.00 82.31 543 ILE A CA 1
ATOM 4367 C C . ILE A 1 543 ? -47.842 -22.369 40.822 1.00 82.31 543 ILE A C 1
ATOM 4369 O O . ILE A 1 543 ? -48.823 -23.010 41.203 1.00 82.31 543 ILE A O 1
ATOM 4373 N N . THR A 1 544 ? -47.579 -21.139 41.276 1.00 79.56 544 THR A N 1
ATOM 4374 C CA . THR A 1 544 ? -48.418 -20.453 42.274 1.00 79.56 544 THR A CA 1
ATOM 4375 C C . THR A 1 544 ? -49.828 -20.182 41.738 1.00 79.56 544 THR A C 1
ATOM 4377 O O . THR A 1 544 ? -50.810 -20.431 42.436 1.00 79.56 544 THR A O 1
ATOM 4380 N N . LEU A 1 545 ? -49.954 -19.751 40.477 1.00 78.88 545 LEU A N 1
ATOM 4381 C CA . LEU A 1 545 ? -51.247 -19.531 39.816 1.00 78.88 545 LEU A CA 1
ATOM 4382 C C . LEU A 1 545 ? -52.040 -20.833 39.610 1.00 78.88 545 LEU A C 1
ATOM 4384 O O . LEU A 1 545 ? -53.259 -20.839 39.772 1.00 78.88 545 LEU A O 1
ATOM 4388 N N . ILE A 1 546 ? -51.371 -21.950 39.305 1.00 83.38 546 ILE A N 1
ATOM 4389 C CA . ILE A 1 546 ? -52.013 -23.271 39.199 1.00 83.38 546 ILE A CA 1
ATOM 4390 C C . ILE A 1 546 ? -52.509 -23.754 40.571 1.00 83.38 546 ILE A C 1
ATOM 4392 O O . ILE A 1 546 ? -53.600 -24.318 40.659 1.00 83.38 546 ILE A O 1
ATOM 4396 N N . PHE A 1 547 ? -51.748 -23.511 41.644 1.00 78.06 547 PHE A N 1
ATOM 4397 C CA . PHE A 1 547 ? -52.158 -23.861 43.009 1.00 78.06 547 PHE A CA 1
ATOM 4398 C C . PHE A 1 547 ? -53.320 -23.000 43.522 1.00 78.06 547 PHE A C 1
ATOM 4400 O O . PHE A 1 547 ? -54.215 -23.525 44.181 1.00 78.06 547 PHE A O 1
ATOM 4407 N N . LEU A 1 548 ? -53.349 -21.708 43.181 1.00 72.75 548 LEU A N 1
ATOM 4408 C CA . LEU A 1 548 ? -54.437 -20.793 43.547 1.00 72.75 548 LEU A CA 1
ATOM 4409 C C . LEU A 1 548 ? -55.751 -21.079 42.809 1.00 72.75 548 LEU A C 1
ATOM 4411 O O . LEU A 1 548 ? -56.803 -20.741 43.327 1.00 72.75 548 LEU A O 1
ATOM 4415 N N . LYS A 1 549 ? -55.710 -21.724 41.636 1.00 64.06 549 LYS A N 1
ATOM 4416 C CA . LYS A 1 549 ? -56.910 -22.098 40.863 1.00 64.06 549 LYS A CA 1
ATOM 4417 C C . LYS A 1 549 ? -57.525 -23.445 41.283 1.00 64.06 549 LYS A C 1
ATOM 4419 O O . LYS A 1 549 ? -58.587 -23.811 40.788 1.00 64.06 549 LYS A O 1
ATOM 4424 N N . LYS A 1 550 ? -56.834 -24.216 42.134 1.00 58.50 550 LYS A N 1
ATOM 4425 C CA . LYS A 1 550 ? -57.287 -25.520 42.665 1.00 58.50 550 LYS A CA 1
ATOM 4426 C C . LYS A 1 550 ? -57.826 -25.454 44.102 1.00 58.50 550 LYS A C 1
ATOM 4428 O O . LYS A 1 550 ? -58.260 -26.484 44.615 1.00 58.50 550 LYS A O 1
ATOM 4433 N N . ARG A 1 551 ? -57.780 -24.285 44.738 1.00 51.28 551 ARG A N 1
ATOM 4434 C CA . ARG A 1 551 ? -58.590 -23.945 45.915 1.00 51.28 551 ARG A CA 1
ATOM 4435 C C . ARG A 1 551 ? -59.785 -23.134 45.451 1.00 51.28 551 ARG A C 1
ATOM 4437 O O . ARG A 1 551 ? -60.832 -23.266 46.114 1.00 51.28 551 ARG A O 1
#

Nearest PDB structures (foldseek):
  3oxu-assembly1_B  TM=6.786E-01  e=2.438E-03  Homo sapiens
  4ont-assembly1_B  TM=6.615E-01  e=1.966E-03  Homo sapiens
  5fo8-assembly1_B  TM=2.408E-01  e=9.450E-04  Homo sapiens
  3g6j-assembly1_B  TM=2.403E-01  e=1.454E-03  Homo sapiens
  7zgj-assembly1_B  TM=3.073E-01  e=1.928E-02  Homo sapiens

Solvent-accessible surface area (backbone atoms only — not comparable to full-atom values): 29199 Å² total; per-residue (Å²): 109,75,72,57,55,52,52,52,53,53,58,56,66,70,55,73,79,67,61,51,47,81,40,80,48,54,61,36,67,26,36,55,31,19,17,40,34,20,44,11,28,48,72,59,63,46,43,51,64,18,45,14,19,36,53,46,53,70,68,44,38,45,100,69,37,33,23,12,64,29,76,87,44,73,64,42,38,58,22,29,17,45,38,42,48,24,39,60,57,40,30,36,40,24,33,82,68,41,46,69,52,47,46,39,29,53,48,42,54,58,69,62,38,42,96,75,22,37,42,69,55,60,58,17,23,18,38,34,33,43,30,49,61,51,44,72,71,44,92,69,56,84,68,91,52,64,66,55,38,53,36,21,49,55,33,52,74,72,55,81,64,92,46,62,66,39,43,35,41,37,26,49,45,70,65,37,61,73,58,39,71,68,53,84,64,66,74,64,59,36,22,56,54,31,28,44,39,30,72,76,71,42,90,33,88,80,81,79,90,56,86,49,60,49,27,24,17,28,40,15,47,28,53,58,38,68,71,33,48,55,61,46,59,79,52,54,52,53,29,36,24,40,47,74,60,56,57,52,66,36,39,43,38,34,23,65,28,93,92,32,52,72,38,39,62,65,19,45,78,49,52,84,76,64,72,65,88,48,60,57,45,30,54,75,45,24,65,60,33,46,75,56,79,34,88,54,71,78,93,56,64,72,89,78,46,54,63,36,50,44,34,47,51,31,52,50,27,54,76,72,73,43,91,34,65,69,42,50,53,48,53,69,68,64,39,58,83,56,36,40,95,48,68,56,28,30,36,45,32,54,36,43,37,56,75,68,68,56,91,70,84,55,64,53,32,54,51,54,50,61,76,65,69,64,90,86,60,46,44,61,44,50,22,47,39,40,46,28,29,55,78,68,69,36,61,68,59,33,52,55,43,52,51,52,50,63,73,35,43,41,97,71,24,21,19,10,64,31,71,90,42,71,62,39,61,44,39,26,21,47,38,44,33,29,32,51,79,70,71,49,82,49,73,67,40,54,32,26,51,50,32,50,48,66,61,44,34,43,73,44,68,54,77,43,72,62,87,61,33,41,39,35,84,84,26,46,34,39,38,26,35,89,24,21,47,76,53,77,38,67,30,47,48,70,48,76,88,27,19,26,36,40,41,35,36,70,52,100,87,51,65,33,32,45,54,45,73,66,73,48,71,49,65,54,77,76,76,70,75,67,63,62,58,60,55,51,50,52,52,50,50,51,52,52,53,56,57,62,73,76,108

Foldseek 3Di:
DVVVVVVVVVVVVVPPVQPWDWDFPFFDFFLLLLLLLLLLCLLLPVLQLNLLSLVQLVVLADPQLADDRGSPGDGALLRLLSNLVSNLSLCLQAPPPCLVSNQSSLVVQLVCQDPQLARPDLSSLLSNLVSNVVLVVDPSHPDDCPVSNVSSLVSLVPDDDPDLLSQLSSCLSNLPLVSLVPRDDDDLSVLVSLLSCVVSVHQRPDDDDHLDSSSLSSNSNRHSDPVSVVVNVLQDDLSGHGDGNDQLVLLVLLCLFPPSVVSLVVSLSCLVVQDQPAQASLLVCQVNCVSSVHHGDNPHDPVVYALLSLLSSLLVCVVVVHDSVVSVVVSVVCDDQQDRPDQQSSLNNVLSCLVVVNDDDCPSSVVVNVVPPDADAFLLSLLSNLSSCLSVVVVVSNVSSVVNLVQQQDPQLAGARHRPHDGDSNSLSSNLSSCVSNPHDDPSNVSSNVSNSVVTIDTHRDWDDDDQKIFDAQKKKFFAALSHTDDIDHGMDGCPRTQWIWIWHDDPPRIRIGIDGDVHGDRNPPPPPPCVVVVVVVVVVVVVVVVVVVD

Radius of gyration: 30.54 Å; Cα contacts (8 Å, |Δi|>4): 899; chains: 1; bounding box: 108×50×89 Å

pLDDT: mean 92.39, std 12.47, range [32.81, 98.88]

Mean predicted aligned error: 7.56 Å

Sequence (551 aa):
MKKIAFIFILLIISTNLTLAIEVPNVWEPTTLETSFAVIGLYEYGDYPRALEGCEWLNKIKTPEFAWGSNSHSPPEAKYTAPALMALLRCESLANGRYSETINSAAYWLIYIQKDDGSFGDIIDTSLAVLALKEYSKTKVAEIDVGEAITRGEFWLENVKSQNELEKLLKFLALGEEVAVNSVQIKGENKAFKYFALSYLGEKADVKEDFNSTLGIALALYASKSEKYHQKLLERQHFGFWGVKRFNTVEILDASKVKGFEDLKNVGCQYIDMIKPKNDMEKVIFARYFLMCNKKPDLNVNLTKILPWMVAEIMMIKAEEGEDYSKELNFLLSAQKDGIWKEFYNTAYVIWAMKKLNVDFDYNKSLEYLRDNLRAGYPTYYYAQALKTFYAFNMTEEVQKTLKILSEYQNPNGGFGYSNGNPSGIRSTALVLQALQDIRIENEMYKKGWRFLRVILYLDIPEIKKEGDELVLNNSTILMIKDSKFTGISLNKVNLDNLDGVLVLYKPKVLISVKAIENKGFSPMSIRKLPYIYIGAGILALIITLIFLKKR

Secondary structure (DSSP, 8-state):
-HHHHHHHHHHHHS-----EEEEE--EEE-HHHHHHHHHHHHHHT-HHHHHHHHHHHHHH--TTS---SSTTSPP-HHHHHHHHHHHHHHHTTSBTSSHHHHHHHHHHHHHH--TTS-SSSHHHHHHHHHHHHHHTTSTT--S--HHHHHHHHHHHHHSPPSSHHHHHHHHHHHT-HHHHHH----GGGHHHHHHHHHHTTPPP---SPP-SHHHHHHHHHHH--HHHHHHHHTTEETTEEEEESS-HHHHHHHTTSTT-TTHHHHHHTTGGG----SHHHHHHHHHHHHHTT--------GGGS-HHHHHHHHHHHHHHT---HHHHHHHHHH-BTTB-SSHHHHHHHHHHHHHTT-----HHHHHHHHHH--TTS-HHHHHHHHHHHHHTT-HHHHHHHHHHHHHHB-TTS-B-SSTTSPPBHHHHHHHHHHHHHTT--SHHHHHHHHHHHHHHEEEEEPPEEETTEEEEEEEEEEEEETTEEEEEEEEEEE-TT-SEEEEEE--SS--EEEEEESS-----------THHHHHHHHHHHHHHHHHT--